Protein AF-A0A6J4YJI1-F1 (afdb_monomer)

Mean predicted aligned error: 18.16 Å

Nearest PDB structures (foldseek):
  3ndf-assembly1_A  TM=9.214E-01  e=4.419E-27  Homo sapiens
  4afx-assembly1_A  TM=9.296E-01  e=4.913E-26  Homo sapiens
  3ndd-assembly1_A  TM=9.136E-01  e=3.947E-26  Homo sapiens
  2pef-assembly1_A  TM=8.614E-01  e=3.182E-27  Caldanaerobacter subterraneus subsp. tengcongensis MB4
  5nct-assembly1_A  TM=9.243E-01  e=1.057E-25  Tannerella forsythia

Secondary structure (DSSP, 8-state):
------------------------------------------PPPEEEEEEBTTB-BS-EEEESS-EEE--TT-EEEEETT-EEEEEETTEEEEEEE--SEE-GGGGSTT--STTSHHHHHHHHHHHTT-SSS-GGG--B--HHHHHHTTT----TTS-HHHHHT-HHHHHHHHHHHHTT-SGGGPPPPPPPHHHHHHHHHHHHHHHHHHHHHTTS--------S-SEEE-PPPSS-----------------HHHHHHHHHHHHHHHHHHHHHHTTS-S-EEE-HHHHHHHHHHHGGG--HHHHHHHHHHTT----SS-HHHHHHHHHHHT-GGGT--S-TTS----EEEEEEEEETT-EEEHHHHHHHHHHHS--EEEE-HHHHHHHHHHHHHHHHHHHHTT---S-SPPPPTTEEEEEEEEEEEEEEBSSPPPGGG-EEEEEE-TTS-EEEEEEEEEEEEEEEEE-SSEEEEEEEBTTSSEEEEEEEE-TTTHHHHHHH--HHHHHHHHHT-EEEEEEEEEE-EEEEEEEESHHHHHHHT--GGGSTTT---TTT-TTS--EEEEEEEEEEEEE-SSEEEEEEEEEEEEE-----------------------------------SS---EEE--S-EEEEEEETTT--EEEEEEES-TT-

Structure (mmCIF, N/CA/C/O backbone):
data_AF-A0A6J4YJI1-F1
#
_entry.id   AF-A0A6J4YJI1-F1
#
loop_
_atom_site.group_PDB
_atom_site.id
_atom_site.type_symbol
_atom_site.label_atom_id
_atom_site.label_alt_id
_atom_site.label_comp_id
_atom_site.label_asym_id
_atom_site.label_entity_id
_atom_site.label_seq_id
_atom_site.pdbx_PDB_ins_code
_atom_site.Cartn_x
_atom_site.Cartn_y
_atom_site.Cartn_z
_atom_site.occupancy
_atom_site.B_iso_or_equiv
_atom_site.auth_seq_id
_atom_site.auth_comp_id
_atom_site.auth_asym_id
_atom_site.auth_atom_id
_atom_site.pdbx_PDB_model_num
ATOM 1 N N . MET A 1 1 ? 103.520 -23.710 5.478 1.00 34.56 1 MET A N 1
ATOM 2 C CA . MET A 1 1 ? 103.959 -22.294 5.469 1.00 34.56 1 MET A CA 1
ATOM 3 C C . MET A 1 1 ? 102.861 -21.501 4.784 1.00 34.56 1 MET A C 1
ATOM 5 O O . MET A 1 1 ? 102.427 -22.020 3.771 1.00 34.56 1 MET A O 1
ATOM 9 N N . ARG A 1 2 ? 102.478 -20.322 5.308 1.00 33.69 2 ARG A N 1
ATOM 10 C CA . ARG A 1 2 ? 101.632 -19.268 4.684 1.00 33.69 2 ARG A CA 1
ATOM 11 C C . ARG A 1 2 ? 100.288 -19.700 4.049 1.00 33.69 2 ARG A C 1
ATOM 13 O O . ARG A 1 2 ? 100.275 -20.462 3.099 1.00 33.69 2 ARG A O 1
ATOM 20 N N . GLU A 1 3 ? 99.143 -19.363 4.645 1.00 35.75 3 GLU A N 1
ATOM 21 C CA . GLU A 1 3 ? 98.454 -18.047 4.570 1.00 35.75 3 GLU A CA 1
ATOM 22 C C . GLU A 1 3 ? 97.666 -17.814 3.258 1.00 35.75 3 GLU A C 1
ATOM 24 O O . GLU A 1 3 ? 98.255 -17.841 2.181 1.00 35.75 3 GLU A O 1
ATOM 29 N N . ASN A 1 4 ? 96.373 -17.483 3.433 1.00 33.69 4 ASN A N 1
ATOM 30 C CA . ASN A 1 4 ? 95.472 -16.687 2.574 1.00 33.69 4 ASN A CA 1
ATOM 31 C C . ASN A 1 4 ? 94.944 -17.289 1.244 1.00 33.69 4 ASN A C 1
ATOM 33 O O . ASN A 1 4 ? 95.639 -18.052 0.582 1.00 33.69 4 ASN A O 1
ATOM 37 N N . ASP A 1 5 ? 93.754 -16.928 0.729 1.00 34.34 5 ASP A N 1
ATOM 38 C CA . ASP A 1 5 ? 92.486 -16.397 1.307 1.00 34.34 5 ASP A CA 1
ATOM 39 C C . ASP A 1 5 ? 91.386 -16.397 0.210 1.00 34.34 5 ASP A C 1
ATOM 41 O O . ASP A 1 5 ? 91.706 -16.553 -0.966 1.00 34.34 5 ASP A O 1
ATOM 45 N N . GLY A 1 6 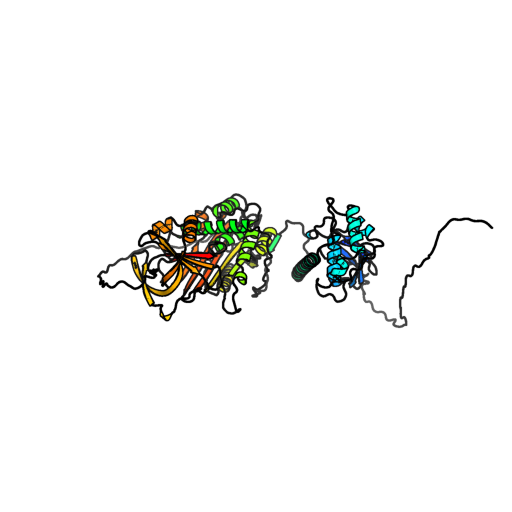? 90.113 -16.140 0.565 1.00 31.22 6 GLY A N 1
ATOM 46 C CA . GLY A 1 6 ? 89.066 -15.712 -0.392 1.00 31.22 6 GLY A CA 1
ATOM 47 C C . GLY A 1 6 ? 88.380 -16.852 -1.176 1.00 31.22 6 GLY A C 1
ATOM 48 O O . GLY A 1 6 ? 88.838 -17.208 -2.252 1.00 31.22 6 GLY A O 1
ATOM 49 N N . ASN A 1 7 ? 87.357 -17.569 -0.693 1.00 29.95 7 ASN A N 1
ATOM 50 C CA . ASN A 1 7 ? 86.037 -17.184 -0.150 1.00 29.95 7 ASN A CA 1
ATOM 51 C C . ASN A 1 7 ? 84.890 -17.178 -1.199 1.00 29.95 7 ASN A C 1
ATOM 53 O O . ASN A 1 7 ? 84.570 -16.141 -1.764 1.00 29.95 7 ASN A O 1
ATOM 57 N N . PHE A 1 8 ? 84.238 -18.346 -1.318 1.00 30.06 8 PHE A N 1
ATOM 58 C CA . PHE A 1 8 ? 82.864 -18.636 -1.788 1.00 30.06 8 PHE A CA 1
ATOM 59 C C . PHE A 1 8 ? 82.418 -18.318 -3.236 1.00 30.06 8 PHE A C 1
ATOM 61 O O . PHE A 1 8 ? 82.513 -17.207 -3.739 1.00 30.06 8 PHE A O 1
ATOM 68 N N . GLY A 1 9 ? 81.817 -19.346 -3.854 1.00 29.42 9 GLY A N 1
ATOM 69 C CA . GLY A 1 9 ? 81.199 -19.357 -5.190 1.00 29.42 9 GLY A CA 1
ATOM 70 C C . GLY A 1 9 ? 80.475 -20.689 -5.465 1.00 29.42 9 GLY A C 1
ATOM 71 O O . GLY A 1 9 ? 80.689 -21.320 -6.495 1.00 29.42 9 GLY A O 1
ATOM 72 N N . LEU A 1 10 ? 79.708 -21.169 -4.480 1.00 30.34 10 LEU A N 1
ATOM 73 C CA . LEU A 1 10 ? 78.949 -22.433 -4.477 1.00 30.34 10 LEU A CA 1
ATOM 74 C C . LEU A 1 10 ? 77.488 -22.178 -4.909 1.00 30.34 10 LEU A C 1
ATOM 76 O O . LEU A 1 10 ? 76.968 -21.136 -4.533 1.00 30.34 10 LEU A O 1
ATOM 80 N N . THR A 1 11 ? 76.708 -23.059 -5.560 1.00 28.52 11 THR A N 1
ATOM 81 C CA . THR A 1 11 ? 76.918 -24.211 -6.486 1.00 28.52 11 THR A CA 1
ATOM 82 C C . THR A 1 11 ? 75.524 -24.677 -6.973 1.00 28.52 11 THR A C 1
ATOM 84 O O . THR A 1 11 ? 74.565 -24.478 -6.237 1.00 28.52 11 THR A O 1
ATOM 87 N N . HIS A 1 12 ? 75.444 -25.425 -8.091 1.00 31.97 12 HIS A N 1
ATOM 88 C CA . HIS A 1 12 ? 74.253 -26.171 -8.588 1.00 31.97 12 HIS A CA 1
ATOM 89 C C . HIS A 1 12 ? 73.088 -25.335 -9.189 1.00 31.97 12 HIS A C 1
ATOM 91 O O . HIS A 1 12 ? 72.986 -24.150 -8.910 1.00 31.97 12 HIS A O 1
ATOM 97 N N . ALA A 1 13 ? 72.164 -25.888 -10.001 1.00 29.02 13 ALA A N 1
ATOM 98 C CA . ALA A 1 13 ? 72.295 -26.947 -11.028 1.00 29.02 13 ALA A CA 1
ATOM 99 C C . ALA A 1 13 ? 71.052 -27.055 -11.964 1.00 29.02 13 ALA A C 1
ATOM 101 O O . ALA A 1 13 ? 69.943 -27.261 -11.500 1.00 29.02 13 ALA A O 1
ATOM 102 N N . ILE A 1 14 ? 71.296 -27.044 -13.283 1.00 26.44 14 ILE A N 1
ATOM 103 C CA . ILE A 1 14 ? 70.883 -28.069 -14.280 1.00 26.44 14 ILE A CA 1
ATOM 104 C C . ILE A 1 14 ? 69.386 -28.493 -14.402 1.00 26.44 14 ILE A C 1
ATOM 106 O O . ILE A 1 14 ? 68.913 -29.355 -13.678 1.00 26.44 14 ILE A O 1
ATOM 110 N N . VAL A 1 15 ? 68.754 -28.020 -15.492 1.00 26.44 15 VAL A N 1
ATOM 111 C CA . VAL A 1 15 ? 67.998 -28.767 -16.545 1.00 26.44 15 VAL A CA 1
ATOM 112 C C . VAL A 1 15 ? 66.981 -29.866 -16.159 1.00 26.44 15 VAL A C 1
ATOM 114 O O . VAL A 1 15 ? 67.385 -30.962 -15.783 1.00 26.44 15 VAL A O 1
ATOM 117 N N . ALA A 1 16 ? 65.714 -29.684 -16.583 1.00 26.94 16 ALA A N 1
ATOM 118 C CA . ALA A 1 16 ? 65.007 -30.602 -17.508 1.00 26.94 16 ALA A CA 1
ATOM 119 C C . ALA A 1 16 ? 63.700 -30.003 -18.086 1.00 26.94 16 ALA A C 1
ATOM 121 O O . ALA A 1 16 ? 62.911 -29.420 -17.355 1.00 26.94 16 ALA A O 1
ATOM 122 N N . LYS A 1 17 ? 63.430 -30.223 -19.385 1.00 30.45 17 LYS A N 1
ATOM 123 C CA . LYS A 1 17 ? 62.066 -30.212 -19.960 1.00 30.45 17 LYS A CA 1
ATOM 124 C C . LYS A 1 17 ? 61.648 -31.656 -20.232 1.00 30.45 17 LYS A C 1
ATOM 126 O O . LYS A 1 17 ? 62.454 -32.411 -20.776 1.00 30.45 17 LYS A O 1
ATOM 131 N N . VAL A 1 18 ? 60.395 -32.011 -19.954 1.00 25.78 18 VAL A N 1
ATOM 132 C CA . VAL A 1 18 ? 59.770 -33.260 -20.419 1.00 25.78 18 VAL A CA 1
ATOM 133 C C . VAL A 1 18 ? 58.372 -32.942 -20.942 1.00 25.78 18 VAL A C 1
ATOM 135 O O . VAL A 1 18 ? 57.587 -32.308 -20.251 1.00 25.78 18 VAL A O 1
ATOM 138 N N . VAL A 1 19 ? 58.073 -33.397 -22.158 1.00 30.80 19 VAL A N 1
ATOM 139 C CA . VAL A 1 19 ? 56.725 -33.424 -22.745 1.00 30.80 19 VAL A CA 1
ATOM 140 C C . VAL A 1 19 ? 56.425 -34.884 -23.070 1.00 30.80 19 VAL A C 1
ATOM 142 O O . VAL A 1 19 ? 57.265 -35.555 -23.673 1.00 30.80 19 VAL A O 1
ATOM 145 N N . ALA A 1 20 ? 55.257 -35.383 -22.666 1.00 27.16 20 ALA A N 1
ATOM 146 C CA . ALA A 1 20 ? 54.874 -36.783 -22.829 1.00 27.16 20 ALA A CA 1
ATOM 147 C C . ALA A 1 20 ? 53.620 -36.910 -23.707 1.00 27.16 20 ALA A C 1
ATOM 149 O O . ALA A 1 20 ? 52.501 -36.722 -23.245 1.00 27.16 20 ALA A O 1
ATOM 150 N N . ILE A 1 21 ? 53.815 -37.262 -24.980 1.00 27.92 21 ILE A N 1
ATOM 151 C CA . ILE A 1 21 ? 52.730 -37.632 -25.898 1.00 27.92 21 ILE A CA 1
ATOM 152 C C . ILE A 1 21 ? 52.529 -39.148 -25.825 1.00 27.92 21 ILE A C 1
ATOM 154 O O . ILE A 1 21 ? 53.481 -39.902 -26.034 1.00 27.92 21 ILE A O 1
ATOM 158 N N . VAL A 1 22 ? 51.289 -39.601 -25.622 1.00 31.17 22 VAL A N 1
ATOM 159 C CA . VAL A 1 22 ? 50.895 -41.004 -25.824 1.00 31.17 22 VAL A CA 1
ATOM 160 C C . VAL A 1 22 ? 49.643 -41.059 -26.695 1.00 31.17 22 VAL A C 1
ATOM 162 O O . VAL A 1 22 ? 48.539 -40.792 -26.237 1.00 31.17 22 VAL A O 1
ATOM 165 N N . ALA A 1 23 ? 49.820 -41.447 -27.958 1.00 30.72 23 ALA A N 1
ATOM 166 C CA . ALA A 1 23 ? 48.727 -41.808 -28.855 1.00 30.72 23 ALA A CA 1
ATOM 167 C C . ALA A 1 23 ? 48.659 -43.336 -28.996 1.00 30.72 23 ALA A C 1
ATOM 169 O O . ALA A 1 23 ? 49.685 -43.985 -29.208 1.00 30.72 23 ALA A O 1
ATOM 170 N N . ALA A 1 24 ? 47.457 -43.912 -28.918 1.00 29.48 24 ALA A N 1
ATOM 171 C CA . ALA A 1 24 ? 47.230 -45.353 -29.032 1.00 29.48 24 ALA A CA 1
ATOM 172 C C . ALA A 1 24 ? 46.236 -45.666 -30.164 1.00 29.48 24 ALA A C 1
ATOM 174 O O . ALA A 1 24 ? 45.030 -45.756 -29.951 1.00 29.48 24 ALA A O 1
ATOM 175 N N . ALA A 1 25 ? 46.746 -45.838 -31.387 1.00 30.92 25 ALA A N 1
ATOM 176 C CA . ALA A 1 25 ? 45.940 -46.226 -32.544 1.00 30.92 25 ALA A CA 1
ATOM 177 C C . ALA A 1 25 ? 45.911 -47.755 -32.723 1.00 30.92 25 ALA A C 1
ATOM 179 O O . ALA A 1 25 ? 46.947 -48.381 -32.948 1.00 30.92 25 ALA A O 1
ATOM 180 N N . GLY A 1 26 ? 44.717 -48.354 -32.673 1.00 31.09 26 GLY A N 1
ATOM 181 C CA . GLY A 1 26 ? 44.486 -49.761 -33.011 1.00 31.09 26 GLY A CA 1
ATOM 182 C C . GLY A 1 26 ? 43.963 -49.917 -34.440 1.00 31.09 26 GLY A C 1
ATOM 183 O O . GLY A 1 26 ? 42.838 -49.524 -34.730 1.00 31.09 26 GLY A O 1
ATOM 184 N N . ILE A 1 27 ? 44.757 -50.511 -35.334 1.00 39.19 27 ILE A N 1
ATOM 185 C CA . ILE A 1 27 ? 44.376 -50.802 -36.728 1.00 39.19 27 ILE A CA 1
ATOM 186 C C . ILE A 1 27 ? 44.305 -52.318 -36.925 1.00 39.19 27 ILE A C 1
ATOM 188 O O . ILE A 1 27 ? 45.260 -52.995 -36.559 1.00 39.19 27 ILE A O 1
ATOM 192 N N . ILE A 1 28 ? 43.244 -52.823 -37.580 1.00 34.59 28 ILE A N 1
ATOM 193 C CA . ILE A 1 28 ? 43.291 -53.895 -38.604 1.00 34.59 28 ILE A CA 1
ATOM 194 C C . ILE A 1 28 ? 41.899 -54.095 -39.257 1.00 34.59 28 ILE A C 1
ATOM 196 O O . ILE A 1 28 ? 40.928 -54.419 -38.588 1.00 34.59 28 ILE A O 1
ATOM 200 N N . TRP A 1 29 ? 41.852 -53.832 -40.572 1.00 32.78 29 TRP A N 1
ATOM 201 C CA . TRP A 1 29 ? 41.122 -54.502 -41.676 1.00 32.78 29 TRP A CA 1
ATOM 202 C C . TRP A 1 29 ? 39.848 -55.332 -41.355 1.00 32.78 29 TRP A C 1
ATOM 204 O O . TRP A 1 29 ? 39.872 -56.193 -40.489 1.00 32.78 29 TRP A O 1
ATOM 214 N N . THR A 1 30 ? 38.726 -55.260 -42.089 1.00 38.19 30 THR A N 1
ATOM 215 C CA . THR A 1 30 ? 38.499 -55.067 -43.548 1.00 38.19 30 THR A CA 1
ATOM 216 C C . THR A 1 30 ? 37.049 -54.635 -43.835 1.00 38.19 30 THR A C 1
ATOM 218 O O . THR A 1 30 ? 36.155 -55.021 -43.088 1.00 38.19 30 THR A O 1
ATOM 221 N N . GLY A 1 31 ? 36.773 -53.994 -44.984 1.00 26.53 31 GLY A N 1
ATOM 222 C CA . GLY A 1 31 ? 35.387 -53.800 -45.450 1.00 26.53 31 GLY A CA 1
ATOM 223 C C . GLY A 1 31 ? 35.225 -52.913 -46.690 1.00 26.53 31 GLY A C 1
ATOM 224 O O . GLY A 1 31 ? 34.741 -51.794 -46.580 1.00 26.53 31 GLY A O 1
ATOM 225 N N . CYS A 1 32 ? 35.617 -53.384 -47.879 1.00 42.19 32 CYS A N 1
ATOM 226 C CA . CYS A 1 32 ? 35.357 -52.641 -49.119 1.00 42.19 32 CYS A CA 1
ATOM 227 C C . CYS A 1 32 ? 33.940 -52.944 -49.639 1.00 42.19 32 CYS A C 1
ATOM 229 O O . CYS A 1 32 ? 33.686 -54.039 -50.136 1.00 42.19 32 CYS A O 1
ATOM 231 N N . GLY A 1 33 ? 33.028 -51.975 -49.529 1.00 32.16 33 GLY A N 1
ATOM 232 C CA . GLY A 1 33 ? 31.662 -52.057 -50.050 1.00 32.16 33 GLY A CA 1
ATOM 233 C C . GLY A 1 33 ? 31.131 -50.661 -50.364 1.00 32.16 33 GLY A C 1
ATOM 234 O O . GLY A 1 33 ? 30.967 -49.845 -49.464 1.00 32.16 33 GLY A O 1
ATOM 235 N N . GLY A 1 34 ? 30.919 -50.361 -51.647 1.00 35.72 34 GLY A N 1
ATOM 236 C CA . GLY A 1 34 ? 30.514 -49.027 -52.093 1.00 35.72 34 GLY A CA 1
ATOM 237 C C . GLY A 1 34 ? 29.006 -48.793 -51.987 1.00 35.72 34 GLY A C 1
ATOM 238 O O . GLY A 1 34 ? 28.221 -49.558 -52.540 1.00 35.72 34 GLY A O 1
ATOM 239 N N . GLY A 1 35 ? 28.620 -47.688 -51.352 1.00 30.42 35 GLY A N 1
ATOM 240 C CA . GLY A 1 35 ? 27.268 -47.132 -51.363 1.00 30.42 35 GLY A CA 1
ATOM 241 C C . GLY A 1 35 ? 27.355 -45.619 -51.174 1.00 30.42 35 GLY A C 1
ATOM 242 O O . GLY A 1 35 ? 28.066 -45.155 -50.287 1.00 30.42 35 GLY A O 1
ATOM 243 N N . GLY A 1 36 ? 26.706 -44.842 -52.042 1.00 40.94 36 GLY A N 1
ATOM 244 C CA . GLY A 1 36 ? 26.789 -43.381 -52.000 1.00 40.94 36 GLY A CA 1
ATOM 245 C C . GLY A 1 36 ? 25.964 -42.800 -50.853 1.00 40.94 36 GLY A C 1
ATOM 246 O O . GLY A 1 36 ? 24.744 -42.744 -50.960 1.00 40.94 36 GLY A O 1
ATOM 247 N N . GLY A 1 37 ? 26.632 -42.350 -49.790 1.00 32.72 37 GLY A N 1
ATOM 248 C CA . GLY A 1 37 ? 26.041 -41.589 -48.689 1.00 32.72 37 GLY A CA 1
ATOM 249 C C . GLY A 1 37 ? 26.881 -40.347 -48.399 1.00 32.72 37 GLY A C 1
ATOM 250 O O . GLY A 1 37 ? 28.104 -40.432 -48.286 1.00 32.72 37 GLY A O 1
ATOM 251 N N . SER A 1 38 ? 26.240 -39.182 -48.320 1.00 37.66 38 SER A N 1
ATOM 252 C CA . SER A 1 38 ? 26.901 -37.898 -48.079 1.00 37.66 38 SER A CA 1
ATOM 253 C C . SER A 1 38 ? 27.182 -37.690 -46.589 1.00 37.66 38 SER A C 1
ATOM 255 O O . SER A 1 38 ? 26.475 -36.938 -45.919 1.00 37.66 38 SER A O 1
ATOM 257 N N . ASN A 1 39 ? 28.217 -38.350 -46.063 1.00 35.44 39 ASN A N 1
ATOM 258 C CA . ASN A 1 39 ? 28.710 -38.051 -44.719 1.00 35.44 39 ASN A CA 1
ATOM 259 C C . ASN A 1 39 ? 29.327 -36.647 -44.708 1.00 35.44 39 ASN A C 1
ATOM 261 O O . ASN A 1 39 ? 30.368 -36.414 -45.325 1.00 35.44 39 ASN A O 1
ATOM 265 N N . GLY A 1 40 ? 28.685 -35.720 -43.996 1.00 38.06 40 GLY A N 1
ATOM 266 C CA . GLY A 1 40 ? 29.238 -34.398 -43.737 1.00 38.06 40 GLY A CA 1
ATOM 267 C C . GLY A 1 40 ? 30.509 -34.515 -42.902 1.00 38.06 40 GLY A C 1
ATOM 268 O O . GLY A 1 40 ? 30.461 -34.946 -41.754 1.00 38.06 40 GLY A O 1
ATOM 269 N N . SER A 1 41 ? 31.646 -34.124 -43.475 1.00 35.06 41 SER A N 1
ATOM 270 C CA . SER A 1 41 ? 32.891 -33.937 -42.730 1.00 35.06 41 SER A CA 1
ATOM 271 C C . SER A 1 41 ? 32.804 -32.634 -41.937 1.00 35.06 41 SER A C 1
ATOM 273 O O . SER A 1 41 ? 33.367 -31.619 -42.346 1.00 35.06 41 SER A O 1
ATOM 275 N N . THR A 1 42 ? 32.081 -32.650 -40.818 1.00 40.38 42 THR A N 1
ATOM 276 C CA . THR A 1 42 ? 32.127 -31.567 -39.835 1.00 40.38 42 THR A CA 1
ATOM 277 C C . THR A 1 42 ? 33.532 -31.509 -39.246 1.00 40.38 42 THR A C 1
ATOM 279 O O . THR A 1 42 ? 33.892 -32.329 -38.399 1.00 40.38 42 THR A O 1
ATOM 282 N N . SER A 1 43 ? 34.339 -30.548 -39.702 1.00 52.72 43 SER A N 1
ATOM 283 C CA . SER A 1 43 ? 35.496 -30.087 -38.931 1.00 52.72 43 SER A CA 1
ATOM 284 C C . SER A 1 43 ? 35.029 -29.757 -37.509 1.00 52.72 43 SER A C 1
ATOM 286 O O . SER A 1 43 ? 33.924 -29.227 -37.373 1.00 52.72 43 SER A O 1
ATOM 288 N N . PRO A 1 44 ? 35.817 -30.051 -36.462 1.00 61.41 44 PRO A N 1
ATOM 289 C CA . PRO A 1 44 ? 35.416 -29.711 -35.106 1.00 61.41 44 PRO A CA 1
ATOM 290 C C . PRO A 1 44 ? 35.244 -28.192 -34.994 1.00 61.41 44 PRO A C 1
ATOM 292 O O . PRO A 1 44 ? 36.173 -27.428 -35.266 1.00 61.41 44 PRO A O 1
ATOM 295 N N . THR A 1 45 ? 34.031 -27.761 -34.657 1.00 76.31 45 THR A N 1
ATOM 296 C CA . THR A 1 45 ? 33.694 -26.346 -34.515 1.00 76.31 45 THR A CA 1
ATOM 297 C C . THR A 1 45 ? 34.300 -25.825 -33.220 1.00 76.31 45 THR A C 1
ATOM 299 O O . THR A 1 45 ? 33.995 -26.345 -32.148 1.00 76.31 45 THR A O 1
ATOM 302 N N . VAL A 1 46 ? 35.141 -24.793 -33.318 1.00 85.62 46 VAL A N 1
ATOM 303 C CA . VAL A 1 46 ? 35.563 -24.023 -32.144 1.00 85.62 46 VAL A CA 1
ATOM 304 C C . VAL A 1 46 ? 34.367 -23.200 -31.682 1.00 85.62 46 VAL A C 1
ATOM 306 O O . VAL A 1 46 ? 33.828 -22.406 -32.454 1.00 85.62 46 VAL A O 1
ATOM 309 N N . ILE A 1 47 ? 33.963 -23.418 -30.439 1.00 86.00 47 ILE A N 1
ATOM 310 C CA . ILE A 1 47 ? 32.874 -22.721 -29.760 1.00 86.00 47 ILE A CA 1
ATOM 311 C C . ILE A 1 47 ? 33.442 -21.851 -28.637 1.00 86.00 47 ILE A C 1
ATOM 313 O O . ILE A 1 47 ? 34.595 -22.014 -28.226 1.00 86.00 47 ILE A O 1
ATOM 317 N N . SER A 1 48 ? 32.644 -20.888 -28.187 1.00 86.25 48 SER A N 1
ATOM 318 C CA . SER A 1 48 ? 32.979 -20.032 -27.052 1.00 86.25 48 SER A CA 1
ATOM 319 C C . SER A 1 48 ? 32.225 -20.481 -25.807 1.00 86.25 48 SER A C 1
ATOM 321 O O . SER A 1 48 ? 31.103 -20.969 -25.907 1.00 86.25 48 SER A O 1
ATOM 323 N N . GLY A 1 49 ? 32.834 -20.265 -24.648 1.00 87.31 49 GLY A N 1
ATOM 324 C CA . GLY A 1 49 ? 32.177 -20.321 -23.344 1.00 87.31 49 GLY A CA 1
ATOM 325 C C . GLY A 1 49 ? 32.656 -19.156 -22.487 1.00 87.31 49 GLY A C 1
ATOM 326 O O . GLY A 1 49 ? 33.589 -18.451 -22.877 1.00 87.31 49 GLY A O 1
ATOM 327 N N . THR A 1 50 ? 32.045 -18.956 -21.328 1.00 87.38 50 THR A N 1
ATOM 328 C CA . THR A 1 50 ? 32.335 -17.823 -20.446 1.00 87.38 50 THR A CA 1
ATOM 329 C C . THR A 1 50 ? 32.779 -18.293 -19.066 1.00 87.38 50 THR A C 1
ATOM 331 O O . THR A 1 50 ? 32.167 -19.193 -18.493 1.00 87.38 50 THR A O 1
ATOM 334 N N . PHE A 1 51 ? 33.832 -17.682 -18.520 1.00 87.88 51 PHE A N 1
ATOM 335 C CA . PHE A 1 51 ? 34.190 -17.824 -17.109 1.00 87.88 51 PHE A CA 1
ATOM 336 C C . PHE A 1 51 ? 33.507 -16.726 -16.277 1.00 87.88 51 PHE A C 1
ATOM 338 O O . PHE A 1 51 ? 33.652 -15.546 -16.605 1.00 87.88 51 PHE A O 1
ATOM 345 N N . VAL A 1 52 ? 32.761 -17.110 -15.233 1.00 77.56 52 VAL A N 1
ATOM 346 C CA . VAL A 1 52 ? 31.910 -16.198 -14.449 1.00 77.56 52 VAL A CA 1
ATOM 347 C C . VAL A 1 52 ? 32.096 -16.373 -12.935 1.00 77.56 52 VAL A C 1
ATOM 349 O O . VAL A 1 52 ? 31.719 -17.388 -12.351 1.00 77.56 52 VAL A O 1
ATOM 352 N N . ASP A 1 53 ? 32.630 -15.318 -12.332 1.00 65.50 53 ASP A N 1
ATOM 353 C CA . ASP A 1 53 ? 32.489 -14.856 -10.946 1.00 65.50 53 ASP A CA 1
ATOM 354 C C . ASP A 1 53 ? 32.585 -13.329 -11.070 1.00 65.50 53 ASP A C 1
ATOM 356 O O . ASP A 1 53 ? 33.673 -12.756 -11.031 1.00 65.50 53 ASP A O 1
ATOM 360 N N . SER A 1 54 ? 31.480 -12.722 -11.522 1.00 77.62 54 SER A N 1
ATOM 361 C CA . SER A 1 54 ? 31.490 -11.640 -12.528 1.00 77.62 54 SER A CA 1
ATOM 362 C C . SER A 1 54 ? 32.279 -11.972 -13.824 1.00 77.62 54 SER A C 1
ATOM 364 O O . SER A 1 54 ? 33.005 -12.968 -13.897 1.00 77.62 54 SER A O 1
ATOM 366 N N . PRO A 1 55 ? 32.135 -11.200 -14.920 1.00 84.19 55 PRO A N 1
ATOM 367 C CA . PRO A 1 55 ? 32.899 -11.434 -16.150 1.00 84.19 55 PRO A CA 1
ATOM 368 C C . PRO A 1 55 ? 34.405 -11.187 -15.946 1.00 84.19 55 PRO A C 1
ATOM 370 O O . PRO A 1 55 ? 34.844 -10.042 -15.874 1.00 84.19 55 PRO A O 1
ATOM 373 N N . VAL A 1 56 ? 35.215 -12.250 -15.862 1.00 90.44 56 VAL A N 1
ATOM 374 C CA . VAL A 1 56 ? 36.658 -12.118 -15.581 1.00 90.44 56 VAL A CA 1
ATOM 375 C C . VAL A 1 56 ? 37.454 -11.890 -16.866 1.00 90.44 56 VAL A C 1
ATOM 377 O O . VAL A 1 56 ? 37.651 -12.811 -17.660 1.00 90.44 56 VAL A O 1
ATOM 380 N N . LYS A 1 57 ? 37.981 -10.681 -17.054 1.00 93.31 57 LYS A N 1
ATOM 381 C CA . LYS A 1 57 ? 38.816 -10.263 -18.189 1.00 93.31 57 LYS A CA 1
ATOM 382 C C . LYS A 1 57 ? 40.296 -10.557 -17.948 1.00 93.31 57 LYS A C 1
ATOM 384 O O . LYS A 1 57 ? 40.848 -10.251 -16.895 1.00 93.31 57 LYS A O 1
ATOM 389 N N . GLY A 1 58 ? 40.980 -11.073 -18.970 1.00 92.31 58 GLY A N 1
ATOM 390 C CA . GLY A 1 58 ? 42.429 -11.288 -18.963 1.00 92.31 58 GLY A CA 1
ATOM 391 C C . GLY A 1 58 ? 42.906 -12.592 -18.313 1.00 92.31 58 GLY A C 1
ATOM 392 O O . GLY A 1 58 ? 44.107 -12.856 -18.347 1.00 92.31 58 GLY A O 1
ATOM 393 N N . LEU A 1 59 ? 42.006 -13.419 -17.775 1.00 94.81 59 LEU A N 1
ATOM 394 C CA . LEU A 1 59 ? 42.312 -14.745 -17.236 1.00 94.81 59 LEU A CA 1
ATOM 395 C C . LEU A 1 59 ? 42.855 -15.648 -18.355 1.00 94.81 59 LEU A C 1
ATOM 397 O O . LEU A 1 59 ? 42.269 -15.714 -19.437 1.00 94.81 59 LEU A O 1
ATOM 401 N N . ALA A 1 60 ? 43.981 -16.325 -18.132 1.00 96.25 60 ALA A N 1
ATOM 402 C CA . ALA A 1 60 ? 44.562 -17.199 -19.147 1.00 96.25 60 ALA A CA 1
ATOM 403 C C . ALA A 1 60 ? 43.853 -18.558 -19.166 1.00 96.25 60 ALA A C 1
ATOM 405 O O . ALA A 1 60 ? 43.500 -19.084 -18.111 1.00 96.25 60 ALA A O 1
ATOM 406 N N . TYR A 1 61 ? 43.670 -19.136 -20.354 1.00 96.25 61 TYR A N 1
ATOM 407 C CA . TYR A 1 61 ? 43.081 -20.465 -20.528 1.00 96.25 61 TYR A CA 1
ATOM 408 C C . TYR A 1 61 ? 43.885 -21.334 -21.499 1.00 96.25 61 TYR A C 1
ATOM 410 O O . TYR A 1 61 ? 44.410 -20.843 -22.503 1.00 96.25 61 TYR A O 1
ATOM 418 N N . GLU A 1 62 ? 43.928 -22.639 -21.230 1.00 96.06 62 GLU A N 1
ATOM 419 C CA . GLU A 1 62 ? 44.484 -23.660 -22.123 1.00 96.06 62 GLU A CA 1
ATOM 420 C C . GLU A 1 62 ? 43.535 -24.866 -22.239 1.00 96.06 62 GLU A C 1
ATOM 422 O O . GLU A 1 62 ? 42.863 -25.257 -21.285 1.00 96.06 62 GLU A O 1
ATOM 427 N N . THR A 1 63 ? 43.470 -25.439 -23.440 1.00 93.19 63 THR A N 1
ATOM 428 C CA . THR A 1 63 ? 42.732 -26.658 -23.806 1.00 93.19 63 THR A CA 1
ATOM 429 C C . THR A 1 63 ? 43.619 -27.513 -24.720 1.00 93.19 63 THR A C 1
ATOM 431 O O . THR A 1 63 ? 44.713 -27.100 -25.106 1.00 93.19 63 THR A O 1
ATOM 434 N N . ALA A 1 64 ? 43.149 -28.686 -25.151 1.00 89.19 64 ALA A N 1
ATOM 435 C CA . ALA A 1 64 ? 43.905 -29.534 -26.078 1.00 89.19 64 ALA A CA 1
ATOM 436 C C . ALA A 1 64 ? 44.098 -28.939 -27.497 1.00 89.19 64 ALA A C 1
ATOM 438 O O . ALA A 1 64 ? 44.915 -29.467 -28.260 1.00 89.19 64 ALA A O 1
ATOM 439 N N . SER A 1 65 ? 43.389 -27.859 -27.864 1.00 88.69 65 SER A N 1
ATOM 440 C CA . SER A 1 65 ? 43.475 -27.235 -29.198 1.00 88.69 65 SER A CA 1
ATOM 441 C C . SER A 1 65 ? 43.532 -25.701 -29.222 1.00 88.69 65 SER A C 1
ATOM 443 O O . SER A 1 65 ? 44.061 -25.140 -30.185 1.00 88.69 65 SER A O 1
ATOM 445 N N . GLN A 1 66 ? 43.001 -25.024 -28.201 1.00 92.50 66 GLN A N 1
ATOM 446 C CA . GLN A 1 66 ? 42.953 -23.563 -28.056 1.00 92.50 66 GLN A CA 1
ATOM 447 C C . GLN A 1 66 ? 43.702 -23.104 -26.798 1.00 92.50 66 GLN A C 1
ATOM 449 O O . GLN A 1 66 ? 43.643 -23.761 -25.759 1.00 92.50 66 GLN A O 1
ATOM 454 N N . SER A 1 67 ? 44.302 -21.918 -26.848 1.00 94.50 67 SER A N 1
ATOM 455 C CA . SER A 1 67 ? 44.726 -21.182 -25.654 1.00 94.50 67 SER A CA 1
ATOM 456 C C . SER A 1 67 ? 44.655 -19.675 -25.894 1.00 94.50 67 SER A C 1
ATOM 458 O O . SER A 1 67 ? 44.634 -19.215 -27.042 1.00 94.50 67 SER A O 1
ATOM 460 N N . GLY A 1 68 ? 44.573 -18.894 -24.819 1.00 94.94 68 GLY A N 1
ATOM 461 C CA . GLY A 1 68 ? 44.444 -17.444 -24.912 1.00 94.94 68 GLY A CA 1
ATOM 462 C C . GLY A 1 68 ? 44.198 -16.764 -23.570 1.00 94.94 68 GLY A C 1
ATOM 463 O O . GLY A 1 68 ? 44.492 -17.318 -22.515 1.00 94.94 68 GLY A O 1
ATOM 464 N N . LEU A 1 69 ? 43.654 -15.549 -23.640 1.00 95.50 69 LEU A N 1
ATOM 465 C CA . LEU A 1 69 ? 43.146 -14.783 -22.501 1.00 95.50 69 LEU A CA 1
ATOM 466 C C . LEU A 1 69 ? 41.641 -14.565 -22.690 1.00 95.50 69 LEU A C 1
ATOM 468 O O . LEU A 1 69 ? 41.199 -14.414 -23.834 1.00 95.50 69 LEU A O 1
ATOM 472 N N . THR A 1 70 ? 40.876 -14.519 -21.603 1.00 94.88 70 THR A N 1
ATOM 473 C CA . THR A 1 70 ? 39.466 -14.117 -21.635 1.00 94.88 70 THR A CA 1
ATOM 474 C C . THR A 1 70 ? 39.308 -12.647 -22.027 1.00 94.88 70 THR A C 1
ATOM 476 O O . THR A 1 70 ? 40.155 -11.803 -21.711 1.00 94.88 70 THR A O 1
ATOM 479 N N . ASP A 1 71 ? 38.221 -12.333 -22.731 1.00 90.94 71 ASP A N 1
ATOM 480 C CA . ASP A 1 71 ? 37.872 -10.960 -23.107 1.00 90.94 71 ASP A CA 1
ATOM 481 C C . ASP A 1 71 ? 37.043 -10.232 -22.029 1.00 90.94 71 ASP A C 1
ATOM 483 O O . ASP A 1 71 ? 36.855 -10.728 -20.921 1.00 90.94 71 ASP A O 1
ATOM 487 N N . GLU A 1 72 ? 36.551 -9.035 -22.358 1.00 86.69 72 GLU A N 1
ATOM 488 C CA . GLU A 1 72 ? 35.728 -8.173 -21.489 1.00 86.69 72 GLU A CA 1
ATOM 489 C C . GLU A 1 72 ? 34.409 -8.802 -21.025 1.00 86.69 72 GLU A C 1
ATOM 491 O O . GLU A 1 72 ? 33.752 -8.250 -20.152 1.00 86.69 72 GLU A O 1
ATOM 496 N N . LYS A 1 73 ? 34.015 -9.948 -21.590 1.00 83.69 73 LYS A N 1
ATOM 497 C CA . LYS A 1 73 ? 32.832 -10.702 -21.174 1.00 83.69 73 LYS A CA 1
ATOM 498 C C . LYS A 1 73 ? 33.178 -12.018 -20.484 1.00 83.69 73 LYS A C 1
ATOM 500 O O . LYS A 1 73 ? 32.273 -12.806 -20.257 1.00 83.69 73 LYS A O 1
ATOM 505 N N . GLY A 1 74 ? 34.451 -12.277 -20.173 1.00 88.94 74 GLY A N 1
ATOM 506 C CA . GLY A 1 74 ? 34.915 -13.559 -19.633 1.00 88.94 74 GLY A CA 1
ATOM 507 C C . GLY A 1 74 ? 35.066 -14.665 -20.686 1.00 88.94 74 GLY A C 1
ATOM 508 O O . GLY A 1 74 ? 35.214 -15.834 -20.328 1.00 88.94 74 GLY A O 1
ATOM 509 N N . THR A 1 75 ? 35.018 -14.337 -21.984 1.00 92.50 75 THR A N 1
ATOM 510 C CA . THR A 1 75 ? 34.871 -15.343 -23.049 1.00 92.50 75 THR A CA 1
ATOM 511 C C . THR A 1 75 ? 36.178 -16.085 -23.346 1.00 92.50 75 THR A C 1
ATOM 513 O O . THR A 1 75 ? 37.176 -15.475 -23.733 1.00 92.50 75 THR A O 1
ATOM 516 N N . PHE A 1 76 ? 36.157 -17.415 -23.261 1.00 93.38 76 PHE A N 1
ATOM 517 C CA . PHE A 1 76 ? 37.210 -18.326 -23.722 1.00 93.38 76 PHE A CA 1
ATOM 518 C C . PHE A 1 76 ? 36.745 -19.152 -24.937 1.00 93.38 76 PHE A C 1
ATOM 520 O O . PHE A 1 76 ? 35.593 -19.061 -25.364 1.00 93.38 76 PHE A O 1
ATOM 527 N N . LYS A 1 77 ? 37.645 -19.948 -25.532 1.00 92.25 77 LYS A N 1
ATOM 528 C CA . LYS A 1 77 ? 37.367 -20.785 -26.717 1.00 92.25 77 LYS A CA 1
ATOM 529 C C . LYS A 1 77 ? 37.814 -22.223 -26.508 1.00 92.25 77 LYS A C 1
ATOM 531 O O . LYS A 1 77 ? 38.873 -22.453 -25.933 1.00 92.25 77 LYS A O 1
ATOM 536 N N . TYR A 1 78 ? 37.034 -23.170 -27.020 1.00 92.00 78 TYR A N 1
ATOM 537 C CA . TYR A 1 78 ? 37.279 -24.606 -26.882 1.00 92.00 78 TYR A CA 1
ATOM 538 C C . TYR A 1 78 ? 36.610 -25.408 -28.011 1.00 92.00 78 TYR A C 1
ATOM 540 O O . TYR A 1 78 ? 35.817 -24.874 -28.790 1.00 92.00 78 TYR A O 1
ATOM 548 N N . ILE A 1 79 ? 36.910 -26.702 -28.107 1.00 88.75 79 ILE A N 1
ATOM 549 C CA . ILE A 1 79 ? 36.146 -27.675 -28.898 1.00 88.75 79 ILE A CA 1
ATOM 550 C C . ILE A 1 79 ? 35.338 -28.553 -27.934 1.00 88.75 79 ILE A C 1
ATOM 552 O O . ILE A 1 79 ? 35.847 -29.011 -26.913 1.00 88.75 79 ILE A O 1
ATOM 556 N N . ALA A 1 80 ? 34.065 -28.806 -28.254 1.00 85.56 80 ALA A N 1
ATOM 557 C CA . ALA A 1 80 ? 33.167 -29.584 -27.399 1.00 85.56 80 ALA A CA 1
ATOM 558 C C . ALA A 1 80 ? 33.760 -30.957 -27.011 1.00 85.56 80 ALA A C 1
ATOM 560 O O . ALA A 1 80 ? 34.081 -31.774 -27.877 1.00 85.56 80 ALA A O 1
ATOM 561 N N . GLY A 1 81 ? 33.872 -31.211 -25.702 1.00 83.88 81 GLY A N 1
ATOM 562 C CA . GLY A 1 81 ? 34.471 -32.426 -25.138 1.00 83.88 81 GLY A CA 1
ATOM 563 C C . GLY A 1 81 ? 35.949 -32.309 -24.736 1.00 83.88 81 GLY A C 1
ATOM 564 O O . GLY A 1 81 ? 36.508 -33.291 -24.251 1.00 83.88 81 GLY A O 1
ATOM 565 N N . GLU A 1 82 ? 36.583 -31.147 -24.908 1.00 92.38 82 GLU A N 1
ATOM 566 C CA . GLU A 1 82 ? 37.888 -30.843 -24.304 1.00 92.38 82 GLU A CA 1
ATOM 567 C C . GLU A 1 82 ? 37.766 -30.482 -22.809 1.00 92.38 82 GLU A C 1
ATOM 569 O O . GLU A 1 82 ? 36.728 -30.012 -22.342 1.00 92.38 82 GLU A O 1
ATOM 574 N N . THR A 1 83 ? 38.854 -30.668 -22.059 1.00 93.69 83 THR A N 1
ATOM 575 C CA . THR A 1 83 ? 39.067 -30.021 -20.752 1.00 93.69 83 THR A CA 1
ATOM 576 C C . THR A 1 83 ? 39.632 -28.619 -20.984 1.00 93.69 83 THR A C 1
ATOM 578 O O . THR A 1 83 ? 40.443 -28.432 -21.896 1.00 93.69 83 THR A O 1
ATOM 581 N N . VAL A 1 84 ? 39.240 -27.654 -20.151 1.00 95.94 84 VAL A N 1
ATOM 582 C CA . VAL A 1 84 ? 39.848 -26.319 -20.069 1.00 95.94 84 VAL A CA 1
ATOM 583 C C . VAL A 1 84 ? 40.439 -26.095 -18.678 1.00 95.94 84 VAL A C 1
ATOM 585 O O . VAL A 1 84 ? 39.807 -26.426 -17.674 1.00 95.94 84 VAL A O 1
ATOM 588 N N . ALA A 1 85 ? 41.646 -25.539 -18.624 1.00 95.75 85 ALA A N 1
ATOM 589 C CA . ALA A 1 85 ? 42.322 -25.126 -17.397 1.00 95.75 85 ALA A CA 1
ATOM 590 C C . ALA A 1 85 ? 42.557 -23.609 -17.403 1.00 95.75 85 ALA A C 1
ATOM 592 O O . ALA A 1 85 ? 42.833 -23.037 -18.461 1.00 95.75 85 ALA A O 1
ATOM 593 N N . PHE A 1 86 ? 42.445 -22.969 -16.234 1.00 96.69 86 PHE A N 1
ATOM 594 C CA . PHE A 1 86 ? 42.525 -21.510 -16.079 1.00 96.69 86 PHE A CA 1
ATOM 595 C C . PHE A 1 86 ? 43.660 -21.071 -15.144 1.00 96.69 86 PHE A C 1
ATOM 597 O O . PHE A 1 86 ? 43.894 -21.691 -14.102 1.00 96.69 86 PHE A O 1
ATOM 604 N N . TYR A 1 87 ? 44.334 -19.974 -15.504 1.00 95.31 87 TYR A N 1
ATOM 605 C CA . TYR A 1 87 ? 45.570 -19.512 -14.865 1.00 95.31 87 TYR A CA 1
ATOM 606 C C . TYR A 1 87 ? 45.656 -17.981 -14.739 1.00 95.31 87 TYR A C 1
ATOM 608 O O . TYR A 1 87 ? 45.227 -17.240 -15.628 1.00 95.31 87 TYR A O 1
ATOM 616 N N . ILE A 1 88 ? 46.305 -17.510 -13.672 1.00 94.50 88 ILE A N 1
ATOM 617 C CA . ILE A 1 88 ? 46.765 -16.124 -13.500 1.00 94.50 88 ILE A CA 1
ATOM 618 C C . ILE A 1 88 ? 48.296 -16.169 -13.422 1.00 94.50 88 ILE A C 1
ATOM 620 O O . ILE A 1 88 ? 48.846 -16.631 -12.427 1.00 94.50 88 ILE A O 1
ATOM 624 N N . GLY A 1 89 ? 48.994 -15.749 -14.481 1.00 91.12 89 GLY A N 1
ATOM 625 C CA . GLY A 1 89 ? 50.433 -16.024 -14.606 1.00 91.12 89 GLY A CA 1
ATOM 626 C C . GLY A 1 89 ? 50.687 -17.537 -14.623 1.00 91.12 89 GLY A C 1
ATOM 627 O O . GLY A 1 89 ? 50.073 -18.241 -15.423 1.00 91.12 89 GLY A O 1
ATOM 628 N N . ASP A 1 90 ? 51.527 -18.036 -13.710 1.00 89.56 90 ASP A N 1
ATOM 629 C CA . ASP A 1 90 ? 51.730 -19.481 -13.495 1.00 89.56 90 ASP A CA 1
ATOM 630 C C . ASP A 1 90 ? 50.751 -20.091 -12.458 1.00 89.56 90 ASP A C 1
ATOM 632 O O . ASP A 1 90 ? 50.725 -21.309 -12.261 1.00 89.56 90 ASP A O 1
ATOM 636 N N . ILE A 1 91 ? 49.927 -19.276 -11.783 1.00 93.69 91 ILE A N 1
ATOM 637 C CA . ILE A 1 91 ? 49.017 -19.719 -10.714 1.00 93.69 91 ILE A CA 1
ATOM 638 C C . ILE A 1 91 ? 47.781 -20.388 -11.328 1.00 93.69 91 ILE A C 1
ATOM 640 O O . ILE A 1 91 ? 46.933 -19.724 -11.922 1.00 93.69 91 ILE A O 1
ATOM 644 N N . ALA A 1 92 ? 47.655 -21.705 -11.163 1.00 93.44 92 ALA A N 1
ATOM 645 C CA . ALA A 1 92 ? 46.520 -22.481 -11.664 1.00 93.44 92 ALA A CA 1
ATOM 646 C C . ALA A 1 92 ? 45.298 -22.389 -10.732 1.00 93.44 92 ALA A C 1
ATOM 648 O O . ALA A 1 92 ? 45.345 -22.885 -9.603 1.00 93.44 92 ALA A O 1
ATOM 649 N N . LEU A 1 93 ? 44.184 -21.839 -11.231 1.00 94.06 93 LEU A N 1
ATOM 650 C CA . LEU A 1 93 ? 42.904 -21.812 -10.508 1.00 94.06 93 LEU A CA 1
ATOM 651 C C . LEU A 1 93 ? 42.277 -23.213 -10.442 1.00 94.06 93 LEU A C 1
ATOM 653 O O . LEU A 1 93 ? 41.807 -23.646 -9.393 1.00 94.06 93 LEU A O 1
ATOM 657 N N . GLY A 1 94 ? 42.325 -23.948 -11.555 1.00 93.44 94 GLY A N 1
ATOM 658 C CA . GLY A 1 94 ? 41.826 -25.317 -11.673 1.00 93.44 94 GLY A CA 1
ATOM 659 C C . GLY A 1 94 ? 41.504 -25.696 -13.117 1.00 93.44 94 GLY A C 1
ATOM 660 O O . GLY A 1 94 ? 41.831 -24.959 -14.050 1.00 93.44 94 GLY A O 1
ATOM 661 N N . GLU A 1 95 ? 40.870 -26.853 -13.296 1.00 94.31 95 GLU A N 1
ATOM 662 C CA . GLU A 1 95 ? 40.464 -27.384 -14.601 1.00 94.31 95 GLU A CA 1
ATOM 663 C C . GLU A 1 95 ? 39.044 -27.955 -14.548 1.00 94.31 95 GLU A C 1
ATOM 665 O O . GLU A 1 95 ? 38.604 -28.446 -13.509 1.00 94.31 95 GLU A O 1
ATOM 670 N N . SER A 1 96 ? 38.324 -27.899 -15.669 1.00 93.88 96 SER A N 1
ATOM 671 C CA . SER A 1 96 ? 36.974 -28.454 -15.789 1.00 93.88 96 SER A CA 1
ATOM 672 C C . SER A 1 96 ? 36.671 -28.938 -17.206 1.00 93.88 96 SER A C 1
ATOM 674 O O . SER A 1 96 ? 37.372 -28.603 -18.165 1.00 93.88 96 SER A O 1
ATOM 676 N N . ALA A 1 97 ? 35.603 -29.721 -17.362 1.00 92.06 97 ALA A N 1
ATOM 677 C CA . ALA A 1 97 ? 35.081 -30.060 -18.683 1.00 92.06 97 ALA A CA 1
ATOM 678 C C . ALA A 1 97 ? 34.548 -28.785 -19.354 1.00 92.06 97 ALA A C 1
ATOM 680 O O . ALA A 1 97 ? 33.732 -28.071 -18.771 1.00 92.06 97 ALA A O 1
ATOM 681 N N . ALA A 1 98 ? 35.009 -28.482 -20.568 1.00 89.06 98 ALA A N 1
ATOM 682 C CA . ALA A 1 98 ? 34.692 -27.215 -21.208 1.00 89.06 98 ALA A CA 1
ATOM 683 C C . ALA A 1 98 ? 33.207 -27.147 -21.619 1.00 89.06 98 ALA A C 1
ATOM 685 O O . ALA A 1 98 ? 32.700 -28.000 -22.356 1.00 89.06 98 ALA A O 1
ATOM 686 N N . LYS A 1 99 ? 32.515 -26.121 -21.113 1.00 87.94 99 LYS A N 1
ATOM 687 C CA . LYS A 1 99 ? 31.074 -25.870 -21.257 1.00 87.94 99 LYS A CA 1
ATOM 688 C C . LYS A 1 99 ? 30.798 -24.373 -21.438 1.00 87.94 99 LYS A C 1
ATOM 690 O O . LYS A 1 99 ? 31.685 -23.551 -21.222 1.00 87.94 99 LYS A O 1
ATOM 695 N N . GLU A 1 100 ? 29.566 -24.036 -21.809 1.00 85.81 100 GLU A N 1
ATOM 696 C CA . GLU A 1 100 ? 29.161 -22.673 -22.188 1.00 85.81 100 GLU A CA 1
ATOM 697 C C . GLU A 1 100 ? 29.326 -21.650 -21.052 1.00 85.81 100 GLU A C 1
ATOM 699 O O . GLU A 1 100 ? 29.704 -20.514 -21.324 1.00 85.81 100 GLU A O 1
ATOM 704 N N . THR A 1 101 ? 29.163 -22.065 -19.789 1.00 87.06 101 THR A N 1
ATOM 705 C CA . THR A 1 101 ? 29.457 -21.222 -18.616 1.00 87.06 101 THR A CA 1
ATOM 706 C C . THR A 1 101 ? 30.181 -22.020 -17.536 1.00 87.06 101 THR A C 1
ATOM 708 O O . THR A 1 101 ? 29.684 -23.061 -17.099 1.00 87.06 101 THR A O 1
ATOM 711 N N . ILE A 1 102 ? 31.342 -21.535 -17.094 1.00 90.69 102 ILE A N 1
ATOM 712 C CA . ILE A 1 102 ? 32.195 -22.123 -16.051 1.00 90.69 102 ILE A CA 1
ATOM 713 C C . ILE A 1 102 ? 32.317 -21.134 -14.892 1.00 90.69 102 ILE A C 1
ATOM 715 O O . ILE A 1 102 ? 32.561 -19.952 -15.105 1.00 90.69 102 ILE A O 1
ATOM 719 N N . THR A 1 103 ? 32.175 -21.635 -13.673 1.00 92.69 103 THR A N 1
ATOM 720 C CA . THR A 1 103 ? 32.273 -20.878 -12.417 1.00 92.69 103 THR A CA 1
ATOM 721 C C . THR A 1 103 ? 33.442 -21.395 -11.567 1.00 92.69 103 THR A C 1
ATOM 723 O O . THR A 1 103 ? 33.942 -22.494 -11.828 1.00 92.69 103 THR A O 1
ATOM 726 N N . PRO A 1 104 ? 33.871 -20.684 -10.508 1.00 94.50 104 PRO A N 1
ATOM 727 C CA . PRO A 1 104 ? 34.849 -21.199 -9.548 1.00 94.50 104 PRO A CA 1
ATOM 728 C C . PRO A 1 104 ? 34.494 -22.563 -8.929 1.00 94.50 104 PRO A C 1
ATOM 730 O O . PRO A 1 104 ? 35.402 -23.345 -8.660 1.00 94.50 104 PRO A O 1
ATOM 733 N N . ILE A 1 105 ? 33.202 -22.892 -8.765 1.00 91.69 105 ILE A N 1
ATOM 734 C CA . ILE A 1 105 ? 32.752 -24.222 -8.300 1.00 91.69 105 ILE A CA 1
ATOM 735 C C . ILE A 1 105 ? 33.166 -25.311 -9.297 1.00 91.69 105 ILE A C 1
ATOM 737 O O . ILE A 1 105 ? 33.677 -26.357 -8.904 1.00 91.69 105 ILE A O 1
ATOM 741 N N . ASP A 1 106 ? 32.997 -25.057 -10.596 1.00 92.62 106 ASP A N 1
ATOM 742 C CA . ASP A 1 106 ? 33.278 -26.035 -11.652 1.00 92.62 106 ASP A CA 1
ATOM 743 C C . ASP A 1 106 ? 34.766 -26.402 -11.768 1.00 92.62 106 ASP A C 1
ATOM 745 O O . ASP A 1 106 ? 35.087 -27.458 -12.315 1.00 92.62 106 ASP A O 1
ATOM 749 N N . LEU A 1 107 ? 35.668 -25.547 -11.269 1.00 93.50 107 LEU A N 1
ATOM 750 C CA . LEU A 1 107 ? 37.115 -25.793 -11.232 1.00 93.50 107 LEU A CA 1
ATOM 751 C C . LEU A 1 107 ? 37.548 -26.720 -10.081 1.00 93.50 107 LEU A C 1
ATOM 753 O O . LEU A 1 107 ? 38.693 -27.183 -10.060 1.00 93.50 107 LEU A O 1
ATOM 757 N N . VAL A 1 108 ? 36.664 -26.974 -9.109 1.00 94.06 108 VAL A N 1
ATOM 758 C CA . VAL A 1 108 ? 36.975 -27.692 -7.867 1.00 94.06 108 VAL A CA 1
ATOM 759 C C . VAL A 1 108 ? 36.219 -29.018 -7.831 1.00 94.06 108 VAL A C 1
ATOM 761 O O . VAL A 1 108 ? 35.025 -29.091 -7.545 1.00 94.06 108 VAL A O 1
ATOM 764 N N . ALA A 1 109 ? 36.938 -30.104 -8.115 1.00 88.56 109 ALA A N 1
ATOM 765 C CA . ALA A 1 109 ? 36.370 -31.444 -8.239 1.00 88.56 109 ALA A CA 1
ATOM 766 C C . ALA A 1 109 ? 35.698 -31.938 -6.938 1.00 88.56 109 ALA A C 1
ATOM 768 O O . ALA A 1 109 ? 36.356 -32.477 -6.048 1.00 88.56 109 ALA A O 1
ATOM 769 N N . GLY A 1 110 ? 34.369 -31.810 -6.873 1.00 83.81 110 GLY A N 1
ATOM 770 C CA . GLY A 1 110 ? 33.539 -32.233 -5.741 1.00 83.81 110 GLY A CA 1
ATOM 771 C C . GLY A 1 110 ? 32.944 -31.094 -4.907 1.00 83.81 110 GLY A C 1
ATOM 772 O O . GLY A 1 110 ? 32.193 -31.391 -3.979 1.00 83.81 110 GLY A O 1
ATOM 773 N N . ALA A 1 111 ? 33.227 -29.829 -5.237 1.00 89.00 111 ALA A N 1
ATOM 774 C CA . ALA A 1 111 ? 32.500 -28.695 -4.675 1.00 89.00 111 ALA A CA 1
ATOM 775 C C . ALA A 1 111 ? 31.029 -28.697 -5.135 1.00 89.00 111 ALA A C 1
ATOM 777 O O . ALA A 1 111 ? 30.696 -29.205 -6.208 1.00 89.00 111 ALA A O 1
ATOM 778 N N . VAL A 1 112 ? 30.147 -28.139 -4.302 1.00 77.81 112 VAL A N 1
ATOM 779 C CA . VAL A 1 112 ? 28.690 -28.077 -4.541 1.00 77.81 112 VAL A CA 1
ATOM 780 C C . VAL A 1 112 ? 28.112 -26.664 -4.416 1.00 77.81 112 VAL A C 1
ATOM 782 O O . VAL A 1 112 ? 27.056 -26.390 -4.981 1.00 77.81 112 VAL A O 1
ATOM 785 N N . ASP A 1 113 ? 28.809 -25.778 -3.706 1.00 84.25 113 ASP A N 1
ATOM 786 C CA . ASP A 1 113 ? 28.448 -24.389 -3.431 1.00 84.25 113 ASP A CA 1
ATOM 787 C C . ASP A 1 113 ? 29.726 -23.566 -3.153 1.00 84.25 113 ASP A C 1
ATOM 789 O O . ASP A 1 113 ? 30.845 -24.090 -3.176 1.00 84.25 113 ASP A O 1
ATOM 793 N N . GLU A 1 114 ? 29.568 -22.268 -2.902 1.00 87.44 114 GLU A N 1
ATOM 794 C CA . GLU A 1 114 ? 30.655 -21.328 -2.612 1.00 87.44 114 GLU A CA 1
ATOM 795 C C . GLU A 1 114 ? 31.394 -21.576 -1.281 1.00 87.44 114 GLU A C 1
ATOM 797 O O . GLU A 1 114 ? 32.441 -20.969 -1.034 1.00 87.44 114 GLU A O 1
ATOM 802 N N . THR A 1 115 ? 30.874 -22.439 -0.399 1.00 86.50 115 THR A N 1
ATOM 803 C CA . THR A 1 115 ? 31.422 -22.634 0.953 1.00 86.50 115 THR A CA 1
ATOM 804 C C . THR A 1 115 ? 32.655 -23.539 0.987 1.00 86.50 115 THR A C 1
ATOM 806 O O . THR A 1 115 ? 33.392 -23.508 1.980 1.00 86.50 115 THR A O 1
ATOM 809 N N . ASP A 1 116 ? 32.936 -24.285 -0.091 1.00 95.00 116 ASP A N 1
ATOM 810 C CA . ASP A 1 116 ? 34.177 -25.055 -0.231 1.00 95.00 116 ASP A CA 1
ATOM 811 C C . ASP A 1 116 ? 35.409 -24.134 -0.070 1.00 95.00 116 ASP A C 1
ATOM 813 O O . ASP A 1 116 ? 35.458 -23.070 -0.696 1.00 95.00 116 ASP A O 1
ATOM 817 N N . PRO A 1 117 ? 36.423 -24.507 0.739 1.00 92.69 117 PRO A N 1
ATOM 818 C CA . PRO A 1 117 ? 37.594 -23.664 0.977 1.00 92.69 117 PRO A CA 1
ATOM 819 C C . PRO A 1 117 ? 38.348 -23.255 -0.291 1.00 92.69 117 PRO A C 1
ATOM 821 O O . PRO A 1 117 ? 38.797 -22.115 -0.386 1.00 92.69 117 PRO A O 1
ATOM 824 N N . THR A 1 118 ? 38.458 -24.154 -1.271 1.00 95.25 118 THR A N 1
ATOM 825 C CA . THR A 1 118 ? 39.152 -23.900 -2.540 1.00 95.25 118 THR A CA 1
ATOM 826 C C . THR A 1 118 ? 38.355 -22.922 -3.391 1.00 95.25 118 THR A C 1
ATOM 828 O O . THR A 1 118 ? 38.925 -21.976 -3.926 1.00 95.25 118 THR A O 1
ATOM 831 N N . VAL A 1 119 ? 37.032 -23.105 -3.471 1.00 94.81 119 VAL A N 1
ATOM 832 C CA . VAL A 1 119 ? 36.134 -22.182 -4.182 1.00 94.81 119 VAL A CA 1
ATOM 833 C C . VAL A 1 119 ? 36.182 -20.802 -3.531 1.00 94.81 119 VAL A C 1
ATOM 835 O O . VAL A 1 119 ? 36.465 -19.821 -4.214 1.00 94.81 119 VAL A O 1
ATOM 838 N N . THR A 1 120 ? 36.018 -20.726 -2.205 1.00 94.31 120 THR A N 1
ATOM 839 C CA . THR A 1 120 ? 36.147 -19.482 -1.428 1.00 94.31 120 THR A CA 1
ATOM 840 C C . THR A 1 120 ? 37.484 -18.781 -1.711 1.00 94.31 120 THR A C 1
ATOM 842 O O . THR A 1 120 ? 37.500 -17.569 -1.918 1.00 94.31 120 THR A O 1
ATOM 845 N N . ASN A 1 121 ? 38.599 -19.520 -1.764 1.00 96.56 121 ASN A N 1
ATOM 846 C CA . ASN A 1 121 ? 39.919 -18.961 -2.067 1.00 96.56 121 ASN A CA 1
ATOM 847 C C . ASN A 1 121 ? 40.059 -18.496 -3.527 1.00 96.56 121 ASN A C 1
ATOM 849 O O . ASN A 1 121 ? 40.647 -17.441 -3.739 1.00 96.56 121 ASN A O 1
ATOM 853 N N . ILE A 1 122 ? 39.515 -19.217 -4.517 1.00 96.12 122 ILE A N 1
ATOM 854 C CA . ILE A 1 122 ? 39.523 -18.794 -5.933 1.00 96.12 122 ILE A CA 1
ATOM 855 C C . ILE A 1 122 ? 38.781 -17.461 -6.096 1.00 96.12 122 ILE A C 1
ATOM 857 O O . ILE A 1 122 ? 39.352 -16.525 -6.651 1.00 96.12 122 ILE A O 1
ATOM 861 N N . CYS A 1 123 ? 37.554 -17.358 -5.570 1.00 94.50 123 CYS A N 1
ATOM 862 C CA . CYS A 1 123 ? 36.735 -16.142 -5.671 1.00 94.50 123 CYS A CA 1
ATOM 863 C C . CYS A 1 123 ? 37.440 -14.971 -4.978 1.00 94.50 123 CYS A C 1
ATOM 865 O O . CYS A 1 123 ? 37.698 -13.931 -5.576 1.00 94.50 123 CYS A O 1
ATOM 867 N N . ARG A 1 124 ? 37.868 -15.183 -3.725 1.00 94.50 124 ARG A N 1
ATOM 868 C CA . ARG A 1 124 ? 38.646 -14.209 -2.949 1.00 94.50 124 ARG A CA 1
ATOM 869 C C . ARG A 1 124 ? 39.887 -13.729 -3.698 1.00 94.50 124 ARG A C 1
ATOM 871 O O . ARG A 1 124 ? 40.154 -12.532 -3.711 1.00 94.50 124 ARG A O 1
ATOM 878 N N . PHE A 1 125 ? 40.641 -14.635 -4.315 1.00 95.00 125 PHE A N 1
ATOM 879 C CA . PHE A 1 125 ? 41.857 -14.285 -5.043 1.00 95.00 125 PHE A CA 1
ATOM 880 C C . PHE A 1 125 ? 41.555 -13.496 -6.321 1.00 95.00 125 PHE A C 1
ATOM 882 O O . PHE A 1 125 ? 42.231 -12.510 -6.574 1.00 95.00 125 PHE A O 1
ATOM 889 N N . LEU A 1 126 ? 40.512 -13.850 -7.078 1.00 94.19 126 LEU A N 1
ATOM 890 C CA . LEU A 1 126 ? 40.057 -13.070 -8.236 1.00 94.19 126 LEU A CA 1
ATOM 891 C C . LEU A 1 126 ? 39.636 -11.644 -7.843 1.00 94.19 126 LEU A C 1
ATOM 893 O O . LEU A 1 126 ? 40.108 -10.680 -8.440 1.00 94.19 126 LEU A O 1
ATOM 897 N N . LEU A 1 127 ? 38.812 -11.517 -6.801 1.00 92.25 127 LEU A N 1
ATOM 898 C CA . LEU A 1 127 ? 38.282 -10.242 -6.304 1.00 92.25 127 LEU A CA 1
ATOM 899 C C . LEU A 1 127 ? 39.361 -9.333 -5.682 1.00 92.25 127 LEU A C 1
ATOM 901 O O . LEU A 1 127 ? 39.202 -8.119 -5.672 1.00 92.25 127 LEU A O 1
ATOM 905 N N . SER A 1 128 ? 40.475 -9.901 -5.201 1.00 92.69 128 SER A N 1
ATOM 906 C CA . SER A 1 128 ? 41.638 -9.148 -4.674 1.00 92.69 128 SER A CA 1
ATOM 907 C C . SER A 1 128 ? 42.603 -8.652 -5.761 1.00 92.69 128 SER A C 1
ATOM 909 O O . SER A 1 128 ? 43.674 -8.134 -5.446 1.00 92.69 128 SER A O 1
ATOM 911 N N . LEU A 1 129 ? 42.305 -8.932 -7.032 1.00 92.75 129 LEU A N 1
ATOM 912 C CA . LEU A 1 129 ? 43.181 -8.678 -8.180 1.00 92.75 129 LEU A CA 1
ATOM 913 C C . LEU A 1 129 ? 42.488 -7.853 -9.272 1.00 92.75 129 LEU A C 1
ATOM 915 O O . LEU A 1 129 ? 43.033 -7.693 -10.369 1.00 92.75 129 LEU A O 1
ATOM 919 N N . ASP A 1 130 ? 41.299 -7.338 -8.966 1.00 91.75 130 ASP A N 1
ATOM 920 C CA . ASP A 1 130 ? 40.506 -6.506 -9.853 1.00 91.75 130 ASP A CA 1
ATOM 921 C C . ASP A 1 130 ? 41.090 -5.091 -9.953 1.00 91.75 130 ASP A C 1
ATOM 923 O O . ASP A 1 130 ? 41.341 -4.433 -8.947 1.00 91.75 130 ASP A O 1
ATOM 927 N N . HIS A 1 131 ? 41.320 -4.604 -11.172 1.00 87.50 131 HIS A N 1
ATOM 928 C CA . HIS A 1 131 ? 42.082 -3.376 -11.396 1.00 87.50 131 HIS A CA 1
ATOM 929 C C . HIS A 1 131 ? 41.454 -2.122 -10.764 1.00 87.50 131 HIS A C 1
ATOM 931 O O . HIS A 1 131 ? 42.208 -1.260 -10.320 1.00 87.50 131 HIS A O 1
ATOM 937 N N . ASP A 1 132 ? 40.125 -1.975 -10.736 1.00 83.94 132 ASP A N 1
ATOM 938 C CA . ASP A 1 132 ? 39.460 -0.838 -10.068 1.00 83.94 132 ASP A CA 1
ATOM 939 C C . ASP A 1 132 ? 38.824 -1.188 -8.709 1.00 83.94 132 ASP A C 1
ATOM 941 O O . ASP A 1 132 ? 38.439 -0.285 -7.968 1.00 83.94 132 ASP A O 1
ATOM 945 N N . GLY A 1 133 ? 38.801 -2.474 -8.342 1.00 81.69 133 GLY A N 1
ATOM 946 C CA . GLY A 1 133 ? 38.264 -2.960 -7.070 1.00 81.69 133 GLY A CA 1
ATOM 947 C C . GLY A 1 133 ? 36.734 -2.950 -6.994 1.00 81.69 133 GLY A C 1
ATOM 948 O O . GLY A 1 133 ? 36.189 -3.016 -5.890 1.00 81.69 133 GLY A O 1
ATOM 949 N N . ASN A 1 134 ? 36.041 -2.848 -8.132 1.00 80.62 134 ASN A N 1
ATOM 950 C CA . ASN A 1 134 ? 34.586 -2.818 -8.223 1.00 80.62 134 ASN A CA 1
ATOM 951 C C . ASN A 1 134 ? 34.059 -4.015 -9.047 1.00 80.62 134 ASN A C 1
ATOM 953 O O . ASN A 1 134 ? 33.664 -3.852 -10.210 1.00 80.62 134 ASN A O 1
ATOM 957 N N . PRO A 1 135 ? 33.993 -5.219 -8.448 1.00 76.88 135 PRO A N 1
ATOM 958 C CA . PRO A 1 135 ? 33.746 -6.462 -9.176 1.00 76.88 135 PRO A CA 1
ATOM 959 C C . PRO A 1 135 ? 32.339 -6.559 -9.784 1.00 76.88 135 PRO A C 1
ATOM 961 O O . PRO A 1 135 ? 32.143 -7.334 -10.723 1.00 76.88 135 PRO A O 1
ATOM 964 N N . ASP A 1 136 ? 31.397 -5.716 -9.345 1.00 72.19 136 ASP A N 1
ATOM 965 C CA . ASP A 1 136 ? 30.064 -5.549 -9.943 1.00 72.19 136 ASP A CA 1
ATOM 966 C C . ASP A 1 136 ? 30.129 -5.118 -11.426 1.00 72.19 136 ASP A C 1
ATOM 968 O O . ASP A 1 136 ? 29.164 -5.306 -12.169 1.00 72.19 136 ASP A O 1
ATOM 972 N N . ASN A 1 137 ? 31.258 -4.549 -11.884 1.00 75.81 137 ASN A N 1
ATOM 973 C CA . ASN A 1 137 ? 31.465 -4.148 -13.283 1.00 75.81 137 ASN A CA 1
ATOM 974 C C . ASN A 1 137 ? 32.246 -5.167 -14.145 1.00 75.81 137 ASN A C 1
ATOM 976 O O . ASN A 1 137 ? 32.223 -5.066 -15.375 1.00 75.81 137 ASN A O 1
ATOM 980 N N . GLY A 1 138 ? 32.847 -6.190 -13.524 1.00 82.31 138 GLY A N 1
ATOM 981 C CA . GLY A 1 138 ? 33.623 -7.247 -14.185 1.00 82.31 138 GLY A CA 1
ATOM 982 C C . GLY A 1 138 ? 35.115 -7.224 -13.838 1.00 82.31 138 GLY A C 1
ATOM 983 O O . GLY A 1 138 ? 35.815 -6.258 -14.129 1.00 82.31 138 GLY A O 1
ATOM 984 N N . ILE A 1 139 ? 35.621 -8.328 -13.276 1.00 89.00 139 ILE A N 1
ATOM 985 C CA . ILE A 1 139 ? 36.991 -8.437 -12.747 1.00 89.00 139 ILE A CA 1
ATOM 986 C C . ILE A 1 139 ? 38.037 -8.273 -13.863 1.00 89.00 139 ILE A C 1
ATOM 988 O O . ILE A 1 139 ? 38.137 -9.098 -14.774 1.00 89.00 139 ILE A O 1
ATOM 992 N N . ASN A 1 140 ? 38.874 -7.242 -13.774 1.00 91.69 140 ASN A N 1
ATOM 993 C CA . ASN A 1 140 ? 39.834 -6.851 -14.804 1.00 91.69 140 ASN A CA 1
ATOM 994 C C . ASN A 1 140 ? 41.288 -7.165 -14.406 1.00 91.69 140 ASN A C 1
ATOM 996 O O . ASN A 1 140 ? 41.983 -6.336 -13.818 1.00 91.69 140 ASN A O 1
ATOM 1000 N N . LEU A 1 141 ? 41.795 -8.344 -14.791 1.00 92.56 141 LEU A N 1
ATOM 1001 C CA . LEU A 1 141 ? 43.163 -8.771 -14.472 1.00 92.56 141 LEU A CA 1
ATOM 1002 C C . LEU A 1 141 ? 44.203 -8.041 -15.343 1.00 92.56 141 LEU A C 1
ATOM 1004 O O . LEU A 1 141 ? 44.489 -8.422 -16.492 1.00 92.56 141 LEU A O 1
ATOM 1008 N N . SER A 1 142 ? 44.811 -6.997 -14.774 1.00 91.12 142 SER A N 1
ATOM 1009 C CA . SER A 1 142 ? 45.774 -6.141 -15.475 1.00 91.12 142 SER A CA 1
ATOM 1010 C C . SER A 1 142 ? 46.980 -6.929 -16.038 1.00 91.12 142 SER A C 1
ATOM 1012 O O . SER A 1 142 ? 47.355 -7.983 -15.510 1.00 91.12 142 SER A O 1
ATOM 1014 N N . PRO A 1 143 ? 47.644 -6.448 -17.112 1.00 91.12 143 PRO A N 1
ATOM 1015 C CA . PRO A 1 143 ? 48.864 -7.080 -17.622 1.00 91.12 143 PRO A CA 1
ATOM 1016 C C . PRO A 1 143 ? 49.992 -7.153 -16.582 1.00 91.12 143 PRO A C 1
ATOM 1018 O O . PRO A 1 143 ? 50.775 -8.097 -16.609 1.00 91.12 143 PRO A O 1
ATOM 1021 N N . GLN A 1 144 ? 50.051 -6.181 -15.668 1.00 88.88 144 GLN A N 1
ATOM 1022 C CA . GLN A 1 144 ? 51.038 -6.100 -14.591 1.00 88.88 144 GLN A CA 1
ATOM 1023 C C . GLN A 1 144 ? 50.746 -7.136 -13.498 1.00 88.88 144 GLN A C 1
ATOM 1025 O O . GLN A 1 144 ? 51.633 -7.896 -13.121 1.00 88.88 144 GLN A O 1
ATOM 1030 N N . THR A 1 145 ? 49.480 -7.254 -13.091 1.00 90.88 145 THR A N 1
ATOM 1031 C CA . THR A 1 145 ? 48.987 -8.273 -12.149 1.00 90.88 145 THR A CA 1
ATOM 1032 C C . THR A 1 145 ? 49.314 -9.687 -12.626 1.00 90.88 145 THR A C 1
ATOM 1034 O O . THR A 1 145 ? 49.756 -10.531 -11.851 1.00 90.88 145 THR A O 1
ATOM 1037 N N . ARG A 1 146 ? 49.150 -9.940 -13.929 1.00 93.38 146 ARG A N 1
ATOM 1038 C CA . ARG A 1 146 ? 49.437 -11.247 -14.538 1.00 93.38 146 ARG A CA 1
ATOM 1039 C C . ARG A 1 146 ? 50.930 -11.510 -14.737 1.00 93.38 146 ARG A C 1
ATOM 1041 O O . ARG A 1 146 ? 51.325 -12.667 -14.664 1.00 93.38 146 ARG A O 1
ATOM 1048 N N . GLN A 1 147 ? 51.743 -10.470 -14.933 1.00 91.75 147 GLN A N 1
ATOM 1049 C CA . GLN A 1 147 ? 53.203 -10.584 -14.986 1.00 91.75 147 GLN A CA 1
ATOM 1050 C C . GLN A 1 147 ? 53.811 -10.877 -13.605 1.00 91.75 147 GLN A C 1
ATOM 1052 O O . GLN A 1 147 ? 54.667 -11.746 -13.495 1.00 91.75 147 GLN A O 1
ATOM 1057 N N . GLU A 1 148 ? 53.352 -10.214 -12.541 1.00 91.62 148 GLU A N 1
ATOM 1058 C CA . GLU A 1 148 ? 53.822 -10.487 -11.171 1.00 91.62 148 GLU A CA 1
ATOM 1059 C C . GLU A 1 148 ? 53.371 -11.854 -10.629 1.00 91.62 148 GLU A C 1
ATOM 1061 O O . GLU A 1 148 ? 53.934 -12.337 -9.644 1.00 91.62 148 GLU A O 1
ATOM 1066 N N . ALA A 1 149 ? 52.369 -12.470 -11.268 1.00 91.31 149 ALA A N 1
ATOM 1067 C CA . ALA A 1 149 ? 51.912 -13.834 -11.013 1.00 91.31 149 ALA A CA 1
ATOM 1068 C C . ALA A 1 149 ? 52.709 -14.910 -11.787 1.00 91.31 149 ALA A C 1
ATOM 1070 O O . ALA A 1 149 ? 52.548 -16.104 -11.521 1.00 91.31 149 ALA A O 1
ATOM 1071 N N . GLU A 1 150 ? 53.578 -14.529 -12.731 1.00 89.69 150 GLU A N 1
ATOM 1072 C CA . GLU A 1 150 ? 54.583 -15.446 -13.284 1.00 89.69 150 GLU A CA 1
ATOM 1073 C C . GLU A 1 150 ? 55.559 -15.849 -12.160 1.00 89.69 150 GLU A C 1
ATOM 1075 O O . GLU A 1 150 ? 55.962 -15.035 -11.329 1.00 89.69 150 GLU A O 1
ATOM 1080 N N . PHE A 1 151 ? 55.945 -17.124 -12.111 1.00 79.75 151 PHE A N 1
ATOM 1081 C CA . PHE A 1 151 ? 56.844 -17.717 -11.111 1.00 79.75 151 PHE A CA 1
ATOM 1082 C C . PHE A 1 151 ? 56.375 -17.672 -9.637 1.00 79.75 151 PHE A C 1
ATOM 1084 O O . PHE A 1 151 ? 57.149 -18.047 -8.750 1.00 79.75 151 PHE A O 1
ATOM 1091 N N . ARG A 1 152 ? 55.126 -17.276 -9.344 1.00 86.50 152 ARG A N 1
ATOM 1092 C CA . ARG A 1 152 ? 54.518 -17.367 -7.998 1.00 86.50 152 ARG A CA 1
ATOM 1093 C C . ARG A 1 152 ? 53.943 -18.765 -7.741 1.00 86.50 152 ARG A C 1
ATOM 1095 O O . ARG A 1 152 ? 53.433 -19.414 -8.647 1.00 86.50 152 ARG A O 1
ATOM 1102 N N . ASN A 1 153 ? 53.984 -19.213 -6.485 1.00 85.25 153 ASN A N 1
ATOM 1103 C CA . ASN A 1 153 ? 53.462 -20.514 -6.048 1.00 85.25 153 ASN A CA 1
ATOM 1104 C C . ASN A 1 153 ? 52.418 -20.322 -4.933 1.00 85.25 153 ASN A C 1
ATOM 1106 O O . ASN A 1 153 ? 52.672 -20.627 -3.771 1.00 85.25 153 ASN A O 1
ATOM 1110 N N . ILE A 1 154 ? 51.250 -19.792 -5.292 1.00 92.38 154 ILE A N 1
ATOM 1111 C CA . ILE A 1 154 ? 50.112 -19.626 -4.378 1.00 92.38 154 ILE A CA 1
ATOM 1112 C C . ILE A 1 154 ? 49.219 -20.873 -4.468 1.00 92.38 154 ILE A C 1
ATOM 1114 O O . ILE A 1 154 ? 48.740 -21.207 -5.552 1.00 92.38 154 ILE A O 1
ATOM 1118 N N . ASP A 1 155 ? 48.998 -21.575 -3.349 1.00 91.75 155 ASP A N 1
ATOM 1119 C CA . ASP A 1 155 ? 48.122 -22.758 -3.307 1.00 91.75 155 ASP A CA 1
ATOM 1120 C C . ASP A 1 155 ? 46.725 -22.419 -2.776 1.00 91.75 155 ASP A C 1
ATOM 1122 O O . ASP A 1 155 ? 46.487 -22.310 -1.574 1.00 91.75 155 ASP A O 1
ATOM 1126 N N . LEU A 1 156 ? 45.772 -22.319 -3.699 1.00 94.50 156 LEU A N 1
ATOM 1127 C CA . LEU A 1 156 ? 44.365 -22.028 -3.414 1.00 94.50 156 LEU A CA 1
ATOM 1128 C C . LEU A 1 156 ? 43.657 -23.150 -2.621 1.00 94.50 156 LEU A C 1
ATOM 1130 O O . LEU A 1 156 ? 42.550 -22.932 -2.133 1.00 94.50 156 LEU A O 1
ATOM 1134 N N . ARG A 1 157 ? 44.264 -24.340 -2.468 1.00 92.62 157 ARG A N 1
ATOM 1135 C CA . ARG A 1 157 ? 43.651 -25.529 -1.830 1.00 92.62 157 ARG A CA 1
ATOM 1136 C C . ARG A 1 157 ? 43.852 -25.624 -0.315 1.00 92.62 157 ARG A C 1
ATOM 1138 O O . ARG A 1 157 ? 43.343 -26.562 0.302 1.00 92.62 157 ARG A O 1
ATOM 1145 N N . MET A 1 158 ? 44.606 -24.709 0.296 1.00 92.31 158 MET A N 1
ATOM 1146 C CA . MET A 1 158 ? 44.743 -24.661 1.757 1.00 92.31 158 MET A CA 1
ATOM 1147 C C . MET A 1 158 ? 43.458 -24.138 2.431 1.00 92.31 158 MET A C 1
ATOM 1149 O O . MET A 1 158 ? 42.535 -23.680 1.756 1.00 92.31 158 MET A O 1
ATOM 1153 N N . SER A 1 159 ? 43.348 -24.217 3.764 1.00 95.31 159 SER A N 1
ATOM 1154 C CA . SER A 1 159 ? 42.124 -23.749 4.430 1.00 95.31 159 SER A CA 1
ATOM 1155 C C . SER A 1 159 ? 41.951 -22.233 4.290 1.00 95.31 159 SER A C 1
ATOM 1157 O O . SER A 1 159 ? 42.925 -21.499 4.126 1.00 95.31 159 SER A O 1
ATOM 1159 N N . VAL A 1 160 ? 40.709 -21.747 4.397 1.00 93.56 160 VAL A N 1
ATOM 1160 C CA . VAL A 1 160 ? 40.392 -20.308 4.308 1.00 93.56 160 VAL A CA 1
ATOM 1161 C C . VAL A 1 160 ? 41.218 -19.487 5.312 1.00 93.56 160 VAL A C 1
ATOM 1163 O O . VAL A 1 160 ? 41.679 -18.401 4.975 1.00 93.56 160 VAL A O 1
ATOM 1166 N N . ALA A 1 161 ? 41.462 -20.018 6.515 1.00 91.88 161 ALA A N 1
ATOM 1167 C CA . ALA A 1 161 ? 42.255 -19.341 7.541 1.00 91.88 161 ALA A CA 1
ATOM 1168 C C . ALA A 1 161 ? 43.770 -19.400 7.273 1.00 91.88 161 ALA A C 1
ATOM 1170 O O . ALA A 1 161 ? 44.469 -18.432 7.569 1.00 91.88 161 ALA A O 1
ATOM 1171 N N . ASP A 1 162 ? 44.277 -20.498 6.701 1.00 94.56 162 ASP A N 1
ATOM 1172 C CA . ASP A 1 162 ? 45.692 -20.600 6.321 1.00 94.56 162 ASP A CA 1
ATOM 1173 C C . ASP A 1 162 ? 46.001 -19.640 5.161 1.00 94.56 162 ASP A C 1
ATOM 1175 O O . ASP A 1 162 ? 46.942 -18.861 5.256 1.00 94.56 162 ASP A O 1
ATOM 1179 N N . PHE A 1 163 ? 45.148 -19.614 4.128 1.00 95.19 163 PHE A N 1
ATOM 1180 C CA . PHE A 1 163 ? 45.304 -18.769 2.935 1.00 95.19 163 PHE A CA 1
ATOM 1181 C C . PHE A 1 163 ? 45.294 -17.269 3.255 1.00 95.19 163 PHE A C 1
ATOM 1183 O O . PHE A 1 163 ? 46.018 -16.485 2.653 1.00 95.19 163 PHE A O 1
ATOM 1190 N N . GLU A 1 164 ? 44.495 -16.866 4.242 1.00 92.69 164 GLU A N 1
ATOM 1191 C CA . GLU A 1 164 ? 44.428 -15.484 4.726 1.00 92.69 164 GLU A CA 1
ATOM 1192 C C . GLU A 1 164 ? 45.717 -15.036 5.431 1.00 92.69 164 GLU A C 1
ATOM 1194 O O . GLU A 1 164 ? 46.056 -13.854 5.427 1.00 92.69 164 GLU A O 1
ATOM 1199 N N . ASN A 1 165 ? 46.459 -15.986 6.005 1.00 91.81 165 ASN A N 1
ATOM 1200 C CA . ASN A 1 165 ? 47.706 -15.757 6.731 1.00 91.81 165 ASN A CA 1
ATOM 1201 C C . ASN A 1 165 ? 48.945 -16.218 5.936 1.00 91.81 165 ASN A C 1
ATOM 1203 O O . ASN A 1 165 ? 50.047 -16.249 6.493 1.00 91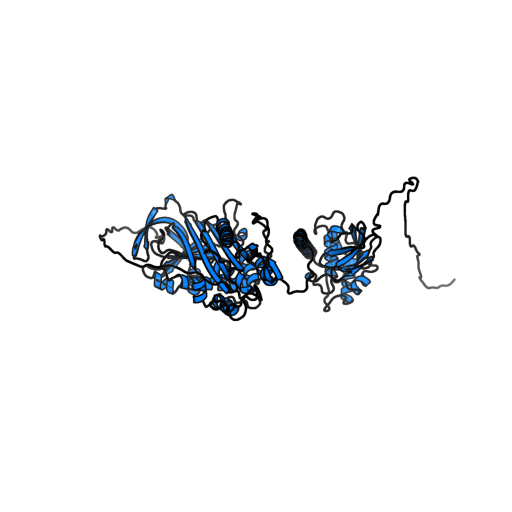.81 165 ASN A O 1
ATOM 1207 N N . ASP A 1 166 ? 48.785 -16.590 4.662 1.00 95.00 166 ASP A N 1
ATOM 1208 C CA . ASP A 1 166 ? 49.867 -17.156 3.861 1.00 95.00 166 ASP A CA 1
ATOM 1209 C C . ASP A 1 166 ? 50.899 -16.080 3.451 1.00 95.00 166 ASP A C 1
ATOM 1211 O O . ASP A 1 166 ? 50.528 -15.056 2.865 1.00 95.00 166 ASP A O 1
ATOM 1215 N N . PRO A 1 167 ? 52.204 -16.279 3.732 1.00 92.62 167 PRO A N 1
ATOM 1216 C CA . PRO A 1 167 ? 53.224 -15.280 3.426 1.00 92.62 167 PRO A CA 1
ATOM 1217 C C . PRO A 1 167 ? 53.421 -14.996 1.934 1.00 92.62 167 PRO A C 1
ATOM 1219 O O . PRO A 1 167 ? 53.799 -13.874 1.600 1.00 92.62 167 PRO A O 1
ATOM 1222 N N . ASP A 1 168 ? 53.190 -15.967 1.045 1.00 92.38 168 ASP A N 1
ATOM 1223 C CA . ASP A 1 168 ? 53.374 -15.787 -0.398 1.00 92.38 168 ASP A CA 1
ATOM 1224 C C . ASP A 1 168 ? 52.161 -15.075 -1.027 1.00 92.38 168 ASP A C 1
ATOM 1226 O O . ASP A 1 168 ? 52.346 -14.252 -1.925 1.00 92.38 168 ASP A O 1
ATOM 1230 N N . VAL A 1 169 ? 50.944 -15.297 -0.506 1.00 93.62 169 VAL A N 1
ATOM 1231 C CA . VAL A 1 169 ? 49.737 -14.506 -0.832 1.00 93.62 169 VAL A CA 1
ATOM 1232 C C . VAL A 1 169 ? 49.897 -13.050 -0.390 1.00 93.62 169 VAL A C 1
ATOM 1234 O O . VAL A 1 169 ? 49.744 -12.138 -1.205 1.00 93.62 169 VAL A O 1
ATOM 1237 N N . GLN A 1 170 ? 50.251 -12.814 0.877 1.00 92.69 170 GLN A N 1
ATOM 1238 C CA . GLN A 1 170 ? 50.425 -11.455 1.406 1.00 92.69 170 GLN A CA 1
ATOM 1239 C C . GLN A 1 170 ? 51.578 -10.726 0.689 1.00 92.69 170 GLN A C 1
ATOM 1241 O O . GLN A 1 170 ? 51.396 -9.615 0.198 1.00 92.69 170 GLN A O 1
ATOM 1246 N N . SER A 1 171 ? 52.727 -11.389 0.484 1.00 92.38 171 SER A N 1
ATOM 1247 C CA . SER A 1 171 ? 53.857 -10.825 -0.273 1.00 92.38 171 SER A CA 1
ATOM 1248 C C . SER A 1 171 ? 53.583 -10.637 -1.774 1.00 92.38 171 SER A C 1
ATOM 1250 O O . SER A 1 171 ? 54.396 -10.010 -2.462 1.00 92.38 171 SER A O 1
ATOM 1252 N N . PHE A 1 172 ? 52.511 -11.207 -2.325 1.00 93.62 172 PHE A N 1
ATOM 1253 C CA . PHE A 1 172 ? 52.086 -10.946 -3.698 1.00 93.62 172 PHE A CA 1
ATOM 1254 C C . PHE A 1 172 ? 51.247 -9.665 -3.767 1.00 93.62 172 PHE A C 1
ATOM 1256 O O . PHE A 1 172 ? 51.583 -8.778 -4.551 1.00 93.62 172 PHE A O 1
ATOM 1263 N N . LEU A 1 173 ? 50.250 -9.511 -2.889 1.00 92.38 173 LEU A N 1
ATOM 1264 C CA . LEU A 1 173 ? 49.443 -8.286 -2.802 1.00 92.38 173 LEU A CA 1
ATOM 1265 C C . LEU A 1 173 ? 50.286 -7.064 -2.400 1.00 92.38 173 LEU A C 1
ATOM 1267 O O . LEU A 1 173 ? 50.207 -6.037 -3.068 1.00 92.38 173 LEU A O 1
ATOM 1271 N N . ASP A 1 174 ? 51.181 -7.197 -1.412 1.00 91.38 174 ASP A N 1
ATOM 1272 C CA . ASP A 1 174 ? 52.149 -6.150 -1.030 1.00 91.38 174 ASP A CA 1
ATOM 1273 C C . ASP A 1 174 ? 52.971 -5.645 -2.230 1.00 91.38 174 ASP A C 1
ATOM 1275 O O . ASP A 1 174 ? 53.281 -4.457 -2.328 1.00 91.38 174 ASP A O 1
ATOM 1279 N N . VAL A 1 175 ? 53.334 -6.539 -3.160 1.00 92.00 175 VAL A N 1
ATOM 1280 C CA . VAL A 1 175 ? 54.103 -6.185 -4.362 1.00 92.00 175 VAL A CA 1
ATOM 1281 C C . VAL A 1 175 ? 53.224 -5.515 -5.417 1.00 92.00 175 VAL A C 1
ATOM 1283 O O . VAL A 1 175 ? 53.671 -4.550 -6.029 1.00 92.00 175 VAL A O 1
ATOM 1286 N N . LEU A 1 176 ? 51.980 -5.957 -5.613 1.00 91.00 176 LEU A N 1
ATOM 1287 C CA . LEU A 1 176 ? 51.042 -5.296 -6.530 1.00 91.00 176 LEU A CA 1
ATOM 1288 C C . LEU A 1 176 ? 50.702 -3.872 -6.072 1.00 91.00 176 LEU A C 1
ATOM 1290 O O . LEU A 1 176 ? 50.739 -2.945 -6.885 1.00 91.00 176 LEU A O 1
ATOM 1294 N N . ASN A 1 177 ? 50.466 -3.698 -4.771 1.00 89.38 177 ASN A N 1
ATOM 1295 C CA . ASN A 1 177 ? 50.254 -2.407 -4.122 1.00 89.38 177 ASN A CA 1
ATOM 1296 C C . ASN A 1 177 ? 51.490 -1.503 -4.274 1.00 89.38 177 ASN A C 1
ATOM 1298 O O . ASN A 1 177 ? 51.398 -0.410 -4.828 1.00 89.38 177 ASN A O 1
ATOM 1302 N N . ALA A 1 178 ? 52.687 -1.996 -3.928 1.00 88.50 178 ALA A N 1
ATOM 1303 C CA . ALA A 1 178 ? 53.943 -1.246 -4.065 1.00 88.50 178 ALA A CA 1
ATOM 1304 C C . ALA A 1 178 ? 54.388 -0.959 -5.520 1.00 88.50 178 ALA A C 1
ATOM 1306 O O . ALA A 1 178 ? 55.361 -0.226 -5.729 1.00 88.50 178 ALA A O 1
ATOM 1307 N N . LEU A 1 179 ? 53.713 -1.541 -6.517 1.00 86.69 179 LEU A N 1
ATOM 1308 C CA . LEU A 1 179 ? 53.893 -1.268 -7.947 1.00 86.69 179 LEU A CA 1
ATOM 1309 C C . LEU A 1 179 ? 52.734 -0.446 -8.550 1.00 86.69 179 LEU A C 1
ATOM 1311 O O . LEU A 1 179 ? 52.742 -0.213 -9.761 1.00 86.69 179 LEU A O 1
ATOM 1315 N N . ASN A 1 180 ? 51.754 -0.029 -7.739 1.00 84.38 180 ASN A N 1
ATOM 1316 C CA . ASN A 1 180 ? 50.529 0.665 -8.147 1.00 84.38 180 ASN A CA 1
ATOM 1317 C C . ASN A 1 180 ? 49.814 -0.079 -9.300 1.00 84.38 180 ASN A C 1
ATOM 1319 O O . ASN A 1 180 ? 49.532 0.489 -10.353 1.00 84.38 180 ASN A O 1
ATOM 1323 N N . ALA A 1 181 ? 49.576 -1.387 -9.128 1.00 84.06 181 ALA A N 1
ATOM 1324 C CA . ALA A 1 181 ? 48.915 -2.242 -10.128 1.00 84.06 181 ALA A CA 1
ATOM 1325 C C . ALA A 1 181 ? 47.385 -2.038 -10.233 1.00 84.06 181 ALA A C 1
ATOM 1327 O O . ALA A 1 181 ? 46.747 -2.644 -11.099 1.00 84.06 181 ALA A O 1
ATOM 1328 N N . PHE A 1 182 ? 46.826 -1.203 -9.354 1.00 86.50 182 PHE A N 1
ATOM 1329 C CA . PHE A 1 182 ? 45.404 -0.905 -9.186 1.00 86.50 182 PHE A CA 1
ATOM 1330 C C . PHE A 1 182 ? 45.110 0.579 -9.466 1.00 86.50 182 PHE A C 1
ATOM 1332 O O . PHE A 1 182 ? 46.016 1.416 -9.484 1.00 86.50 182 PHE A O 1
ATOM 1339 N N . ALA A 1 183 ? 43.840 0.912 -9.686 1.00 78.50 183 ALA A N 1
ATOM 1340 C CA . ALA A 1 183 ? 43.386 2.273 -9.944 1.00 78.50 183 ALA A CA 1
ATOM 1341 C C . ALA A 1 183 ? 43.489 3.196 -8.711 1.00 78.50 183 ALA A C 1
ATOM 1343 O O . ALA A 1 183 ? 43.439 2.763 -7.559 1.00 78.50 183 ALA A O 1
ATOM 1344 N N . ASP A 1 184 ? 43.586 4.499 -8.988 1.00 65.81 184 ASP A N 1
ATOM 1345 C CA . ASP A 1 184 ? 43.482 5.603 -8.023 1.00 65.81 184 ASP A CA 1
ATOM 1346 C C . ASP A 1 184 ? 44.426 5.538 -6.799 1.00 65.81 184 ASP A C 1
ATOM 1348 O O . ASP A 1 184 ? 44.136 6.124 -5.758 1.00 65.81 184 ASP A O 1
ATOM 1352 N N . ASP A 1 185 ? 45.586 4.881 -6.949 1.00 59.97 185 ASP A N 1
ATOM 1353 C CA . ASP A 1 185 ? 46.632 4.714 -5.922 1.00 59.97 185 ASP A CA 1
ATOM 1354 C C . ASP A 1 185 ? 46.128 4.081 -4.598 1.00 59.97 185 ASP A C 1
ATOM 1356 O O . ASP A 1 185 ? 46.680 4.340 -3.526 1.00 59.97 185 ASP A O 1
ATOM 1360 N N . ASN A 1 186 ? 45.088 3.238 -4.658 1.00 66.50 186 ASN A N 1
ATOM 1361 C CA . ASN A 1 186 ? 44.558 2.522 -3.492 1.00 66.50 186 ASN A CA 1
ATOM 1362 C C . ASN A 1 186 ? 45.242 1.158 -3.289 1.00 66.50 186 ASN A C 1
ATOM 1364 O O . ASN A 1 186 ? 45.217 0.309 -4.181 1.00 66.50 186 ASN A O 1
ATOM 1368 N N . ASP A 1 187 ? 45.771 0.916 -2.085 1.00 80.06 187 ASP A N 1
ATOM 1369 C CA . ASP A 1 187 ? 46.239 -0.410 -1.662 1.00 80.06 187 ASP A CA 1
ATOM 1370 C C . ASP A 1 187 ? 45.042 -1.375 -1.539 1.00 80.06 187 ASP A C 1
ATOM 1372 O O . ASP A 1 187 ? 44.154 -1.159 -0.707 1.00 80.06 187 ASP A O 1
ATOM 1376 N N . GLN A 1 188 ? 45.022 -2.466 -2.311 1.00 82.12 188 GLN A N 1
ATOM 1377 C CA . GLN A 1 188 ? 44.018 -3.525 -2.165 1.00 82.12 188 GLN A CA 1
ATOM 1378 C C . GLN A 1 188 ? 44.499 -4.608 -1.178 1.00 82.12 188 GLN A C 1
ATOM 1380 O O . GLN A 1 188 ? 45.549 -5.224 -1.399 1.00 82.12 188 GLN A O 1
ATOM 1385 N N . PRO A 1 189 ? 43.765 -4.868 -0.078 1.00 88.19 189 PRO A N 1
ATOM 1386 C CA . PRO A 1 189 ? 44.000 -6.019 0.788 1.00 88.19 189 PRO A CA 1
ATOM 1387 C C . PRO A 1 189 ? 43.349 -7.286 0.210 1.00 88.19 189 PRO A C 1
ATOM 1389 O O . PRO A 1 189 ? 42.531 -7.225 -0.706 1.00 88.19 189 PRO A O 1
ATOM 1392 N N . LEU A 1 190 ? 43.647 -8.447 0.802 1.00 91.25 190 LEU A N 1
ATOM 1393 C CA . LEU A 1 190 ? 42.955 -9.691 0.458 1.00 91.25 190 LEU A CA 1
ATOM 1394 C C . LEU A 1 190 ? 41.450 -9.576 0.777 1.00 91.25 190 LEU A C 1
ATOM 1396 O O . LEU A 1 190 ? 41.068 -9.306 1.918 1.00 91.25 190 LEU A O 1
ATOM 1400 N N . TYR A 1 191 ? 40.606 -9.812 -0.227 1.00 90.06 191 TYR A N 1
ATOM 1401 C CA . TYR A 1 191 ? 39.154 -9.641 -0.168 1.00 90.06 191 TYR A CA 1
ATOM 1402 C C . TYR A 1 191 ? 38.514 -10.514 0.938 1.00 90.06 191 TYR A C 1
ATOM 1404 O O . TYR A 1 191 ? 38.885 -11.683 1.077 1.00 90.06 191 TYR A O 1
ATOM 1412 N N . PRO A 1 192 ? 37.551 -10.029 1.743 1.00 90.19 192 PRO A N 1
ATOM 1413 C CA . PRO A 1 192 ? 36.983 -10.822 2.838 1.00 90.19 192 PRO A CA 1
ATOM 1414 C C . PRO A 1 192 ? 36.258 -12.094 2.367 1.00 90.19 192 PRO A C 1
ATOM 1416 O O . PRO A 1 192 ? 35.434 -12.058 1.453 1.00 90.19 192 PRO A O 1
ATOM 1419 N N . ALA A 1 193 ? 36.512 -13.227 3.032 1.00 87.00 193 ALA A N 1
ATOM 1420 C CA . ALA A 1 193 ? 36.019 -14.541 2.600 1.00 87.00 193 ALA A CA 1
ATOM 1421 C C . ALA A 1 193 ? 34.481 -14.640 2.504 1.00 87.00 193 ALA A C 1
ATOM 1423 O O . ALA A 1 193 ? 33.962 -15.217 1.552 1.00 87.00 193 ALA A O 1
ATOM 1424 N N . GLU A 1 194 ? 33.741 -14.046 3.447 1.00 80.88 194 GLU A N 1
ATOM 1425 C CA . GLU A 1 194 ? 32.269 -14.027 3.401 1.00 80.88 194 GLU A CA 1
ATOM 1426 C C . GLU A 1 194 ? 31.716 -13.080 2.325 1.00 80.88 194 GLU A C 1
ATOM 1428 O O . GLU A 1 194 ? 30.663 -13.354 1.754 1.00 80.88 194 GLU A O 1
ATOM 1433 N N . GLN A 1 195 ? 32.437 -12.006 1.983 1.00 79.38 195 GLN A N 1
ATOM 1434 C CA . GLN A 1 195 ? 32.048 -11.124 0.877 1.00 79.38 195 GLN A CA 1
ATOM 1435 C C . GLN A 1 195 ? 32.276 -11.820 -0.471 1.00 79.38 195 GLN A C 1
ATOM 1437 O O . GLN A 1 195 ? 31.386 -11.802 -1.315 1.00 79.38 195 GLN A O 1
ATOM 1442 N N . ALA A 1 196 ? 33.396 -12.536 -0.634 1.00 85.12 196 ALA A N 1
ATOM 1443 C CA . ALA A 1 196 ? 33.656 -13.363 -1.816 1.00 85.12 196 ALA A CA 1
ATOM 1444 C C . ALA A 1 196 ? 32.599 -14.469 -2.010 1.00 85.12 196 ALA A C 1
ATOM 1446 O O . ALA A 1 196 ? 32.134 -14.703 -3.123 1.00 85.12 196 ALA A O 1
ATOM 1447 N N . ARG A 1 197 ? 32.155 -15.107 -0.916 1.00 87.25 197 ARG A N 1
ATOM 1448 C CA . ARG A 1 197 ? 31.023 -16.051 -0.929 1.00 87.25 197 ARG A CA 1
ATOM 1449 C C . ARG A 1 197 ? 29.722 -15.377 -1.356 1.00 87.25 197 ARG A C 1
ATOM 1451 O O . ARG A 1 197 ? 29.002 -15.920 -2.187 1.00 87.25 197 ARG A O 1
ATOM 1458 N N . SER A 1 198 ? 29.425 -14.197 -0.813 1.00 70.12 198 SER A N 1
ATOM 1459 C CA . SER A 1 198 ? 28.222 -13.442 -1.177 1.00 70.12 198 SER A CA 1
ATOM 1460 C C . SER A 1 198 ? 28.216 -13.060 -2.663 1.00 70.12 198 SER A C 1
ATOM 1462 O O . SER A 1 198 ? 27.200 -13.252 -3.325 1.00 70.12 198 SER A O 1
ATOM 1464 N N . HIS A 1 199 ? 29.351 -12.600 -3.198 1.00 80.31 199 HIS A N 1
ATOM 1465 C CA . HIS A 1 199 ? 29.519 -12.237 -4.609 1.00 80.31 199 HIS A CA 1
ATOM 1466 C C . HIS A 1 199 ? 29.256 -13.419 -5.555 1.00 80.31 199 HIS A C 1
ATOM 1468 O O . HIS A 1 199 ? 28.407 -13.335 -6.450 1.00 80.31 199 HIS A O 1
ATOM 1474 N N . LEU A 1 200 ? 29.905 -14.565 -5.307 1.00 84.19 200 LEU A N 1
ATOM 1475 C CA . LEU A 1 200 ? 29.668 -15.769 -6.102 1.00 84.19 200 LEU A CA 1
ATOM 1476 C C . LEU A 1 200 ? 28.216 -16.263 -5.952 1.00 84.19 200 LEU A C 1
ATOM 1478 O O . LEU A 1 200 ? 27.608 -16.684 -6.934 1.00 84.19 200 LEU A O 1
ATOM 1482 N N . ARG A 1 201 ? 27.615 -16.184 -4.756 1.00 78.75 201 ARG A N 1
ATOM 1483 C CA . ARG A 1 201 ? 26.213 -16.585 -4.543 1.00 78.75 201 ARG A CA 1
ATOM 1484 C C . ARG A 1 201 ? 25.235 -15.726 -5.354 1.00 78.75 201 ARG A C 1
ATOM 1486 O O . ARG A 1 201 ? 24.318 -16.286 -5.954 1.00 78.75 201 ARG A O 1
ATOM 1493 N N . VAL A 1 202 ? 25.447 -14.408 -5.415 1.00 65.38 202 VAL A N 1
ATOM 1494 C CA . VAL A 1 202 ? 24.668 -13.479 -6.259 1.00 65.38 202 VAL A CA 1
ATOM 1495 C C . VAL A 1 202 ? 24.858 -13.813 -7.741 1.00 65.38 202 VAL A C 1
ATOM 1497 O O . VAL A 1 202 ? 23.873 -14.018 -8.450 1.00 65.38 202 VAL A O 1
ATOM 1500 N N . THR A 1 203 ? 26.105 -13.999 -8.189 1.00 74.69 203 THR A N 1
ATOM 1501 C CA . THR A 1 203 ? 26.427 -14.449 -9.557 1.00 74.69 203 THR A CA 1
ATOM 1502 C C . THR A 1 203 ? 25.671 -15.738 -9.923 1.00 74.69 203 THR A C 1
ATOM 1504 O O . THR A 1 203 ? 25.045 -15.834 -10.979 1.00 74.69 203 THR A O 1
ATOM 1507 N N . LEU A 1 204 ? 25.672 -16.736 -9.034 1.00 73.62 204 LEU A N 1
ATOM 1508 C CA . LEU A 1 204 ? 24.998 -18.023 -9.237 1.00 73.62 204 LEU A CA 1
ATOM 1509 C C . LEU A 1 204 ? 23.464 -17.932 -9.189 1.00 73.62 204 LEU A C 1
ATOM 1511 O O . LEU A 1 204 ? 22.797 -18.827 -9.714 1.00 73.62 204 LEU A O 1
ATOM 1515 N N . ALA A 1 205 ? 22.896 -16.902 -8.558 1.00 57.97 205 ALA A N 1
ATOM 1516 C CA . ALA A 1 205 ? 21.464 -16.617 -8.597 1.00 57.97 205 ALA A CA 1
ATOM 1517 C C . ALA A 1 205 ? 21.077 -15.992 -9.948 1.00 57.97 205 ALA A C 1
ATOM 1519 O O . ALA A 1 205 ? 20.246 -16.560 -10.658 1.00 57.97 205 ALA A O 1
ATOM 1520 N N . GLN A 1 206 ? 21.776 -14.928 -10.359 1.00 60.25 206 GLN A N 1
ATOM 1521 C CA . GLN A 1 206 ? 21.609 -14.275 -11.664 1.00 60.25 206 GLN A CA 1
ATOM 1522 C C . GLN A 1 206 ? 21.782 -15.262 -12.831 1.00 60.25 206 GLN A C 1
ATOM 1524 O O . GLN A 1 206 ? 21.028 -15.233 -13.801 1.00 60.25 206 GLN A O 1
ATOM 1529 N N . MET A 1 207 ? 22.731 -16.201 -12.732 1.00 62.25 207 MET A N 1
ATOM 1530 C CA . MET A 1 207 ? 22.906 -17.262 -13.731 1.00 62.25 207 MET A CA 1
ATOM 1531 C C . MET A 1 207 ? 21.705 -18.215 -13.829 1.00 62.25 207 MET A C 1
ATOM 1533 O O . MET A 1 207 ? 21.373 -18.645 -14.931 1.00 62.25 207 MET A O 1
ATOM 1537 N N . LYS A 1 208 ? 21.043 -18.553 -12.713 1.00 51.06 208 LYS A N 1
ATOM 1538 C CA . LYS A 1 208 ? 19.843 -19.414 -12.718 1.00 51.06 208 LYS A CA 1
ATOM 1539 C C . LYS A 1 208 ? 18.638 -18.685 -13.307 1.00 51.06 208 LYS A C 1
ATOM 1541 O O . LYS A 1 208 ? 17.885 -19.283 -14.069 1.00 51.06 208 LYS A O 1
ATOM 1546 N N . GLU A 1 209 ? 18.496 -17.400 -12.997 1.00 42.88 209 GLU A N 1
ATOM 1547 C CA . GLU A 1 209 ? 17.482 -16.517 -13.577 1.00 42.88 209 GLU A CA 1
ATOM 1548 C C . GLU A 1 209 ? 17.674 -16.375 -15.098 1.00 42.88 209 GLU A C 1
ATOM 1550 O O . GLU A 1 209 ? 16.761 -16.658 -15.874 1.00 42.88 209 GLU A O 1
ATOM 1555 N N . ALA A 1 210 ? 18.898 -16.078 -15.548 1.00 41.00 210 ALA A N 1
ATOM 1556 C CA . ALA A 1 210 ? 19.244 -16.026 -16.967 1.00 41.00 210 ALA A CA 1
ATOM 1557 C C . ALA A 1 210 ? 19.033 -17.371 -17.687 1.00 41.00 210 ALA A C 1
ATOM 1559 O O . ALA A 1 210 ? 18.602 -17.392 -18.839 1.00 41.00 210 ALA A O 1
ATOM 1560 N N . GLN A 1 211 ? 19.294 -18.502 -17.023 1.00 38.12 211 GLN A N 1
ATOM 1561 C CA . GLN A 1 211 ? 19.066 -19.827 -17.603 1.00 38.12 211 GLN A CA 1
ATOM 1562 C C . GLN A 1 211 ? 17.570 -20.174 -17.719 1.00 38.12 211 GLN A C 1
ATOM 1564 O O . GLN A 1 211 ? 17.189 -20.864 -18.662 1.00 38.12 211 GLN A O 1
ATOM 1569 N N . TYR A 1 212 ? 16.717 -19.651 -16.832 1.00 33.44 212 TYR A N 1
ATOM 1570 C CA . TYR A 1 212 ? 15.257 -19.784 -16.924 1.00 33.44 212 TYR A CA 1
ATOM 1571 C C . TYR A 1 212 ? 14.669 -18.984 -18.102 1.00 33.44 212 TYR A C 1
ATOM 1573 O O . TYR A 1 212 ? 13.734 -19.439 -18.757 1.00 33.44 212 TYR A O 1
ATOM 1581 N N . ILE A 1 213 ? 15.271 -17.839 -18.446 1.00 31.80 213 ILE A N 1
ATOM 1582 C CA . ILE A 1 213 ? 14.893 -17.027 -19.620 1.00 31.80 213 ILE A CA 1
ATOM 1583 C C . ILE A 1 213 ? 15.181 -17.760 -20.951 1.00 31.80 213 ILE A C 1
ATOM 1585 O O . ILE A 1 213 ? 14.519 -17.500 -21.954 1.00 31.80 213 ILE A O 1
ATOM 1589 N N . ILE A 1 214 ? 16.135 -18.701 -20.978 1.00 31.67 214 ILE A N 1
ATOM 1590 C CA . ILE A 1 214 ? 16.599 -19.379 -22.205 1.00 31.67 214 ILE A CA 1
ATOM 1591 C C . ILE A 1 214 ? 15.675 -20.528 -22.665 1.00 31.67 214 ILE A C 1
ATOM 1593 O O . ILE A 1 214 ? 15.725 -20.901 -23.837 1.00 31.67 214 ILE A O 1
ATOM 1597 N N . GLU A 1 215 ? 14.784 -21.061 -21.817 1.00 29.12 215 GLU A N 1
ATOM 1598 C CA . GLU A 1 215 ? 13.784 -22.059 -22.259 1.00 29.12 215 GLU A CA 1
ATOM 1599 C C . GLU A 1 215 ? 12.584 -21.443 -23.018 1.00 29.12 215 GLU A C 1
ATOM 1601 O O . GLU A 1 215 ? 11.716 -22.174 -23.500 1.00 29.12 215 GLU A O 1
ATOM 1606 N N . ILE A 1 216 ? 12.557 -20.116 -23.208 1.00 28.14 216 ILE A N 1
ATOM 1607 C CA . ILE A 1 216 ? 11.621 -19.423 -24.106 1.00 28.14 216 ILE A CA 1
ATOM 1608 C C . ILE A 1 216 ? 12.304 -19.203 -25.470 1.00 28.14 216 ILE A C 1
ATOM 1610 O O . ILE A 1 216 ? 13.255 -18.432 -25.586 1.00 28.14 216 ILE A O 1
ATOM 1614 N N . ASP A 1 217 ? 11.810 -19.878 -26.516 1.00 29.78 217 ASP A N 1
ATOM 1615 C CA . ASP A 1 217 ? 12.412 -19.930 -27.865 1.00 29.78 217 ASP A CA 1
ATOM 1616 C C . ASP A 1 217 ? 12.340 -18.587 -28.630 1.00 29.78 217 ASP A C 1
ATOM 1618 O O . ASP A 1 217 ? 11.502 -18.371 -29.511 1.00 29.78 217 ASP A O 1
ATOM 1622 N N . LEU A 1 218 ? 13.248 -17.661 -28.303 1.00 32.00 218 LEU A N 1
ATOM 1623 C CA . LEU A 1 218 ? 13.441 -16.394 -29.016 1.00 32.00 218 LEU A CA 1
ATOM 1624 C C . LEU A 1 218 ? 14.242 -16.589 -30.316 1.00 32.00 218 LEU A C 1
ATOM 1626 O O . LEU A 1 218 ? 15.388 -16.151 -30.468 1.00 32.00 218 LEU A O 1
ATOM 1630 N N . GLY A 1 219 ? 13.591 -17.225 -31.290 1.00 25.36 219 GLY A N 1
ATOM 1631 C CA . GLY A 1 219 ? 14.090 -17.478 -32.642 1.00 25.36 219 GLY A CA 1
ATOM 1632 C C . GLY A 1 219 ? 14.358 -16.225 -33.494 1.00 25.36 219 GLY A C 1
ATOM 1633 O O . GLY A 1 219 ? 13.627 -15.946 -34.439 1.00 25.36 219 GLY A O 1
ATOM 1634 N N . GLN A 1 220 ? 15.478 -15.550 -33.221 1.00 31.12 220 GLN A N 1
ATOM 1635 C CA . GLN A 1 220 ? 16.162 -14.536 -34.045 1.00 31.12 220 GLN A CA 1
ATOM 1636 C C . GLN A 1 220 ? 15.419 -13.221 -34.369 1.00 31.12 220 GLN A C 1
ATOM 1638 O O . GLN A 1 220 ? 14.770 -13.090 -35.406 1.00 31.12 220 GLN A O 1
ATOM 1643 N N . ILE A 1 221 ? 15.724 -12.167 -33.601 1.00 26.58 221 ILE A N 1
ATOM 1644 C CA . ILE A 1 221 ? 15.691 -10.771 -34.076 1.00 26.58 221 ILE A CA 1
ATOM 1645 C C . ILE A 1 221 ? 17.009 -10.084 -33.673 1.00 26.58 221 ILE A C 1
ATOM 1647 O O . ILE A 1 221 ? 17.407 -10.126 -32.511 1.00 26.58 221 ILE A O 1
ATOM 1651 N N . GLU A 1 222 ? 17.706 -9.455 -34.626 1.00 24.70 222 GLU A N 1
ATOM 1652 C CA . GLU A 1 222 ? 18.900 -8.643 -34.339 1.00 24.70 222 GLU A CA 1
ATOM 1653 C C . GLU A 1 222 ? 18.489 -7.286 -33.739 1.00 24.70 222 GLU A C 1
ATOM 1655 O O . GLU A 1 222 ? 17.758 -6.518 -34.365 1.00 24.70 222 GLU A O 1
ATOM 1660 N N . MET A 1 223 ? 18.971 -6.959 -32.535 1.00 25.48 223 MET A N 1
ATOM 1661 C CA . MET A 1 223 ? 18.614 -5.705 -31.863 1.00 25.48 223 MET A CA 1
ATOM 1662 C C . MET A 1 223 ? 19.301 -4.476 -32.482 1.00 25.48 223 MET A C 1
ATOM 1664 O O . MET A 1 223 ? 20.494 -4.249 -32.275 1.00 25.48 223 MET A O 1
ATOM 1668 N N . GLN A 1 224 ? 18.515 -3.618 -33.140 1.00 26.45 224 GLN A N 1
ATOM 1669 C CA . GLN A 1 224 ? 18.797 -2.183 -33.287 1.00 26.45 224 GLN A CA 1
ATOM 1670 C C . GLN A 1 224 ? 17.516 -1.365 -33.055 1.00 26.45 224 GLN A C 1
ATOM 1672 O O . GLN A 1 224 ? 16.798 -1.020 -33.991 1.00 26.45 224 GLN A O 1
ATOM 1677 N N . GLY A 1 225 ? 17.239 -1.054 -31.788 1.00 30.09 225 GLY A N 1
ATOM 1678 C CA . GLY A 1 225 ? 16.094 -0.259 -31.337 1.00 30.09 225 GLY A CA 1
ATOM 1679 C C . GLY A 1 225 ? 16.264 0.192 -29.877 1.00 30.09 225 GLY A C 1
ATOM 1680 O O . GLY A 1 225 ? 17.219 -0.239 -29.226 1.00 30.09 225 GLY A O 1
ATOM 1681 N N . PRO A 1 226 ? 15.393 1.080 -29.361 1.00 34.44 226 PRO A N 1
ATOM 1682 C CA . PRO A 1 226 ? 15.414 1.492 -27.958 1.00 34.44 226 PRO A CA 1
ATOM 1683 C C . PRO A 1 226 ? 15.077 0.320 -27.021 1.00 34.44 226 PRO A C 1
ATOM 1685 O O . PRO A 1 226 ? 14.289 -0.559 -27.359 1.00 34.44 226 PRO A O 1
ATOM 1688 N N . THR A 1 227 ? 15.677 0.309 -25.831 1.00 45.91 227 THR A N 1
ATOM 1689 C CA . THR A 1 227 ? 15.598 -0.807 -24.876 1.00 45.91 227 THR A CA 1
ATOM 1690 C C . THR A 1 227 ? 14.261 -0.858 -24.130 1.00 45.91 227 THR A C 1
ATOM 1692 O O . THR A 1 227 ? 14.010 -0.054 -23.228 1.00 45.91 227 THR A O 1
ATOM 1695 N N . GLY A 1 228 ? 13.433 -1.849 -24.450 1.00 35.62 228 GLY A N 1
ATOM 1696 C CA . GLY A 1 228 ? 12.195 -2.169 -23.739 1.00 35.62 228 GLY A CA 1
ATOM 1697 C C . GLY A 1 228 ? 11.672 -3.555 -24.103 1.00 35.62 228 GLY A C 1
ATOM 1698 O O . GLY A 1 228 ? 12.326 -4.291 -24.841 1.00 35.62 228 GLY A O 1
ATOM 1699 N N . ILE A 1 229 ? 10.520 -3.911 -23.544 1.00 47.84 229 ILE A N 1
ATOM 1700 C CA . ILE A 1 229 ? 9.933 -5.254 -23.582 1.00 47.84 229 ILE A CA 1
ATOM 1701 C C . ILE A 1 229 ? 8.571 -5.179 -24.283 1.00 47.84 229 ILE A C 1
ATOM 1703 O O . ILE A 1 229 ? 7.760 -4.307 -23.968 1.00 47.84 229 ILE A O 1
ATOM 1707 N N . GLU A 1 230 ? 8.304 -6.098 -25.213 1.00 41.22 230 GLU A N 1
ATOM 1708 C CA . GLU A 1 230 ? 6.960 -6.331 -25.761 1.00 41.22 230 GLU A CA 1
ATOM 1709 C C . GLU A 1 230 ? 6.236 -7.405 -24.933 1.00 41.22 230 GLU A C 1
ATOM 1711 O O . GLU A 1 230 ? 6.790 -8.466 -24.639 1.00 41.22 230 GLU A O 1
ATOM 1716 N N . LEU A 1 231 ? 4.985 -7.142 -24.545 1.00 45.50 231 LEU A N 1
ATOM 1717 C CA . LEU A 1 231 ? 4.202 -8.029 -23.676 1.00 45.50 231 LEU A CA 1
ATOM 1718 C C . LEU A 1 231 ? 3.543 -9.182 -24.456 1.00 45.50 231 LEU A C 1
ATOM 1720 O O . LEU A 1 231 ? 2.350 -9.142 -24.782 1.00 45.50 231 LEU A O 1
ATOM 1724 N N . PHE A 1 232 ? 4.316 -10.219 -24.775 1.00 39.78 232 PHE A N 1
ATOM 1725 C CA . PHE A 1 232 ? 3.825 -11.395 -25.504 1.00 39.78 232 PHE A CA 1
ATOM 1726 C C . PHE A 1 232 ? 2.689 -12.135 -24.762 1.00 39.78 232 PHE A C 1
ATOM 1728 O O . PHE A 1 232 ? 2.706 -12.220 -23.533 1.00 39.78 232 PHE A O 1
ATOM 1735 N N . PRO A 1 233 ? 1.680 -12.669 -25.478 1.00 41.75 233 PRO A N 1
ATOM 1736 C CA . PRO A 1 233 ? 0.635 -13.486 -24.873 1.00 41.75 233 PRO A CA 1
ATOM 1737 C C . PRO A 1 233 ? 1.154 -14.896 -24.565 1.00 41.75 233 PRO A C 1
ATOM 1739 O O . PRO A 1 233 ? 1.618 -15.597 -25.463 1.00 41.75 233 PRO A O 1
ATOM 1742 N N . ASN A 1 234 ? 0.995 -15.345 -23.320 1.00 46.28 234 ASN A N 1
ATOM 1743 C CA . ASN A 1 234 ? 1.134 -16.761 -22.984 1.00 46.28 234 ASN A CA 1
ATOM 1744 C C . ASN A 1 234 ? -0.163 -17.492 -23.367 1.00 46.28 234 ASN A C 1
ATOM 1746 O O . ASN A 1 234 ? -1.221 -17.200 -22.812 1.00 46.28 234 ASN A O 1
ATOM 1750 N N . ASP A 1 235 ? -0.083 -18.449 -24.297 1.00 29.61 235 ASP A N 1
ATOM 1751 C CA . ASP A 1 235 ? -1.241 -19.236 -24.767 1.00 29.61 235 ASP A CA 1
ATOM 1752 C C . ASP A 1 235 ? -1.738 -20.287 -23.742 1.00 29.61 235 ASP A C 1
ATOM 1754 O O . ASP A 1 235 ? -2.760 -20.938 -23.969 1.00 29.61 235 ASP A O 1
ATOM 1758 N N . GLU A 1 236 ? -1.069 -20.430 -22.590 1.00 32.88 236 GLU A N 1
ATOM 1759 C CA . GLU A 1 236 ? -1.553 -21.210 -21.445 1.00 32.88 236 GLU A CA 1
ATOM 1760 C C . GLU A 1 236 ? -1.818 -20.311 -20.227 1.00 32.88 236 GLU A C 1
ATOM 1762 O O . GLU A 1 236 ? -0.941 -19.590 -19.747 1.00 32.88 236 GLU A O 1
ATOM 1767 N N . ILE A 1 237 ? -3.044 -20.388 -19.696 1.00 34.84 237 ILE A N 1
ATOM 1768 C CA . ILE A 1 237 ? -3.451 -19.727 -18.449 1.00 34.84 237 ILE A CA 1
ATOM 1769 C C . ILE A 1 237 ? -2.875 -20.537 -17.279 1.00 34.84 237 ILE A C 1
ATOM 1771 O O . ILE A 1 237 ? -3.528 -21.433 -16.742 1.00 34.84 237 ILE A O 1
ATOM 1775 N N . ILE A 1 238 ? -1.627 -20.247 -16.909 1.00 32.03 238 ILE A N 1
ATOM 1776 C CA . ILE A 1 238 ? -0.950 -20.892 -15.779 1.00 32.03 238 ILE A CA 1
ATOM 1777 C C . ILE A 1 238 ? -1.449 -20.268 -14.472 1.00 32.03 238 ILE A C 1
ATOM 1779 O O . ILE A 1 238 ? -1.005 -19.203 -14.048 1.00 32.03 238 ILE A O 1
ATOM 1783 N N . SER A 1 239 ? -2.380 -20.963 -13.821 1.00 32.53 239 SER A N 1
ATOM 1784 C CA . SER A 1 239 ? -2.826 -20.672 -12.460 1.00 32.53 239 SER A CA 1
ATOM 1785 C C . SER A 1 239 ? -1.821 -21.215 -11.430 1.00 32.53 239 SER A C 1
ATOM 1787 O O . SER A 1 239 ? -2.087 -22.230 -10.783 1.00 32.53 239 SER A O 1
ATOM 1789 N N . ASP A 1 240 ? -0.661 -20.569 -11.296 1.00 30.84 240 ASP A N 1
ATOM 1790 C CA . ASP A 1 240 ? 0.296 -20.844 -10.211 1.00 30.84 240 ASP A CA 1
ATOM 1791 C C . ASP A 1 240 ? 0.967 -19.544 -9.732 1.00 30.84 240 ASP A C 1
ATOM 1793 O O . ASP A 1 240 ? 2.079 -19.182 -10.119 1.00 30.84 240 ASP A O 1
ATOM 1797 N N . ASP A 1 241 ? 0.234 -18.780 -8.918 1.00 37.59 241 ASP A N 1
ATOM 1798 C CA . ASP A 1 241 ? 0.550 -17.390 -8.553 1.00 37.59 241 ASP A CA 1
ATOM 1799 C C . ASP A 1 241 ? 1.599 -17.292 -7.417 1.00 37.59 241 ASP A C 1
ATOM 1801 O O . ASP A 1 241 ? 1.448 -16.532 -6.458 1.00 37.59 241 ASP A O 1
ATOM 1805 N N . ARG A 1 242 ? 2.656 -18.120 -7.497 1.00 32.34 242 ARG A N 1
ATOM 1806 C CA . ARG A 1 242 ? 3.679 -18.322 -6.447 1.00 32.34 242 ARG A CA 1
ATOM 1807 C C . ARG A 1 242 ? 5.131 -18.128 -6.893 1.00 32.34 242 ARG A C 1
ATOM 1809 O O . ARG A 1 242 ? 6.045 -18.576 -6.198 1.00 32.34 242 ARG A O 1
ATOM 1816 N N . ILE A 1 243 ? 5.378 -17.427 -8.001 1.00 32.91 243 ILE A N 1
ATOM 1817 C CA . ILE A 1 243 ? 6.719 -16.882 -8.274 1.00 32.91 243 ILE A CA 1
ATOM 1818 C C . ILE A 1 243 ? 6.935 -15.689 -7.335 1.00 32.91 243 ILE A C 1
ATOM 1820 O O . ILE A 1 243 ? 6.721 -14.534 -7.695 1.00 32.91 243 ILE A O 1
ATOM 1824 N N . LEU A 1 244 ? 7.322 -15.994 -6.095 1.00 31.58 244 LEU A N 1
ATOM 1825 C CA . LEU A 1 244 ? 7.781 -15.008 -5.126 1.00 31.58 244 LEU A CA 1
ATOM 1826 C C . LEU A 1 244 ? 9.134 -14.465 -5.593 1.00 31.58 244 LEU A C 1
ATOM 1828 O O . LEU A 1 244 ? 10.179 -15.051 -5.306 1.00 31.58 244 LEU A O 1
ATOM 1832 N N . ILE A 1 245 ? 9.111 -13.328 -6.289 1.00 37.12 245 ILE A N 1
ATOM 1833 C CA . ILE A 1 245 ? 10.286 -12.462 -6.388 1.00 37.12 245 ILE A CA 1
ATOM 1834 C C . ILE A 1 245 ? 10.586 -12.009 -4.957 1.00 37.12 245 ILE A C 1
ATOM 1836 O O . ILE A 1 245 ? 9.868 -11.173 -4.405 1.00 37.12 245 ILE A O 1
ATOM 1840 N N . GLN A 1 246 ? 11.607 -12.593 -4.325 1.00 38.06 246 GLN A N 1
ATOM 1841 C CA . GLN A 1 246 ? 12.087 -12.096 -3.040 1.00 38.06 246 GLN A CA 1
ATOM 1842 C C . GLN A 1 246 ? 12.704 -10.720 -3.278 1.00 38.06 246 GLN A C 1
ATOM 1844 O O . GLN A 1 246 ? 13.792 -10.599 -3.832 1.00 38.06 246 GLN A O 1
ATOM 1849 N N . ARG A 1 247 ? 11.956 -9.684 -2.898 1.00 49.75 247 ARG A N 1
ATOM 1850 C CA . ARG A 1 247 ? 12.366 -8.285 -3.003 1.00 49.75 247 ARG A CA 1
ATOM 1851 C C . ARG A 1 247 ? 13.594 -8.088 -2.122 1.00 49.75 247 ARG A C 1
ATOM 1853 O O . ARG A 1 247 ? 13.504 -8.186 -0.899 1.00 49.75 247 ARG A O 1
ATOM 1860 N N . GLU A 1 248 ? 14.745 -7.867 -2.744 1.00 50.56 248 GLU A N 1
ATOM 1861 C CA . GLU A 1 248 ? 15.983 -7.629 -2.009 1.00 50.56 248 GLU A CA 1
ATOM 1862 C C . GLU A 1 248 ? 15.918 -6.301 -1.240 1.00 50.56 248 GLU A C 1
ATOM 1864 O O . GLU A 1 248 ? 15.139 -5.398 -1.565 1.00 50.56 248 GLU A O 1
ATOM 1869 N N . TRP A 1 249 ? 16.755 -6.178 -0.207 1.00 46.44 249 TRP A N 1
ATOM 1870 C CA . TRP A 1 249 ? 16.866 -4.955 0.584 1.00 46.44 249 TRP A CA 1
ATOM 1871 C C . TRP A 1 249 ? 17.466 -3.823 -0.255 1.00 46.44 249 TRP A C 1
ATOM 1873 O O . TRP A 1 249 ? 18.681 -3.658 -0.374 1.00 46.44 249 TRP A O 1
ATOM 1883 N N . SER A 1 250 ? 16.584 -2.999 -0.811 1.00 54.25 250 SER A N 1
ATOM 1884 C CA . SER A 1 250 ? 16.931 -1.700 -1.372 1.00 54.25 250 SER A CA 1
ATOM 1885 C C . SER A 1 250 ? 17.577 -0.830 -0.295 1.00 54.25 250 SER A C 1
ATOM 1887 O O . SER A 1 250 ? 16.976 -0.576 0.749 1.00 54.25 250 SER A O 1
ATOM 1889 N N . HIS A 1 251 ? 18.785 -0.336 -0.565 1.00 58.94 251 HIS A N 1
ATOM 1890 C CA . HIS A 1 251 ? 19.487 0.575 0.333 1.00 58.94 251 HIS A CA 1
ATOM 1891 C C . HIS A 1 251 ? 18.720 1.902 0.425 1.00 58.94 251 HIS A C 1
ATOM 1893 O O . HIS A 1 251 ? 18.827 2.739 -0.476 1.00 58.94 251 HIS A O 1
ATOM 1899 N N . ALA A 1 252 ? 17.951 2.080 1.500 1.00 75.88 252 ALA A N 1
ATOM 1900 C CA . ALA A 1 252 ? 17.295 3.321 1.896 1.00 75.88 252 ALA A CA 1
ATOM 1901 C C . ALA A 1 252 ? 17.743 3.710 3.307 1.00 75.88 252 ALA A C 1
ATOM 1903 O O . ALA A 1 252 ? 17.789 2.869 4.206 1.00 75.88 252 ALA A O 1
ATOM 1904 N N . GLU A 1 253 ? 18.084 4.979 3.494 1.00 82.12 253 GLU A N 1
ATOM 1905 C CA . GLU A 1 253 ? 18.410 5.531 4.804 1.00 82.12 253 GLU A CA 1
ATOM 1906 C C . GLU A 1 253 ? 17.137 5.601 5.665 1.00 82.12 253 GLU A C 1
ATOM 1908 O O . GLU A 1 253 ? 16.075 5.958 5.147 1.00 82.12 253 GLU A O 1
ATOM 1913 N N . PRO A 1 254 ? 17.202 5.354 6.989 1.00 84.50 254 PRO A N 1
ATOM 1914 C CA . PRO A 1 254 ? 16.027 5.438 7.861 1.00 84.50 254 PRO A CA 1
ATOM 1915 C C . PRO A 1 254 ? 15.275 6.773 7.749 1.00 84.50 254 PRO A C 1
ATOM 1917 O O . PRO A 1 254 ? 14.050 6.789 7.738 1.00 84.50 254 PRO A O 1
ATOM 1920 N N . ALA A 1 255 ? 15.997 7.881 7.545 1.00 87.44 255 ALA A N 1
ATOM 1921 C CA . ALA A 1 255 ? 15.406 9.205 7.354 1.00 87.44 255 ALA A CA 1
ATOM 1922 C C . ALA A 1 255 ? 14.606 9.356 6.039 1.00 87.44 255 ALA A C 1
ATOM 1924 O O . ALA A 1 255 ? 13.702 10.190 5.971 1.00 87.44 255 ALA A O 1
ATOM 1925 N N . GLU A 1 256 ? 14.901 8.569 4.997 1.00 90.50 256 GLU A N 1
ATOM 1926 C CA . GLU A 1 256 ? 14.050 8.491 3.801 1.00 90.50 256 GLU A CA 1
ATOM 1927 C C . GLU A 1 256 ? 12.739 7.762 4.131 1.00 90.50 256 GLU A C 1
ATOM 1929 O O . GLU A 1 256 ? 11.666 8.230 3.754 1.00 90.50 256 GLU A O 1
ATOM 1934 N N . ILE A 1 257 ? 12.809 6.666 4.895 1.00 90.69 257 ILE A N 1
ATOM 1935 C CA . ILE A 1 257 ? 11.630 5.901 5.331 1.00 90.69 257 ILE A CA 1
ATOM 1936 C C . ILE A 1 257 ? 10.739 6.767 6.238 1.00 90.69 257 ILE A C 1
ATOM 1938 O O . ILE A 1 257 ? 9.543 6.877 5.976 1.00 90.69 257 ILE A O 1
ATOM 1942 N N . ASP A 1 258 ? 11.315 7.473 7.219 1.00 91.19 258 ASP A N 1
ATOM 1943 C CA . ASP A 1 258 ? 10.605 8.438 8.078 1.00 91.19 258 ASP A CA 1
ATOM 1944 C C . ASP A 1 258 ? 9.905 9.536 7.252 1.00 91.19 258 ASP A C 1
ATOM 1946 O O . ASP A 1 258 ? 8.759 9.911 7.518 1.00 91.19 258 ASP A O 1
ATOM 1950 N N . THR A 1 259 ? 10.578 10.041 6.210 1.00 94.06 259 THR A N 1
ATOM 1951 C CA . THR A 1 259 ? 10.029 11.062 5.302 1.00 94.06 259 THR A CA 1
ATOM 1952 C C . THR A 1 259 ? 8.861 10.512 4.476 1.00 94.06 259 THR A C 1
ATOM 1954 O O . THR A 1 259 ? 7.853 11.200 4.298 1.00 94.06 259 THR A O 1
ATOM 1957 N N . LEU A 1 260 ? 8.949 9.262 4.009 1.00 95.56 260 LEU A N 1
ATOM 1958 C CA . LEU A 1 260 ? 7.852 8.596 3.306 1.00 95.56 260 LEU A CA 1
ATOM 1959 C C . LEU A 1 260 ? 6.660 8.313 4.236 1.00 95.56 260 LEU A C 1
ATOM 1961 O O . LEU A 1 260 ? 5.515 8.535 3.844 1.00 95.56 260 LEU A O 1
ATOM 1965 N N . ILE A 1 261 ? 6.907 7.897 5.481 1.00 95.31 261 ILE A N 1
ATOM 1966 C CA . ILE A 1 261 ? 5.860 7.719 6.497 1.00 95.31 261 ILE A CA 1
ATOM 1967 C C . ILE A 1 261 ? 5.139 9.047 6.761 1.00 95.31 261 ILE A C 1
ATOM 1969 O O . ILE A 1 261 ? 3.910 9.076 6.794 1.00 95.31 261 ILE A O 1
ATOM 1973 N N . ALA A 1 262 ? 5.866 10.163 6.872 1.00 94.50 262 ALA A N 1
ATOM 1974 C CA . ALA A 1 262 ? 5.262 11.488 7.019 1.00 94.50 262 ALA A CA 1
ATOM 1975 C C . ALA A 1 262 ? 4.378 11.879 5.813 1.00 94.50 262 ALA A C 1
ATOM 1977 O O . ALA A 1 262 ? 3.304 12.456 6.001 1.00 94.50 262 ALA A O 1
ATOM 1978 N N . ALA A 1 263 ? 4.778 11.526 4.587 1.00 95.62 263 ALA A N 1
ATOM 1979 C CA . ALA A 1 263 ? 3.991 11.760 3.373 1.00 95.62 263 ALA A CA 1
ATOM 1980 C C . ALA A 1 263 ? 2.697 10.920 3.327 1.00 95.62 263 ALA A C 1
ATOM 1982 O O . ALA A 1 263 ? 1.613 11.452 3.069 1.00 95.62 263 ALA A O 1
ATOM 1983 N N . ILE A 1 264 ? 2.783 9.626 3.660 1.00 96.81 264 ILE A N 1
ATOM 1984 C CA . ILE A 1 264 ? 1.627 8.718 3.781 1.00 96.81 264 ILE A CA 1
ATOM 1985 C C . ILE A 1 264 ? 0.673 9.205 4.883 1.00 96.81 264 ILE A C 1
ATOM 1987 O O . ILE A 1 264 ? -0.545 9.231 4.699 1.00 96.81 264 ILE A O 1
ATOM 1991 N N . ASN A 1 265 ? 1.222 9.658 6.010 1.00 97.06 265 ASN A N 1
ATOM 1992 C CA . ASN A 1 265 ? 0.446 10.172 7.131 1.00 97.06 265 ASN A CA 1
ATOM 1993 C C . ASN A 1 265 ? -0.239 11.516 6.826 1.00 97.06 265 ASN A C 1
ATOM 1995 O O . ASN A 1 265 ? -1.328 11.741 7.342 1.00 97.06 265 ASN A O 1
ATOM 1999 N N . SER A 1 266 ? 0.326 12.381 5.972 1.00 94.94 266 SER A N 1
ATOM 2000 C CA . SER A 1 266 ? -0.405 13.547 5.437 1.00 94.94 266 SER A CA 1
ATOM 2001 C C . SER A 1 266 ? -1.541 13.086 4.521 1.00 94.94 266 SER A C 1
ATOM 2003 O O . SER A 1 266 ? -2.708 13.380 4.784 1.00 94.94 266 SER A O 1
ATOM 2005 N N . THR A 1 267 ? -1.209 12.228 3.541 1.00 94.69 267 THR A N 1
ATOM 2006 C CA . THR A 1 267 ? -2.152 11.641 2.569 1.00 94.69 267 THR A CA 1
ATOM 2007 C C . THR A 1 267 ? -3.389 11.045 3.257 1.00 94.69 267 THR A C 1
ATOM 2009 O O . THR A 1 267 ? -4.495 11.146 2.723 1.00 94.69 267 THR A O 1
ATOM 2012 N N . ALA A 1 268 ? -3.230 10.468 4.456 1.00 96.50 268 ALA A N 1
ATOM 2013 C CA . ALA A 1 268 ? -4.322 9.987 5.301 1.00 96.50 268 ALA A CA 1
ATOM 2014 C C . ALA A 1 268 ? -5.398 11.045 5.571 1.00 96.50 268 ALA A C 1
ATOM 2016 O O . ALA A 1 268 ? -6.568 10.808 5.270 1.00 96.50 268 ALA A O 1
ATOM 2017 N N . PHE A 1 269 ? -5.023 12.207 6.104 1.00 96.25 269 PHE A N 1
ATOM 2018 C CA . PHE A 1 269 ? -5.971 13.267 6.447 1.00 96.25 269 PHE A CA 1
ATOM 2019 C C . PHE A 1 269 ? -6.417 14.032 5.203 1.00 96.25 269 PHE A C 1
ATOM 2021 O O . PHE A 1 269 ? -7.616 14.250 5.020 1.00 96.25 269 PHE A O 1
ATOM 2028 N N . ASP A 1 270 ? -5.484 14.339 4.301 1.00 94.06 270 ASP A N 1
ATOM 2029 C CA . ASP A 1 270 ? -5.761 15.053 3.054 1.00 94.06 270 ASP A CA 1
ATOM 2030 C C . ASP A 1 270 ? -6.814 14.311 2.206 1.00 94.06 270 ASP A C 1
ATOM 2032 O O . ASP A 1 270 ? -7.772 14.921 1.722 1.00 94.06 270 ASP A O 1
ATOM 2036 N N . THR A 1 271 ? -6.716 12.978 2.108 1.00 94.00 271 THR A N 1
ATOM 2037 C CA . THR A 1 271 ? -7.717 12.137 1.428 1.00 94.00 271 THR A CA 1
ATOM 2038 C C . THR A 1 271 ? -8.994 11.958 2.250 1.00 94.00 271 THR A C 1
ATOM 2040 O O . THR A 1 271 ? -10.095 11.991 1.692 1.00 94.00 271 THR A O 1
ATOM 2043 N N . TYR A 1 272 ? -8.882 11.782 3.575 1.00 95.25 272 TYR A N 1
ATOM 2044 C CA . TYR A 1 272 ? -10.040 11.616 4.462 1.00 95.25 272 TYR A CA 1
ATOM 2045 C C . TYR A 1 272 ? -11.017 12.784 4.304 1.00 95.25 272 TYR A C 1
ATOM 2047 O O . TYR A 1 272 ? -12.219 12.556 4.141 1.00 95.25 272 TYR A O 1
ATOM 2055 N N . HIS A 1 273 ? -10.498 14.017 4.248 1.00 93.62 273 HIS A N 1
ATOM 2056 C CA . HIS A 1 273 ? -11.290 15.230 4.037 1.00 93.62 273 HIS A CA 1
ATOM 2057 C C . HIS A 1 273 ? -12.084 15.205 2.726 1.00 93.62 273 HIS A C 1
ATOM 2059 O O . HIS A 1 273 ? -13.283 15.494 2.759 1.00 93.62 273 HIS A O 1
ATOM 2065 N N . GLN A 1 274 ? -11.500 14.745 1.610 1.00 91.69 274 GLN A N 1
ATOM 2066 C CA . GLN A 1 274 ? -12.229 14.603 0.334 1.00 91.69 274 GLN A CA 1
ATOM 2067 C C . GLN A 1 274 ? -13.369 13.573 0.437 1.00 91.69 274 GLN A C 1
ATOM 2069 O O . GLN A 1 274 ? -14.439 13.720 -0.159 1.00 91.69 274 GLN A O 1
ATOM 2074 N N . PHE A 1 275 ? -13.184 12.527 1.247 1.00 90.69 275 PHE A N 1
ATOM 2075 C CA . PHE A 1 275 ? -14.181 11.476 1.451 1.00 90.69 275 PHE A CA 1
ATOM 2076 C C . PHE A 1 275 ? -15.280 11.811 2.472 1.00 90.69 275 PHE A C 1
ATOM 2078 O O . PHE A 1 275 ? -16.250 11.045 2.552 1.00 90.69 275 PHE A O 1
ATOM 2085 N N . THR A 1 276 ? -15.198 12.931 3.203 1.00 82.69 276 THR A N 1
ATOM 2086 C CA . THR A 1 276 ? -16.177 13.306 4.248 1.00 82.69 276 THR A CA 1
ATOM 2087 C C . THR A 1 276 ? -17.603 13.530 3.733 1.00 82.69 276 THR A C 1
ATOM 2089 O O . 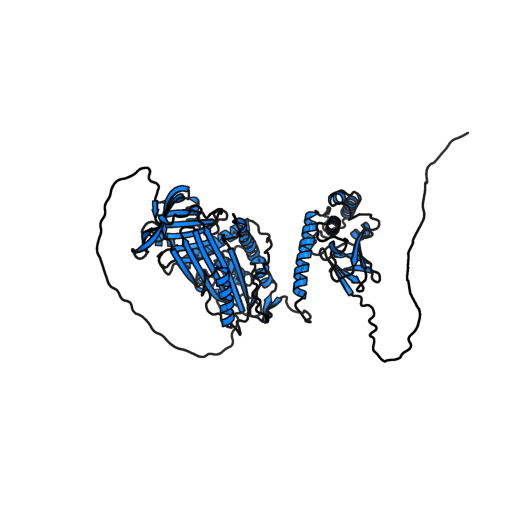THR A 1 276 ? -18.551 13.322 4.498 1.00 82.69 276 THR A O 1
ATOM 2092 N N . GLY A 1 277 ? -17.767 13.926 2.463 1.00 73.06 277 GLY A N 1
ATOM 2093 C CA . GLY A 1 277 ? -18.987 14.545 1.920 1.00 73.06 277 GLY A CA 1
ATOM 2094 C C . GLY A 1 277 ? -20.298 13.756 2.061 1.00 73.06 277 GLY A C 1
ATOM 2095 O O . GLY A 1 277 ? -21.366 14.366 2.130 1.00 73.06 277 GLY A O 1
ATOM 2096 N N . ASN A 1 278 ? -20.251 12.424 2.168 1.00 70.69 278 ASN A N 1
ATOM 2097 C CA . ASN A 1 278 ? -21.393 11.606 2.581 1.00 70.69 278 ASN A CA 1
ATOM 2098 C C . ASN A 1 278 ? -21.164 11.028 3.986 1.00 70.69 278 ASN A C 1
ATOM 2100 O O . ASN A 1 278 ? -20.247 10.237 4.183 1.00 70.69 278 ASN A O 1
ATOM 2104 N N . ARG A 1 279 ? -22.018 11.389 4.960 1.00 79.25 279 ARG A N 1
ATOM 2105 C CA . ARG A 1 279 ? -21.943 10.988 6.390 1.00 79.25 279 ARG A CA 1
ATOM 2106 C C . ARG A 1 279 ? -22.288 9.506 6.660 1.00 79.25 279 ARG A C 1
ATOM 2108 O O . ARG A 1 279 ? -23.003 9.196 7.609 1.00 79.25 279 ARG A O 1
ATOM 2115 N N . LEU A 1 280 ? -21.789 8.619 5.809 1.00 89.38 280 LEU A N 1
ATOM 2116 C CA . LEU A 1 280 ? -21.776 7.170 5.979 1.00 89.38 280 LEU A CA 1
ATOM 2117 C C . LEU A 1 280 ? -20.486 6.736 6.695 1.00 89.38 280 LEU A C 1
ATOM 2119 O O . LEU A 1 280 ? -19.580 7.553 6.922 1.00 89.38 280 LEU A O 1
ATOM 2123 N N . ASN A 1 281 ? -20.409 5.440 6.993 1.00 94.69 281 ASN A N 1
ATOM 2124 C CA . ASN A 1 281 ? -19.181 4.761 7.396 1.00 94.69 281 ASN A CA 1
ATOM 2125 C C . ASN A 1 281 ? -18.041 5.021 6.389 1.00 94.69 281 ASN A C 1
ATOM 2127 O O . ASN A 1 281 ? -18.267 5.300 5.207 1.00 94.69 281 ASN A O 1
ATOM 2131 N N . LEU A 1 282 ? -16.800 4.969 6.872 1.00 95.31 282 LEU A N 1
ATOM 2132 C CA . LEU A 1 282 ? -15.594 5.102 6.054 1.00 95.31 282 LEU A CA 1
ATOM 2133 C C . LEU A 1 282 ? -14.496 4.206 6.620 1.00 95.31 282 LEU A C 1
ATOM 2135 O O . LEU A 1 282 ? -14.337 4.116 7.833 1.00 95.31 282 LEU A O 1
ATOM 2139 N N . CYS A 1 283 ? -13.715 3.595 5.740 1.00 94.69 283 CYS A N 1
ATOM 2140 C CA . CYS A 1 283 ? -12.454 2.932 6.038 1.00 94.69 283 CYS A CA 1
ATOM 2141 C C . CYS A 1 283 ? -11.652 2.898 4.737 1.00 94.69 283 CYS A C 1
ATOM 2143 O O . CYS A 1 283 ? -12.211 2.558 3.694 1.00 94.69 283 CYS A O 1
ATOM 2145 N N . PHE A 1 284 ? -10.379 3.278 4.777 1.00 95.69 284 PHE A N 1
ATOM 2146 C CA . PHE A 1 284 ? -9.453 3.111 3.660 1.00 95.69 284 PHE A CA 1
ATOM 2147 C C . PHE A 1 284 ? -8.004 3.101 4.158 1.00 95.69 284 PHE A C 1
ATOM 2149 O O . PHE A 1 284 ? -7.696 3.660 5.214 1.00 95.69 284 PHE A O 1
ATOM 2156 N N . SER A 1 285 ? -7.111 2.503 3.369 1.00 96.56 285 SER A N 1
ATOM 2157 C CA . SER A 1 285 ? -5.672 2.552 3.614 1.00 96.56 285 SER A CA 1
ATOM 2158 C C . SER A 1 285 ? -5.027 3.697 2.827 1.00 96.56 285 SER A C 1
ATOM 2160 O O . SER A 1 285 ? -5.029 3.646 1.595 1.00 96.56 285 SER A O 1
ATOM 2162 N N . PRO A 1 286 ? -4.446 4.720 3.482 1.00 96.00 286 PRO A N 1
ATOM 2163 C CA . PRO A 1 286 ? -3.696 5.756 2.778 1.00 96.00 286 PRO A CA 1
ATOM 2164 C C . PRO A 1 286 ? -2.378 5.216 2.224 1.00 96.00 286 PRO A C 1
ATOM 2166 O O . PRO A 1 286 ? -2.018 5.567 1.107 1.00 96.00 286 PRO A O 1
ATOM 2169 N N . TYR A 1 287 ? -1.729 4.280 2.927 1.00 95.06 287 TYR A N 1
ATOM 2170 C CA . TYR A 1 287 ? -0.593 3.516 2.407 1.00 95.06 287 TYR A CA 1
ATOM 2171 C C . TYR A 1 287 ? -0.917 2.882 1.042 1.00 95.06 287 TYR A C 1
ATOM 2173 O O . TYR A 1 287 ? -0.139 3.044 0.106 1.00 95.06 287 TYR A O 1
ATOM 2181 N N . ALA A 1 288 ? -2.093 2.259 0.876 1.00 94.94 288 ALA A N 1
ATOM 2182 C CA . ALA A 1 288 ? -2.498 1.683 -0.410 1.00 94.94 288 ALA A CA 1
ATOM 2183 C C . ALA A 1 288 ? -2.669 2.733 -1.527 1.00 94.94 288 ALA A C 1
ATOM 2185 O O . ALA A 1 288 ? -2.301 2.469 -2.670 1.00 94.94 288 ALA A O 1
ATOM 2186 N N . ILE A 1 289 ? -3.189 3.926 -1.207 1.00 95.56 289 ILE A N 1
ATOM 2187 C CA . ILE A 1 289 ? -3.339 5.045 -2.158 1.00 95.56 289 ILE A CA 1
ATOM 2188 C C . ILE A 1 289 ? -1.967 5.596 -2.565 1.00 95.56 289 ILE A C 1
ATOM 2190 O O . ILE A 1 289 ? -1.709 5.794 -3.754 1.00 95.56 289 ILE A O 1
ATOM 2194 N N . SER A 1 290 ? -1.082 5.831 -1.592 1.00 96.00 290 SER A N 1
ATOM 2195 C CA . SER A 1 290 ? 0.271 6.336 -1.830 1.00 96.00 290 SER A CA 1
ATOM 2196 C C . SER A 1 290 ? 1.115 5.331 -2.614 1.00 96.00 290 SER A C 1
ATOM 2198 O O . SER A 1 290 ? 1.770 5.721 -3.576 1.00 96.00 290 SER A O 1
ATOM 2200 N N . ARG A 1 291 ? 1.057 4.038 -2.269 1.00 94.94 291 ARG A N 1
ATOM 2201 C CA . ARG A 1 291 ? 1.805 2.969 -2.948 1.00 94.94 291 ARG A CA 1
ATOM 2202 C C . ARG A 1 291 ? 1.344 2.769 -4.390 1.00 94.94 291 ARG A C 1
ATOM 2204 O O . ARG A 1 291 ? 2.179 2.717 -5.285 1.00 94.94 291 ARG A O 1
ATOM 2211 N N . LEU A 1 292 ? 0.031 2.769 -4.638 1.00 95.62 292 LEU A N 1
ATOM 2212 C CA . LEU A 1 292 ? -0.532 2.707 -5.991 1.00 95.62 292 LEU A CA 1
ATOM 2213 C C . LEU A 1 292 ? -0.082 3.892 -6.862 1.00 95.62 292 LEU A C 1
ATOM 2215 O O . LEU A 1 292 ? 0.337 3.700 -8.003 1.00 95.62 292 LEU A O 1
ATOM 2219 N N . MET A 1 293 ? -0.116 5.114 -6.324 1.00 95.75 293 MET A N 1
ATOM 2220 C CA . MET A 1 293 ? 0.359 6.295 -7.051 1.00 95.75 293 MET A CA 1
ATOM 2221 C C . MET A 1 293 ? 1.885 6.258 -7.262 1.00 95.75 293 MET A C 1
ATOM 2223 O O . MET A 1 293 ? 2.373 6.650 -8.320 1.00 95.75 293 MET A O 1
ATOM 2227 N N . ALA A 1 294 ? 2.647 5.706 -6.314 1.00 95.25 294 ALA A N 1
ATOM 2228 C CA . ALA A 1 294 ? 4.086 5.489 -6.451 1.00 95.25 294 ALA A CA 1
ATOM 2229 C C . ALA A 1 294 ? 4.464 4.384 -7.458 1.00 95.25 294 ALA A C 1
ATOM 2231 O O . ALA A 1 294 ? 5.590 4.390 -7.948 1.00 95.25 294 ALA A O 1
ATOM 2232 N N . MET A 1 295 ? 3.544 3.482 -7.820 1.00 95.88 295 MET A N 1
ATOM 2233 C CA . MET A 1 295 ? 3.712 2.564 -8.958 1.00 95.88 295 MET A CA 1
ATOM 2234 C C . MET A 1 295 ? 3.498 3.283 -10.305 1.00 95.88 295 MET A C 1
ATOM 2236 O O . MET A 1 295 ? 4.148 2.952 -11.295 1.00 95.88 295 MET A O 1
ATOM 2240 N N . ALA A 1 296 ? 2.630 4.298 -10.368 1.00 95.31 296 ALA A N 1
ATOM 2241 C CA . ALA A 1 296 ? 2.452 5.125 -11.568 1.00 95.31 296 ALA A CA 1
ATOM 2242 C C . ALA A 1 296 ? 3.589 6.157 -11.752 1.00 95.31 296 ALA A C 1
ATOM 2244 O O . ALA A 1 296 ? 4.050 6.387 -12.870 1.00 95.31 296 ALA A O 1
ATOM 2245 N N . PHE A 1 297 ? 4.073 6.749 -10.654 1.00 94.75 297 PHE A N 1
ATOM 2246 C CA . PHE A 1 297 ? 5.006 7.884 -10.645 1.00 94.75 297 PHE A CA 1
ATOM 2247 C C . PHE A 1 297 ? 6.316 7.711 -11.452 1.00 94.75 297 PHE A C 1
ATOM 2249 O O . PHE A 1 297 ? 6.681 8.661 -12.138 1.00 94.75 297 PHE A O 1
ATOM 2256 N N . PRO A 1 298 ? 7.012 6.550 -11.481 1.00 90.88 298 PRO A N 1
ATOM 2257 C CA . PRO A 1 298 ? 8.227 6.364 -12.288 1.00 90.88 298 PRO A CA 1
ATOM 2258 C C . PRO A 1 298 ? 8.002 6.472 -13.801 1.00 90.88 298 PRO A C 1
ATOM 2260 O O . PRO A 1 298 ? 8.961 6.547 -14.566 1.00 90.88 298 PRO A O 1
ATOM 2263 N N . GLY A 1 299 ? 6.741 6.434 -14.233 1.00 90.50 299 GLY A N 1
ATOM 2264 C CA . GLY A 1 299 ? 6.333 6.656 -15.609 1.00 90.50 299 GLY A CA 1
ATOM 2265 C C . GLY A 1 299 ? 5.964 8.103 -15.944 1.00 90.50 299 GLY A C 1
ATOM 2266 O O . GLY A 1 299 ? 5.839 8.421 -17.124 1.00 90.50 299 GLY A O 1
ATOM 2267 N N . ALA A 1 300 ? 5.770 8.955 -14.933 1.00 93.62 300 ALA A N 1
ATOM 2268 C CA . ALA A 1 300 ? 5.272 10.316 -15.088 1.00 93.62 300 ALA A CA 1
ATOM 2269 C C . ALA A 1 300 ? 6.379 11.311 -15.474 1.00 93.62 300 ALA A C 1
ATOM 2271 O O . ALA A 1 300 ? 7.500 11.246 -14.965 1.00 93.62 300 ALA A O 1
ATOM 2272 N N . GLY A 1 301 ? 6.037 12.280 -16.319 1.00 91.56 301 GLY A N 1
ATOM 2273 C CA . GLY A 1 301 ? 6.885 13.413 -16.685 1.00 91.56 301 GLY A CA 1
ATOM 2274 C C . GLY A 1 301 ? 6.199 14.766 -16.472 1.00 91.56 301 GLY A C 1
ATOM 2275 O O . GLY A 1 301 ? 5.098 14.851 -15.929 1.00 91.56 301 GLY A O 1
ATOM 2276 N N . GLY A 1 302 ? 6.880 15.842 -16.873 1.00 91.81 302 GLY A N 1
ATOM 2277 C CA . GLY A 1 302 ? 6.323 17.199 -16.931 1.00 91.81 302 GLY A CA 1
ATOM 2278 C C . GLY A 1 302 ? 5.564 17.670 -15.680 1.00 91.81 302 GLY A C 1
ATOM 2279 O O . GLY A 1 302 ? 6.004 17.481 -14.545 1.00 91.81 302 GLY A O 1
ATOM 2280 N N . GLU A 1 303 ? 4.416 18.311 -15.914 1.00 94.44 303 GLU A N 1
ATOM 2281 C CA . GLU A 1 303 ? 3.513 18.793 -14.858 1.00 94.44 303 GLU A CA 1
ATOM 2282 C C . GLU A 1 303 ? 2.818 17.625 -14.133 1.00 94.44 303 GLU A C 1
ATOM 2284 O O . GLU A 1 303 ? 2.592 17.703 -12.931 1.00 94.44 303 GLU A O 1
ATOM 2289 N N . THR A 1 304 ? 2.557 16.505 -14.823 1.00 95.62 304 THR A N 1
ATOM 2290 C CA . THR A 1 304 ? 1.974 15.280 -14.243 1.00 95.62 304 THR A CA 1
ATOM 2291 C C . THR A 1 304 ? 2.812 14.749 -13.078 1.00 95.62 304 THR A C 1
ATOM 2293 O O . THR A 1 304 ? 2.277 14.455 -12.010 1.00 95.62 304 THR A O 1
ATOM 2296 N N . ALA A 1 305 ? 4.136 14.686 -13.240 1.00 94.69 305 ALA A N 1
ATOM 2297 C CA . ALA A 1 305 ? 5.048 14.323 -12.162 1.00 94.69 305 ALA A CA 1
ATOM 2298 C C . ALA A 1 305 ? 5.060 15.374 -11.039 1.00 94.69 305 ALA A C 1
ATOM 2300 O O . ALA A 1 305 ? 5.075 15.006 -9.865 1.00 94.69 305 ALA A O 1
ATOM 2301 N N . LEU A 1 306 ? 5.024 16.670 -11.370 1.00 93.50 306 LEU A N 1
ATOM 2302 C CA . LEU A 1 306 ? 5.050 17.751 -10.379 1.00 93.50 306 LEU A CA 1
ATOM 2303 C C . LEU A 1 306 ? 3.784 17.780 -9.504 1.00 93.50 306 LEU A C 1
ATOM 2305 O O . LEU A 1 306 ? 3.896 17.924 -8.285 1.00 93.50 306 LEU A O 1
ATOM 2309 N N . GLU A 1 307 ? 2.602 17.600 -10.100 1.00 95.38 307 GLU A N 1
ATOM 2310 C CA . GLU A 1 307 ? 1.331 17.449 -9.382 1.00 95.38 307 GLU A CA 1
ATOM 2311 C C . GLU A 1 307 ? 1.386 16.251 -8.426 1.00 95.38 307 GLU A C 1
ATOM 2313 O O . GLU A 1 307 ? 1.188 16.420 -7.225 1.00 95.38 307 GLU A O 1
ATOM 2318 N N . ILE A 1 308 ? 1.717 15.052 -8.930 1.00 94.81 308 ILE A N 1
ATOM 2319 C CA . ILE A 1 308 ? 1.792 13.830 -8.112 1.00 94.81 308 ILE A CA 1
ATOM 2320 C C . ILE A 1 308 ? 2.786 14.010 -6.957 1.00 94.81 308 ILE A C 1
ATOM 2322 O O . ILE A 1 308 ? 2.466 13.694 -5.811 1.00 94.81 308 ILE A O 1
ATOM 2326 N N . GLN A 1 309 ? 3.974 14.551 -7.237 1.00 92.94 309 GLN A N 1
ATOM 2327 C CA . GLN A 1 309 ? 5.007 14.778 -6.229 1.00 92.94 309 GLN A CA 1
ATOM 2328 C C . GLN A 1 309 ? 4.538 15.746 -5.132 1.00 92.94 309 GLN A C 1
ATOM 2330 O O . GLN A 1 309 ? 4.753 15.487 -3.948 1.00 92.94 309 GLN A O 1
ATOM 2335 N N . THR A 1 310 ? 3.874 16.837 -5.522 1.00 91.75 310 THR A N 1
ATOM 2336 C CA . THR A 1 310 ? 3.403 17.881 -4.601 1.00 91.75 310 THR A CA 1
ATOM 2337 C C . THR A 1 310 ? 2.219 17.398 -3.765 1.00 91.75 310 THR A C 1
ATOM 2339 O O . THR A 1 310 ? 2.256 17.485 -2.540 1.00 91.75 310 THR A O 1
ATOM 2342 N N . SER A 1 311 ? 1.182 16.860 -4.408 1.00 92.62 311 SER A N 1
ATOM 2343 C CA . SER A 1 311 ? -0.080 16.474 -3.766 1.00 92.62 311 SER A CA 1
ATOM 2344 C C . SER A 1 311 ? 0.021 15.213 -2.906 1.00 92.62 311 SER A C 1
ATOM 2346 O O . SER A 1 311 ? -0.726 15.086 -1.941 1.00 92.62 311 SER A O 1
ATOM 2348 N N . MET A 1 312 ? 0.951 14.301 -3.213 1.00 92.31 312 MET A N 1
ATOM 2349 C CA . MET A 1 312 ? 1.252 13.136 -2.366 1.00 92.31 312 MET A CA 1
ATOM 2350 C C . MET A 1 312 ? 2.391 13.402 -1.363 1.00 92.31 312 MET A C 1
ATOM 2352 O O . MET A 1 312 ? 2.793 12.494 -0.637 1.00 92.31 312 MET A O 1
ATOM 2356 N N . ASN A 1 313 ? 2.938 14.627 -1.337 1.00 90.75 313 ASN A N 1
ATOM 2357 C CA . ASN A 1 313 ? 4.083 15.043 -0.516 1.00 90.75 313 ASN A CA 1
ATOM 2358 C C . ASN A 1 313 ? 5.330 14.135 -0.666 1.00 90.75 313 ASN A C 1
ATOM 2360 O O . ASN A 1 313 ? 6.074 13.892 0.287 1.00 90.75 313 ASN A O 1
ATOM 2364 N N . PHE A 1 314 ? 5.573 13.603 -1.868 1.00 89.81 314 PHE A N 1
ATOM 2365 C CA . PHE A 1 314 ? 6.716 12.731 -2.145 1.00 89.81 314 PHE A CA 1
ATOM 2366 C C . PHE A 1 314 ? 8.005 13.558 -2.266 1.00 89.81 314 PHE A C 1
ATOM 2368 O O . PHE A 1 314 ? 8.341 14.057 -3.334 1.00 89.81 314 PHE A O 1
ATOM 2375 N N . ALA A 1 315 ? 8.788 13.659 -1.192 1.00 82.75 315 ALA A N 1
ATOM 2376 C CA . ALA A 1 315 ? 10.020 14.463 -1.140 1.00 82.75 315 ALA A CA 1
ATOM 2377 C C . ALA A 1 315 ? 11.192 13.981 -2.042 1.00 82.75 315 ALA A C 1
ATOM 2379 O O . ALA A 1 315 ? 12.309 14.484 -1.925 1.00 82.75 315 ALA A O 1
ATOM 2380 N N . PHE A 1 316 ? 10.957 13.019 -2.939 1.00 80.69 316 PHE A N 1
ATOM 2381 C CA . PHE A 1 316 ? 11.963 12.313 -3.734 1.00 80.69 316 PHE A CA 1
ATOM 2382 C C . PHE A 1 316 ? 11.873 12.736 -5.207 1.00 80.69 316 PHE A C 1
ATOM 2384 O O . PHE A 1 316 ? 10.863 12.492 -5.870 1.00 80.69 316 PHE A O 1
ATOM 2391 N N . SER A 1 317 ? 12.925 13.376 -5.724 1.00 65.19 317 SER A N 1
ATOM 2392 C CA . SER A 1 317 ? 12.982 13.963 -7.081 1.00 65.19 317 SER A CA 1
ATOM 2393 C C . SER A 1 317 ? 14.058 13.354 -7.989 1.00 65.19 317 SER A C 1
ATOM 2395 O O . SER A 1 317 ? 14.210 13.748 -9.141 1.00 65.19 317 SER A O 1
ATOM 2397 N N . ASP A 1 318 ? 14.777 12.362 -7.477 1.00 67.06 318 ASP A N 1
ATOM 2398 C CA . ASP A 1 318 ? 15.924 11.662 -8.060 1.00 67.06 318 ASP A CA 1
ATOM 2399 C C . ASP A 1 318 ? 15.608 10.196 -8.422 1.00 67.06 318 ASP A C 1
ATOM 2401 O O . ASP A 1 318 ? 16.505 9.398 -8.686 1.00 67.06 318 ASP A O 1
ATOM 2405 N N . GLY A 1 319 ? 14.323 9.828 -8.428 1.00 76.62 319 GLY A N 1
ATOM 2406 C CA . GLY A 1 319 ? 13.861 8.467 -8.713 1.00 76.62 319 GLY A CA 1
ATOM 2407 C C . GLY A 1 319 ? 13.954 7.497 -7.531 1.00 7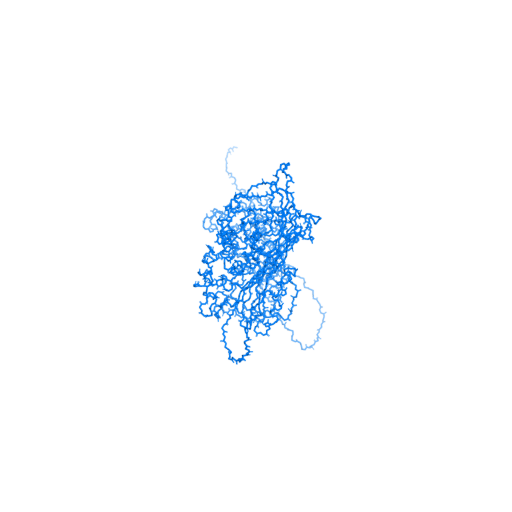6.62 319 GLY A C 1
ATOM 2408 O O . GLY A 1 319 ? 13.670 6.316 -7.712 1.00 76.62 319 GLY A O 1
ATOM 2409 N N . ARG A 1 320 ? 14.300 7.959 -6.318 1.00 84.62 320 ARG A N 1
ATOM 2410 C CA . ARG A 1 320 ? 14.402 7.110 -5.113 1.00 84.62 320 ARG A CA 1
ATOM 2411 C C . ARG A 1 320 ? 13.075 6.540 -4.609 1.00 84.62 320 ARG A C 1
ATOM 2413 O O . ARG A 1 320 ? 13.096 5.501 -3.956 1.00 84.62 320 ARG A O 1
ATOM 2420 N N . LEU A 1 321 ? 11.937 7.175 -4.916 1.00 91.06 321 LEU A N 1
ATOM 2421 C CA . LEU A 1 321 ? 10.622 6.839 -4.342 1.00 91.06 321 LEU A CA 1
ATOM 2422 C C . LEU A 1 321 ? 10.292 5.325 -4.335 1.00 91.06 321 LEU A C 1
ATOM 2424 O O . LEU A 1 321 ? 9.902 4.839 -3.274 1.00 91.06 321 LEU A O 1
ATOM 2428 N N . PRO A 1 322 ? 10.484 4.551 -5.428 1.00 90.75 322 PRO A N 1
ATOM 2429 C CA . PRO A 1 322 ? 10.235 3.109 -5.417 1.00 90.75 322 PRO A CA 1
ATOM 2430 C C . PRO A 1 322 ? 11.128 2.360 -4.422 1.00 90.75 322 PRO A C 1
ATOM 2432 O O . PRO A 1 322 ? 10.635 1.531 -3.668 1.00 90.75 322 PRO A O 1
ATOM 2435 N N . ALA A 1 323 ? 12.424 2.680 -4.363 1.00 88.38 323 ALA A N 1
ATOM 2436 C CA . ALA A 1 323 ? 13.371 2.030 -3.456 1.00 88.38 323 ALA A CA 1
ATOM 2437 C C . ALA A 1 323 ? 13.072 2.338 -1.975 1.00 88.38 323 ALA A C 1
ATOM 2439 O O . ALA A 1 323 ? 13.289 1.494 -1.108 1.00 88.38 323 ALA A O 1
ATOM 2440 N N . VAL A 1 324 ? 12.527 3.521 -1.677 1.00 91.50 324 VAL A N 1
ATOM 2441 C CA . VAL A 1 324 ? 12.093 3.879 -0.316 1.00 91.50 324 VAL A CA 1
ATOM 2442 C C . VAL A 1 324 ? 10.776 3.180 0.043 1.00 91.50 324 VAL A C 1
ATOM 2444 O O . VAL A 1 324 ? 10.652 2.669 1.154 1.00 91.50 324 VAL A O 1
ATOM 2447 N N . PHE A 1 325 ? 9.832 3.050 -0.900 1.00 92.00 325 PHE A N 1
ATOM 2448 C CA . PHE A 1 325 ? 8.658 2.180 -0.728 1.00 92.00 325 PHE A CA 1
ATOM 2449 C C . PHE A 1 325 ? 9.050 0.714 -0.525 1.00 92.00 325 PHE A C 1
ATOM 2451 O O . PHE A 1 325 ? 8.472 0.042 0.320 1.00 92.00 325 PHE A O 1
ATOM 2458 N N . ASN A 1 326 ? 10.061 0.220 -1.240 1.00 88.25 326 ASN A N 1
ATOM 2459 C CA . ASN A 1 326 ? 10.541 -1.148 -1.091 1.00 88.25 326 ASN A CA 1
ATOM 2460 C C . ASN A 1 326 ? 11.130 -1.410 0.303 1.00 88.25 326 ASN A C 1
ATOM 2462 O O . ASN A 1 326 ? 10.798 -2.415 0.927 1.00 88.25 326 ASN A O 1
ATOM 2466 N N . ALA A 1 327 ? 11.928 -0.479 0.830 1.00 87.94 327 ALA A N 1
ATOM 2467 C CA . ALA A 1 327 ? 12.433 -0.561 2.199 1.00 87.94 327 ALA A CA 1
ATOM 2468 C C . ALA A 1 327 ? 11.318 -0.426 3.257 1.00 87.94 327 ALA A C 1
ATOM 2470 O O . ALA A 1 327 ? 11.346 -1.135 4.262 1.00 87.94 327 ALA A O 1
ATOM 2471 N N . LEU A 1 328 ? 10.317 0.434 3.027 1.00 89.62 328 LEU A N 1
ATOM 2472 C CA . LEU A 1 328 ? 9.148 0.560 3.903 1.00 89.62 328 LEU A CA 1
ATOM 2473 C C . LEU A 1 328 ? 8.331 -0.739 3.934 1.00 89.62 328 LEU A C 1
ATOM 2475 O O . LEU A 1 328 ? 8.052 -1.244 5.017 1.00 89.62 328 LEU A O 1
ATOM 2479 N N . ASP A 1 329 ? 8.002 -1.309 2.775 1.00 86.44 329 ASP A N 1
ATOM 2480 C CA . ASP A 1 329 ? 7.267 -2.572 2.664 1.00 86.44 329 ASP A CA 1
ATOM 2481 C C . ASP A 1 329 ? 8.002 -3.717 3.381 1.00 86.44 329 ASP A C 1
ATOM 2483 O O . ASP A 1 329 ? 7.398 -4.445 4.163 1.00 86.44 329 ASP A O 1
ATOM 2487 N N . LEU A 1 330 ? 9.322 -3.843 3.185 1.00 79.12 330 LEU A N 1
ATOM 2488 C CA . LEU A 1 330 ? 10.146 -4.841 3.880 1.00 79.12 330 LEU A CA 1
ATOM 2489 C C . LEU A 1 330 ? 10.231 -4.594 5.397 1.00 79.12 330 LEU A C 1
ATOM 2491 O O . LEU A 1 330 ? 10.385 -5.539 6.167 1.00 79.12 330 LEU A O 1
ATOM 2495 N N . SER A 1 331 ? 10.082 -3.346 5.854 1.00 78.25 331 SER A N 1
ATOM 2496 C CA . SER A 1 331 ? 9.972 -3.026 7.285 1.00 78.25 331 SER A CA 1
ATOM 2497 C C . SER A 1 331 ? 8.609 -3.400 7.891 1.00 78.25 331 SER A C 1
ATOM 2499 O O . SER A 1 331 ? 8.496 -3.500 9.117 1.00 78.25 331 SER A O 1
ATOM 2501 N N . LEU A 1 332 ? 7.595 -3.627 7.047 1.00 76.31 332 LEU A N 1
ATOM 2502 C CA . LEU A 1 332 ? 6.239 -4.058 7.400 1.00 76.31 332 LEU A CA 1
ATOM 2503 C C . LEU A 1 332 ? 6.018 -5.576 7.210 1.00 76.31 332 LEU A C 1
ATOM 2505 O O . LEU A 1 332 ? 4.905 -6.042 7.447 1.00 76.31 332 LEU A O 1
ATOM 2509 N N . ASP A 1 333 ? 7.049 -6.339 6.810 1.00 67.25 333 ASP A N 1
ATOM 2510 C CA . ASP A 1 333 ? 6.984 -7.794 6.577 1.00 67.25 333 ASP A CA 1
ATOM 2511 C C . ASP A 1 333 ? 6.376 -8.529 7.797 1.00 67.25 333 ASP A C 1
ATOM 2513 O O . ASP A 1 333 ? 6.873 -8.352 8.919 1.00 67.25 333 ASP A O 1
ATOM 2517 N N . PRO A 1 334 ? 5.345 -9.386 7.621 1.00 54.22 334 PRO A N 1
ATOM 2518 C CA . PRO A 1 334 ? 4.731 -10.145 8.712 1.00 54.22 334 PRO A CA 1
ATOM 2519 C C . PRO A 1 334 ? 5.704 -10.986 9.551 1.00 54.22 334 PRO A C 1
ATOM 2521 O O . PRO A 1 334 ? 5.391 -11.283 10.702 1.00 54.22 334 PRO A O 1
ATOM 2524 N N . GLN A 1 335 ? 6.901 -11.327 9.061 1.00 53.34 335 GLN A N 1
ATOM 2525 C CA . GLN A 1 335 ? 7.957 -11.962 9.861 1.00 53.34 335 GLN A CA 1
ATOM 2526 C C . GLN A 1 335 ? 8.443 -11.094 11.035 1.00 53.34 335 GLN A C 1
ATOM 2528 O O . GLN A 1 335 ? 8.896 -11.644 12.039 1.00 53.34 335 GLN A O 1
ATOM 2533 N N . ARG A 1 336 ? 8.295 -9.761 10.970 1.00 50.09 336 ARG A N 1
ATOM 2534 C CA . ARG A 1 336 ? 8.511 -8.845 12.108 1.00 50.09 336 ARG A CA 1
ATOM 2535 C C . ARG A 1 336 ? 7.476 -9.048 13.221 1.00 50.09 336 ARG A C 1
ATOM 2537 O O . ARG A 1 336 ? 7.744 -8.711 14.371 1.00 50.09 336 ARG A O 1
ATOM 2544 N N . PHE A 1 337 ? 6.313 -9.605 12.883 1.00 49.97 337 PHE A N 1
ATOM 2545 C CA . PHE A 1 337 ? 5.151 -9.753 13.760 1.00 49.97 337 PHE A CA 1
ATOM 2546 C C . PHE A 1 337 ? 4.825 -11.219 14.113 1.00 49.97 337 PHE A C 1
ATOM 2548 O O . PHE A 1 337 ? 3.935 -11.472 14.921 1.00 49.97 337 PHE A O 1
ATOM 2555 N N . ALA A 1 338 ? 5.520 -12.193 13.513 1.00 43.09 338 ALA A N 1
ATOM 2556 C CA . ALA A 1 338 ? 5.183 -13.616 13.563 1.00 43.09 338 ALA A CA 1
ATOM 2557 C C . ALA A 1 338 ? 5.545 -14.310 14.895 1.00 43.09 338 ALA A C 1
ATOM 2559 O O . ALA A 1 338 ? 6.484 -15.107 14.985 1.00 43.09 338 ALA A O 1
ATOM 2560 N N . GLY A 1 339 ? 4.745 -14.049 15.930 1.00 44.38 339 GLY A N 1
ATOM 2561 C CA . GLY A 1 339 ? 4.633 -14.905 17.109 1.00 44.38 339 GLY A CA 1
ATOM 2562 C C . GLY A 1 339 ? 3.750 -16.136 16.844 1.00 44.38 339 GLY A C 1
ATOM 2563 O O . GLY A 1 339 ? 2.554 -16.004 16.599 1.00 44.38 339 GLY A O 1
ATOM 2564 N N . ALA A 1 340 ? 4.334 -17.335 16.966 1.00 41.56 340 ALA A N 1
ATOM 2565 C CA . ALA A 1 340 ? 3.670 -18.653 16.942 1.00 41.56 340 ALA A CA 1
ATOM 2566 C C . ALA A 1 340 ? 3.054 -19.152 15.601 1.00 41.56 340 ALA A C 1
ATOM 2568 O O . ALA A 1 340 ? 3.149 -18.511 14.561 1.00 41.56 340 ALA A O 1
ATOM 2569 N N . ASP A 1 341 ? 2.551 -20.398 15.647 1.00 43.66 341 ASP A N 1
ATOM 2570 C CA . ASP A 1 341 ? 2.395 -21.398 14.566 1.00 43.66 341 ASP A CA 1
ATOM 2571 C C . ASP A 1 341 ? 1.814 -20.959 13.191 1.00 43.66 341 ASP A C 1
ATOM 2573 O O . ASP A 1 341 ? 0.984 -20.054 13.126 1.00 43.66 341 ASP A O 1
ATOM 2577 N N . PRO A 1 342 ? 2.121 -21.685 12.081 1.00 41.44 342 PRO A N 1
ATOM 2578 C CA . PRO A 1 342 ? 1.774 -21.302 10.696 1.00 41.44 342 PRO A CA 1
ATOM 2579 C C . PRO A 1 342 ? 0.290 -21.497 10.295 1.00 41.44 342 PRO A C 1
ATOM 2581 O O . PRO A 1 342 ? 0.003 -21.909 9.170 1.00 41.44 342 PRO A O 1
ATOM 2584 N N . GLY A 1 343 ? -0.651 -21.313 11.227 1.00 42.47 343 GLY A N 1
ATOM 2585 C CA . GLY A 1 343 ? -2.048 -21.750 11.096 1.00 42.47 343 GLY A CA 1
ATOM 2586 C C . GLY A 1 343 ? -3.084 -20.664 10.779 1.00 42.47 343 GLY A C 1
ATOM 2587 O O . GLY A 1 343 ? -3.921 -20.888 9.910 1.00 42.47 343 GLY A O 1
ATOM 2588 N N . ASP A 1 344 ? -3.048 -19.524 11.481 1.00 46.59 344 ASP A N 1
ATOM 2589 C CA . ASP A 1 344 ? -4.181 -18.570 11.547 1.00 46.59 344 ASP A CA 1
ATOM 2590 C C . ASP A 1 344 ? -3.777 -17.067 11.517 1.00 46.59 344 ASP A C 1
ATOM 2592 O O . ASP A 1 344 ? -4.635 -16.180 11.479 1.00 46.59 344 ASP A O 1
ATOM 2596 N N . THR A 1 345 ? -2.480 -16.743 11.543 1.00 51.53 345 THR A N 1
ATOM 2597 C CA . THR A 1 345 ? -1.934 -15.412 11.891 1.00 51.53 345 THR A CA 1
ATOM 2598 C C . THR A 1 345 ? -1.554 -14.531 10.684 1.00 51.53 345 THR A C 1
ATOM 2600 O O . THR A 1 345 ? -0.392 -14.181 10.487 1.00 51.53 345 THR A O 1
ATOM 2603 N N . ILE A 1 346 ? -2.543 -14.091 9.894 1.00 54.19 346 ILE A N 1
ATOM 2604 C CA . ILE A 1 346 ? -2.360 -13.025 8.877 1.00 54.19 346 ILE A CA 1
ATOM 2605 C C . ILE A 1 346 ? -2.315 -11.651 9.575 1.00 54.19 346 ILE A C 1
ATOM 2607 O O . ILE A 1 346 ? -3.296 -10.914 9.593 1.00 54.19 346 ILE A O 1
ATOM 2611 N N . ILE A 1 347 ? -1.200 -11.321 10.228 1.00 71.75 347 ILE A N 1
ATOM 2612 C CA . ILE A 1 347 ? -1.139 -10.145 11.115 1.00 71.75 347 ILE A CA 1
ATOM 2613 C C . ILE A 1 347 ? -1.117 -8.824 10.327 1.00 71.75 347 ILE A C 1
ATOM 2615 O O . ILE A 1 347 ? -1.833 -7.894 10.689 1.00 71.75 347 ILE A O 1
ATOM 2619 N N . LEU A 1 348 ? -0.343 -8.752 9.245 1.00 81.75 348 LEU A N 1
ATOM 2620 C CA . LEU A 1 348 ? -0.399 -7.699 8.229 1.00 81.75 348 LEU A CA 1
ATOM 2621 C C . LEU A 1 348 ? 0.212 -8.265 6.942 1.00 81.75 348 LEU A C 1
ATOM 2623 O O . LEU A 1 348 ? 1.260 -8.898 7.018 1.00 81.75 348 LEU A O 1
ATOM 2627 N N . ASP A 1 349 ? -0.417 -8.055 5.790 1.00 84.38 349 ASP A N 1
ATOM 2628 C CA . ASP A 1 349 ? 0.131 -8.492 4.497 1.00 84.38 349 ASP A CA 1
ATOM 2629 C C . ASP A 1 349 ? -0.106 -7.430 3.416 1.00 84.38 349 ASP A C 1
ATOM 2631 O O . ASP A 1 349 ? -1.109 -6.712 3.460 1.00 84.38 349 ASP A O 1
ATOM 2635 N N . THR A 1 350 ? 0.815 -7.309 2.459 1.00 86.88 350 THR A N 1
ATOM 2636 C CA . THR A 1 350 ? 0.810 -6.266 1.422 1.00 86.88 350 THR A CA 1
ATOM 2637 C C . THR A 1 350 ? 1.204 -6.839 0.067 1.00 86.88 350 THR A C 1
ATOM 2639 O O . THR A 1 350 ? 2.311 -7.343 -0.108 1.00 86.88 350 THR A O 1
ATOM 2642 N N . ASP A 1 351 ? 0.321 -6.682 -0.914 1.00 87.44 351 ASP A N 1
ATOM 2643 C CA . ASP A 1 351 ? 0.431 -7.304 -2.235 1.00 87.44 351 ASP A CA 1
ATOM 2644 C C . ASP A 1 351 ? 0.347 -6.236 -3.337 1.00 87.44 351 ASP A C 1
ATOM 2646 O O . ASP A 1 351 ? -0.228 -5.159 -3.140 1.00 87.44 351 ASP A O 1
ATOM 2650 N N . ALA A 1 352 ? 0.908 -6.507 -4.513 1.00 90.44 352 ALA A N 1
ATOM 2651 C CA . ALA A 1 352 ? 0.718 -5.656 -5.689 1.00 90.44 352 ALA A CA 1
ATOM 2652 C C . ALA A 1 352 ? 0.773 -6.445 -6.996 1.00 90.44 352 ALA A C 1
ATOM 2654 O O . ALA A 1 352 ? 1.469 -7.450 -7.121 1.00 90.44 352 ALA A O 1
ATOM 2655 N N . ALA A 1 353 ? 0.058 -5.939 -7.994 1.00 89.94 353 ALA A N 1
ATOM 2656 C CA . ALA A 1 353 ? 0.026 -6.494 -9.335 1.00 89.94 353 ALA A CA 1
ATOM 2657 C C . ALA A 1 353 ? -0.008 -5.384 -10.389 1.00 89.94 353 ALA A C 1
ATOM 2659 O O . ALA A 1 353 ? -0.527 -4.288 -10.164 1.00 89.94 353 ALA A O 1
ATOM 2660 N N . ALA A 1 354 ? 0.531 -5.698 -11.562 1.00 90.62 354 ALA A N 1
ATOM 2661 C CA . ALA A 1 354 ? 0.434 -4.876 -12.754 1.00 90.62 354 ALA A CA 1
ATOM 2662 C C . ALA A 1 354 ? 0.043 -5.766 -13.939 1.00 90.62 354 ALA A C 1
ATOM 2664 O O . ALA A 1 354 ? 0.594 -6.855 -14.106 1.00 90.62 354 ALA A O 1
ATOM 2665 N N . TRP A 1 355 ? -0.881 -5.293 -14.772 1.00 88.75 355 TRP A N 1
ATOM 2666 C CA . TRP A 1 355 ? -1.302 -5.961 -16.001 1.00 88.75 355 TRP A CA 1
ATOM 2667 C C . TRP A 1 355 ? -1.204 -4.996 -17.176 1.00 88.75 355 TRP A C 1
ATOM 2669 O O . TRP A 1 355 ? -1.876 -3.966 -17.191 1.00 88.75 355 TRP A O 1
ATOM 2679 N N . GLY A 1 356 ? -0.378 -5.324 -18.165 1.00 82.19 356 GLY A N 1
ATOM 2680 C CA . GLY A 1 356 ? -0.183 -4.511 -19.365 1.00 82.19 356 GLY A CA 1
ATOM 2681 C C . GLY A 1 356 ? -0.835 -5.146 -20.590 1.00 82.19 356 GLY A C 1
ATOM 2682 O O . GLY A 1 356 ? -0.905 -6.372 -20.690 1.00 82.19 356 GLY A O 1
ATOM 2683 N N . GLN A 1 357 ? -1.304 -4.324 -21.532 1.00 82.06 357 GLN A N 1
ATOM 2684 C CA . GLN A 1 357 ? -1.928 -4.799 -22.767 1.00 82.06 357 GLN A CA 1
ATOM 2685 C C . GLN A 1 357 ? -0.976 -5.740 -23.526 1.00 82.06 357 GLN A C 1
ATOM 2687 O O . GLN A 1 357 ? 0.164 -5.398 -23.822 1.00 82.06 357 GLN A O 1
ATOM 2692 N N . SER A 1 358 ? -1.444 -6.930 -23.891 1.00 67.50 358 SER A N 1
ATOM 2693 C CA . SER A 1 358 ? -0.630 -7.863 -24.672 1.00 67.50 358 SER A CA 1
ATOM 2694 C C . SER A 1 358 ? -0.325 -7.301 -26.069 1.00 67.50 358 SER A C 1
ATOM 2696 O O . SER A 1 358 ? -1.217 -6.795 -26.757 1.00 67.50 358 SER A O 1
ATOM 2698 N N . GLY A 1 359 ? 0.943 -7.373 -26.477 1.00 58.97 359 GLY A N 1
ATOM 2699 C CA . GLY A 1 359 ? 1.486 -6.699 -27.660 1.00 58.97 359 GLY A CA 1
ATOM 2700 C C . GLY A 1 359 ? 1.814 -5.214 -27.451 1.00 58.97 359 GLY A C 1
ATOM 2701 O O . GLY A 1 359 ? 2.191 -4.546 -28.408 1.00 58.97 359 GLY A O 1
ATOM 2702 N N . TYR A 1 360 ? 1.672 -4.685 -26.232 1.00 74.00 360 TYR A N 1
ATOM 2703 C CA . TYR A 1 360 ? 2.108 -3.334 -25.879 1.00 74.00 360 TYR A CA 1
ATOM 2704 C C . TYR A 1 360 ? 3.594 -3.330 -25.501 1.00 74.00 360 TYR A C 1
ATOM 2706 O O . TYR A 1 360 ? 4.101 -4.286 -24.907 1.00 74.00 360 TYR A O 1
ATOM 2714 N N . PHE A 1 361 ? 4.282 -2.245 -25.851 1.00 71.12 361 PHE A N 1
ATOM 2715 C CA . PHE A 1 361 ? 5.672 -1.997 -25.482 1.00 71.12 361 PHE A CA 1
ATOM 2716 C C . PHE A 1 361 ? 5.739 -1.279 -24.131 1.00 71.12 361 PHE A C 1
ATOM 2718 O O . PHE A 1 361 ? 4.983 -0.336 -23.898 1.00 71.12 361 PHE A O 1
ATOM 2725 N N . VAL A 1 362 ? 6.677 -1.686 -23.275 1.00 70.75 362 VAL A N 1
ATOM 2726 C CA . VAL A 1 362 ? 6.996 -1.000 -22.016 1.00 70.75 362 VAL A CA 1
ATOM 2727 C C . VAL A 1 362 ? 8.520 -0.840 -21.894 1.00 70.75 362 VAL A C 1
ATOM 2729 O O . VAL A 1 362 ? 9.247 -1.825 -22.060 1.00 70.75 362 VAL A O 1
ATOM 2732 N N . PRO A 1 363 ? 9.056 0.359 -21.589 1.00 74.75 363 PRO A N 1
ATOM 2733 C CA . PRO A 1 363 ? 10.475 0.548 -21.309 1.00 74.75 363 PRO A CA 1
ATOM 2734 C C . PRO A 1 363 ? 10.952 -0.344 -20.159 1.00 74.75 363 PRO A C 1
ATOM 2736 O O . PRO A 1 363 ? 10.322 -0.414 -19.102 1.00 74.75 363 PRO A O 1
ATOM 2739 N N . ALA A 1 364 ? 12.113 -0.981 -20.333 1.00 66.00 364 ALA A N 1
ATOM 2740 C CA . ALA A 1 364 ? 12.641 -1.929 -19.348 1.00 66.00 364 ALA A CA 1
ATOM 2741 C C . ALA A 1 364 ? 12.880 -1.276 -17.972 1.00 66.00 364 ALA A C 1
ATOM 2743 O O . ALA A 1 364 ? 12.725 -1.928 -16.947 1.00 66.00 364 ALA A O 1
ATOM 2744 N N . ALA A 1 365 ? 13.181 0.028 -17.935 1.00 71.06 365 ALA A N 1
ATOM 2745 C CA . ALA A 1 365 ? 13.315 0.788 -16.693 1.00 71.06 365 ALA A CA 1
ATOM 2746 C C . ALA A 1 365 ? 12.013 0.823 -15.867 1.00 71.06 365 ALA A C 1
ATOM 2748 O O . ALA A 1 365 ? 12.066 0.627 -14.655 1.00 71.06 365 ALA A O 1
ATOM 2749 N N . TYR A 1 366 ? 10.851 1.012 -16.506 1.00 79.31 366 TYR A N 1
ATOM 2750 C CA . TYR A 1 366 ? 9.558 1.027 -15.814 1.00 79.31 366 TYR A CA 1
ATOM 2751 C C . TYR A 1 366 ? 9.154 -0.383 -15.357 1.00 79.31 366 TYR A C 1
ATOM 2753 O O . TYR A 1 366 ? 8.811 -0.582 -14.192 1.00 79.31 366 TYR A O 1
ATOM 2761 N N . PHE A 1 367 ? 9.295 -1.383 -16.238 1.00 72.62 367 PHE A N 1
ATOM 2762 C CA . PHE A 1 367 ? 9.033 -2.790 -15.908 1.00 72.62 367 PHE A CA 1
ATOM 2763 C C . PHE A 1 367 ? 9.885 -3.271 -14.719 1.00 72.62 367 PHE A C 1
ATOM 2765 O O . PHE A 1 367 ? 9.349 -3.795 -13.741 1.00 72.62 367 PHE A O 1
ATOM 2772 N N . ASN A 1 368 ? 11.202 -3.040 -14.767 1.00 73.25 368 ASN A N 1
ATOM 2773 C CA . ASN A 1 368 ? 12.123 -3.431 -13.700 1.00 73.25 368 ASN A CA 1
ATOM 2774 C C . ASN A 1 368 ? 11.849 -2.652 -12.406 1.00 73.25 368 ASN A C 1
ATOM 2776 O O . ASN A 1 368 ? 11.988 -3.216 -11.323 1.00 73.25 368 ASN A O 1
ATOM 2780 N N . SER A 1 369 ? 11.431 -1.381 -12.500 1.00 80.69 369 SER A N 1
ATOM 2781 C CA . SER A 1 369 ? 11.052 -0.591 -11.326 1.00 80.69 369 SER A CA 1
ATOM 2782 C C . SER A 1 369 ? 9.883 -1.237 -10.577 1.00 80.69 369 SER A C 1
ATOM 2784 O O . SER A 1 369 ? 10.003 -1.457 -9.371 1.00 80.69 369 SER A O 1
ATOM 2786 N N . LEU A 1 370 ? 8.813 -1.632 -11.281 1.00 81.81 370 LEU A N 1
ATOM 2787 C CA . LEU A 1 370 ? 7.666 -2.320 -10.675 1.00 81.81 370 LEU A CA 1
ATOM 2788 C C . LEU A 1 370 ? 8.014 -3.709 -10.124 1.00 81.81 370 LEU A C 1
ATOM 2790 O O . LEU A 1 370 ? 7.635 -4.037 -8.997 1.00 81.81 370 LEU A O 1
ATOM 2794 N N . ALA A 1 371 ? 8.762 -4.510 -10.887 1.00 76.12 371 ALA A N 1
ATOM 2795 C CA . ALA A 1 371 ? 9.155 -5.854 -10.475 1.00 76.12 371 ALA A CA 1
ATOM 2796 C C . ALA A 1 371 ? 10.027 -5.836 -9.207 1.00 76.12 371 ALA A C 1
ATOM 2798 O O . ALA A 1 371 ? 9.673 -6.471 -8.215 1.00 76.12 371 ALA A O 1
ATOM 2799 N N . ALA A 1 372 ? 11.123 -5.068 -9.209 1.00 75.62 372 ALA A N 1
ATOM 2800 C CA . ALA A 1 372 ? 12.076 -5.045 -8.102 1.00 75.62 372 ALA A CA 1
ATOM 2801 C C . ALA A 1 372 ? 11.556 -4.282 -6.873 1.00 75.62 372 ALA A C 1
ATOM 2803 O O . ALA A 1 372 ? 11.712 -4.756 -5.752 1.00 75.62 372 ALA A O 1
ATOM 2804 N N . ASN A 1 373 ? 10.929 -3.114 -7.066 1.00 82.12 373 ASN A N 1
ATOM 2805 C CA . ASN A 1 373 ? 10.619 -2.205 -5.956 1.00 82.12 373 ASN A CA 1
ATOM 2806 C C . ASN A 1 373 ? 9.201 -2.345 -5.396 1.00 82.12 373 ASN A C 1
ATOM 2808 O O . ASN A 1 373 ? 8.939 -1.818 -4.320 1.00 82.12 373 ASN A O 1
ATOM 2812 N N . PHE A 1 374 ? 8.288 -3.038 -6.082 1.00 84.94 374 PHE A N 1
ATOM 2813 C CA . PHE A 1 374 ? 6.916 -3.263 -5.599 1.00 84.94 374 PHE A CA 1
ATOM 2814 C C . PHE A 1 374 ? 6.512 -4.747 -5.572 1.00 84.94 374 PHE A C 1
ATOM 2816 O O . PHE A 1 374 ? 5.447 -5.070 -5.046 1.00 84.94 374 PHE A O 1
ATOM 2823 N N . GLY A 1 375 ? 7.347 -5.650 -6.105 1.00 81.50 375 GLY A N 1
ATOM 2824 C CA . GLY A 1 375 ? 7.014 -7.070 -6.277 1.00 81.50 375 GLY A CA 1
ATOM 2825 C C . GLY A 1 375 ? 6.007 -7.333 -7.401 1.00 81.50 375 GLY A C 1
ATOM 2826 O O . GLY A 1 375 ? 5.427 -8.413 -7.453 1.00 81.50 375 GLY A O 1
ATOM 2827 N N . ALA A 1 376 ? 5.782 -6.355 -8.286 1.00 83.25 376 ALA A N 1
ATOM 2828 C CA . ALA A 1 376 ? 4.663 -6.321 -9.228 1.00 83.25 376 ALA A CA 1
ATOM 2829 C C . ALA A 1 376 ? 5.133 -6.367 -10.700 1.00 83.25 376 ALA A C 1
ATOM 2831 O O . ALA A 1 376 ? 4.987 -5.378 -11.422 1.00 83.25 376 ALA A O 1
ATOM 2832 N N . PRO A 1 377 ? 5.713 -7.484 -11.184 1.00 71.88 377 PRO A N 1
ATOM 2833 C CA . PRO A 1 377 ? 6.081 -7.623 -12.591 1.00 71.88 377 PRO A CA 1
ATOM 2834 C C . PRO A 1 377 ? 4.834 -7.522 -13.482 1.00 71.88 377 PRO A C 1
ATOM 2836 O O . PRO A 1 377 ? 3.771 -8.046 -13.141 1.00 71.88 377 PRO A O 1
ATOM 2839 N N . ILE A 1 378 ? 4.957 -6.855 -14.632 1.00 73.62 378 ILE A N 1
ATOM 2840 C CA . ILE A 1 378 ? 3.807 -6.567 -15.501 1.00 73.62 378 ILE A CA 1
ATOM 2841 C C . ILE A 1 378 ? 3.367 -7.845 -16.229 1.00 73.62 378 ILE A C 1
ATOM 2843 O O . ILE A 1 378 ? 4.017 -8.295 -17.173 1.00 73.62 378 ILE A O 1
ATOM 2847 N N . LYS A 1 379 ? 2.238 -8.420 -15.805 1.00 80.12 379 LYS A N 1
ATOM 2848 C CA . LYS A 1 379 ? 1.623 -9.605 -16.419 1.00 80.12 379 LYS A CA 1
ATOM 2849 C C . LYS A 1 379 ? 0.943 -9.208 -17.750 1.00 80.12 379 LYS A C 1
ATOM 2851 O O . LYS A 1 379 ? 0.230 -8.203 -17.783 1.00 80.12 379 LYS A O 1
ATOM 2856 N N . PRO A 1 380 ? 1.114 -9.953 -18.858 1.00 67.69 380 PRO A N 1
ATOM 2857 C CA . PRO A 1 380 ? 0.440 -9.648 -20.122 1.00 67.69 380 PRO A CA 1
ATOM 2858 C C . PRO A 1 380 ? -1.061 -9.980 -20.044 1.00 67.69 380 PRO A C 1
ATOM 2860 O O . PRO A 1 380 ? -1.439 -11.090 -19.674 1.00 67.69 380 PRO A O 1
ATOM 2863 N N . LEU A 1 381 ? -1.928 -9.039 -20.428 1.00 73.50 381 LEU A N 1
ATOM 2864 C CA . LEU A 1 381 ? -3.390 -9.192 -20.411 1.00 73.50 381 LEU A CA 1
ATOM 2865 C C . LEU A 1 381 ? -4.018 -8.509 -21.636 1.00 73.50 381 LEU A C 1
ATOM 2867 O O . LEU A 1 381 ? -3.529 -7.484 -22.090 1.00 73.50 381 LEU A O 1
ATOM 2871 N N . ASN A 1 382 ? -5.064 -9.072 -22.246 1.00 71.12 382 ASN A N 1
ATOM 2872 C CA . ASN A 1 382 ? -5.553 -8.599 -23.553 1.00 71.12 382 ASN A CA 1
ATOM 2873 C C . ASN A 1 382 ? -6.860 -7.796 -23.454 1.00 71.12 382 ASN A C 1
ATOM 2875 O O . ASN A 1 382 ? -7.896 -8.235 -23.960 1.00 71.12 382 ASN A O 1
ATOM 2879 N N . PHE A 1 383 ? -6.798 -6.615 -22.837 1.00 75.56 383 PHE A N 1
ATOM 2880 C CA . PHE A 1 383 ? -7.920 -5.675 -22.714 1.00 75.56 383 PHE A CA 1
ATOM 2881 C C . PHE A 1 383 ? -8.615 -5.421 -24.064 1.00 75.56 383 PHE A C 1
ATOM 2883 O O . PHE A 1 383 ? -9.826 -5.606 -24.176 1.00 75.56 383 PHE A O 1
ATOM 2890 N N . GLN A 1 384 ? -7.840 -5.136 -25.120 1.00 71.94 384 GLN A N 1
ATOM 2891 C CA . GLN A 1 384 ? -8.332 -4.830 -26.475 1.00 71.94 384 GLN A CA 1
ATOM 2892 C C . GLN A 1 384 ? -9.257 -5.886 -27.102 1.00 71.94 384 GLN A C 1
ATOM 2894 O O . GLN A 1 384 ? -10.016 -5.578 -28.020 1.00 71.94 384 GLN A O 1
ATOM 2899 N N . ARG A 1 385 ? -9.150 -7.159 -26.697 1.00 64.44 385 ARG A N 1
ATOM 2900 C CA . ARG A 1 385 ? -9.931 -8.266 -27.289 1.00 64.44 385 ARG A CA 1
ATOM 2901 C C . ARG A 1 385 ? -10.692 -9.105 -26.271 1.00 64.44 385 ARG A C 1
ATOM 2903 O O . ARG A 1 385 ? -11.491 -9.951 -26.671 1.00 64.44 385 ARG A O 1
ATOM 2910 N N . GLN A 1 386 ? -10.408 -8.927 -24.986 1.00 65.88 386 GLN A N 1
ATOM 2911 C CA . GLN A 1 386 ? -10.900 -9.758 -23.892 1.00 65.88 386 GLN A CA 1
ATOM 2912 C C . GLN A 1 386 ? -11.120 -8.944 -22.603 1.00 65.88 386 GLN A C 1
ATOM 2914 O O . GLN A 1 386 ? -10.919 -9.475 -21.512 1.00 65.88 386 GLN A O 1
ATOM 2919 N N . SER A 1 387 ? -11.528 -7.673 -22.692 1.00 65.88 387 SER A N 1
ATOM 2920 C CA . SER A 1 387 ? -11.814 -6.805 -21.533 1.00 65.88 387 SER A CA 1
ATOM 2921 C C . SER A 1 387 ? -12.651 -7.493 -20.444 1.00 65.88 387 SER A C 1
ATOM 2923 O O . SER A 1 387 ? -12.233 -7.530 -19.296 1.00 65.88 387 SER A O 1
ATOM 2925 N N . TYR A 1 388 ? -13.733 -8.188 -20.807 1.00 61.03 388 TYR A N 1
ATOM 2926 C CA . TYR A 1 388 ? -14.556 -8.958 -19.859 1.00 61.03 388 TYR A CA 1
ATOM 2927 C C . TYR A 1 388 ? -13.808 -10.106 -19.138 1.00 61.03 388 TYR A C 1
ATOM 2929 O O . TYR A 1 388 ? -14.075 -10.394 -17.972 1.00 61.03 388 TYR A O 1
ATOM 2937 N N . ASN A 1 389 ? -12.852 -10.769 -19.800 1.00 66.69 389 ASN A N 1
ATOM 2938 C CA . ASN A 1 389 ? -11.988 -11.750 -19.128 1.00 66.69 389 ASN A CA 1
ATOM 2939 C C . ASN A 1 389 ? -10.936 -11.043 -18.260 1.00 66.69 389 ASN A C 1
ATOM 2941 O O . ASN A 1 389 ? -10.538 -11.570 -17.227 1.00 66.69 389 ASN A O 1
ATOM 2945 N N . SER A 1 390 ? -10.499 -9.854 -18.681 1.00 69.25 390 SER A N 1
ATOM 2946 C CA . SER A 1 390 ? -9.523 -9.022 -17.972 1.00 69.25 390 SER A CA 1
ATOM 2947 C C . SER A 1 390 ? -10.100 -8.510 -16.650 1.00 69.25 390 SER A C 1
ATOM 2949 O O . SER A 1 390 ? -9.436 -8.634 -15.625 1.00 69.25 390 SER A O 1
ATOM 2951 N N . ASP A 1 391 ? -11.367 -8.076 -16.655 1.00 72.69 391 ASP A N 1
ATOM 2952 C CA . ASP A 1 391 ? -12.158 -7.801 -15.450 1.00 72.69 391 ASP A CA 1
ATOM 2953 C C . ASP A 1 391 ? -12.126 -8.994 -14.491 1.00 72.69 391 ASP A C 1
ATOM 2955 O O . ASP A 1 391 ? -11.753 -8.866 -13.327 1.00 72.69 391 ASP A O 1
ATOM 2959 N N . SER A 1 392 ? -12.480 -10.181 -14.996 1.00 72.88 392 SER A N 1
ATOM 2960 C CA . SER A 1 392 ? -12.535 -11.394 -14.179 1.00 72.88 392 SER A CA 1
ATOM 2961 C C . SER A 1 392 ? -11.173 -11.787 -13.605 1.00 72.88 392 SER A C 1
ATOM 2963 O O . SER A 1 392 ? -11.136 -12.316 -12.504 1.00 72.88 392 SER A O 1
ATOM 2965 N N . ILE A 1 393 ? -10.068 -11.552 -14.318 1.00 76.44 393 ILE A N 1
ATOM 2966 C CA . ILE A 1 393 ? -8.711 -11.883 -13.853 1.00 76.44 393 ILE A CA 1
ATOM 2967 C C . ILE A 1 393 ? -8.261 -10.928 -12.741 1.00 76.44 393 ILE A C 1
ATOM 2969 O O . ILE A 1 393 ? -7.729 -11.382 -11.727 1.00 76.44 393 ILE A O 1
ATOM 2973 N N . ILE A 1 394 ? -8.503 -9.624 -12.903 1.00 80.50 394 ILE A N 1
ATOM 2974 C CA . ILE A 1 394 ? -8.160 -8.6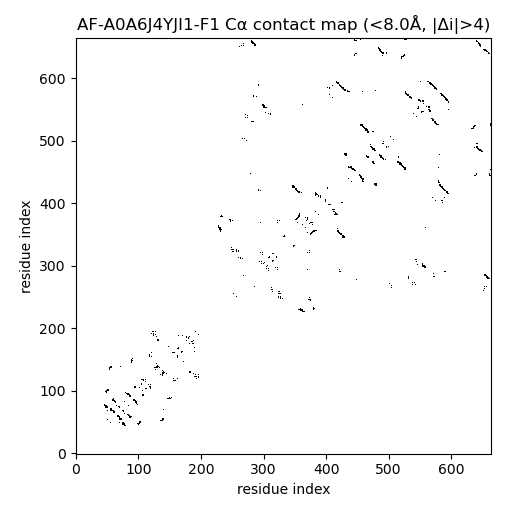16 -11.892 1.00 80.50 394 ILE A CA 1
ATOM 2975 C C . ILE A 1 394 ? -9.018 -8.821 -10.637 1.00 80.50 394 ILE A C 1
ATOM 2977 O O . ILE A 1 394 ? -8.485 -8.891 -9.533 1.00 80.50 394 ILE A O 1
ATOM 2981 N N . GLU A 1 395 ? -10.334 -8.995 -10.789 1.00 84.88 395 GLU A N 1
ATOM 2982 C CA . GLU A 1 395 ? -11.243 -9.208 -9.658 1.00 84.88 395 GLU A CA 1
ATOM 2983 C C . GLU A 1 395 ? -10.980 -10.546 -8.936 1.00 84.88 395 GLU A C 1
ATOM 2985 O O . GLU A 1 395 ? -11.069 -10.593 -7.711 1.00 84.88 395 GLU A O 1
ATOM 2990 N N . SER A 1 396 ? -10.581 -11.614 -9.645 1.00 82.38 396 SER A N 1
ATOM 2991 C CA . SER A 1 396 ? -10.152 -12.870 -9.005 1.00 82.38 396 SER A CA 1
ATOM 2992 C C . SER A 1 396 ? -8.897 -12.690 -8.152 1.00 82.38 396 SER A C 1
ATOM 2994 O O . SER A 1 396 ? -8.898 -13.136 -7.009 1.00 82.38 396 SER A O 1
ATOM 2996 N N . TRP A 1 397 ? -7.867 -11.986 -8.644 1.00 86.69 397 TRP A N 1
ATOM 2997 C CA . TRP A 1 397 ? -6.672 -11.687 -7.839 1.00 86.69 397 TRP A CA 1
ATOM 2998 C C . TRP A 1 397 ? -7.032 -10.894 -6.573 1.00 86.69 397 TRP A C 1
ATOM 3000 O O . TRP A 1 397 ? -6.551 -11.207 -5.488 1.00 86.69 397 TRP A O 1
ATOM 3010 N N . ILE A 1 398 ? -7.940 -9.918 -6.682 1.00 86.69 398 ILE A N 1
ATOM 3011 C CA . ILE A 1 398 ? -8.407 -9.129 -5.533 1.00 86.69 398 ILE A CA 1
ATOM 3012 C C . ILE A 1 398 ? -9.183 -10.004 -4.530 1.00 86.69 398 ILE A C 1
ATOM 3014 O O . ILE A 1 398 ? -8.907 -9.926 -3.332 1.00 86.69 398 ILE A O 1
ATOM 3018 N N . SER A 1 399 ? -10.099 -10.868 -4.989 1.00 83.25 399 SER A N 1
ATOM 3019 C CA . SER A 1 399 ? -10.836 -11.804 -4.119 1.00 83.25 399 SER A CA 1
ATOM 3020 C C . SER A 1 399 ? -9.869 -12.739 -3.389 1.00 83.25 399 SER A C 1
ATOM 3022 O O . SER A 1 399 ? -9.843 -12.753 -2.159 1.00 83.25 399 SER A O 1
ATOM 3024 N N . GLU A 1 400 ? -8.995 -13.427 -4.132 1.00 83.00 400 GLU A N 1
ATOM 3025 C CA . GLU A 1 400 ? -8.038 -14.404 -3.601 1.00 83.00 400 GLU A CA 1
ATOM 3026 C C . GLU A 1 400 ? -7.079 -13.780 -2.577 1.00 83.00 400 GLU A C 1
ATOM 3028 O O . GLU A 1 400 ? -6.948 -14.304 -1.470 1.00 83.00 400 GLU A O 1
ATOM 3033 N N . ARG A 1 401 ? -6.457 -12.631 -2.890 1.00 84.81 401 ARG A N 1
ATOM 3034 C CA . ARG A 1 401 ? -5.539 -11.946 -1.959 1.00 84.81 401 ARG A CA 1
ATOM 3035 C C . ARG A 1 401 ? -6.251 -11.285 -0.777 1.00 84.81 401 ARG A C 1
ATOM 3037 O O . ARG A 1 401 ? -5.631 -11.094 0.261 1.00 84.81 401 ARG A O 1
ATOM 3044 N N . SER A 1 402 ? -7.546 -10.980 -0.884 1.00 83.31 402 SER A N 1
ATOM 3045 C CA . SER A 1 402 ? -8.347 -10.484 0.248 1.00 83.31 402 SER A CA 1
ATOM 3046 C C . SER A 1 402 ? -8.880 -11.583 1.177 1.00 83.31 402 SER A C 1
ATOM 3048 O O . SER A 1 402 ? -9.469 -11.259 2.208 1.00 83.31 402 SER A O 1
ATOM 3050 N N . GLY A 1 403 ? -8.731 -12.866 0.823 1.00 83.62 403 GLY A N 1
ATOM 3051 C CA . GLY A 1 403 ? -9.405 -13.966 1.522 1.00 83.62 403 GLY A CA 1
ATOM 3052 C C . GLY A 1 403 ? -10.930 -13.933 1.349 1.00 83.62 403 GLY A C 1
ATOM 3053 O O . GLY A 1 403 ? -11.661 -14.168 2.310 1.00 83.62 403 GLY A O 1
ATOM 3054 N N . ASP A 1 404 ? -11.394 -13.583 0.144 1.00 85.56 404 ASP A N 1
ATOM 3055 C CA . ASP A 1 404 ? -12.796 -13.353 -0.240 1.00 85.56 404 ASP A CA 1
ATOM 3056 C C . ASP A 1 404 ? -13.523 -12.239 0.553 1.00 85.56 404 ASP A C 1
ATOM 3058 O O . ASP A 1 404 ? -14.755 -12.171 0.560 1.00 85.56 404 ASP A O 1
ATOM 3062 N N . LEU A 1 405 ? -12.778 -11.328 1.197 1.00 86.31 405 LEU A N 1
ATOM 3063 C CA . LEU A 1 405 ? -13.330 -10.145 1.878 1.00 86.31 405 LEU A CA 1
ATOM 3064 C C . LEU A 1 405 ? -13.722 -9.013 0.915 1.00 86.31 405 LEU A C 1
ATOM 3066 O O . LEU A 1 405 ? -14.571 -8.195 1.263 1.00 86.31 405 LEU A O 1
ATOM 3070 N N . LEU A 1 406 ? -13.110 -8.930 -0.271 1.00 86.81 406 LEU A N 1
ATOM 3071 C CA . LEU A 1 406 ? -13.382 -7.895 -1.274 1.00 86.81 406 LEU A CA 1
ATOM 3072 C C . LEU A 1 406 ? -13.982 -8.501 -2.545 1.00 86.81 406 LEU A C 1
ATOM 3074 O O . LEU A 1 406 ? -13.489 -9.497 -3.065 1.00 86.81 406 LEU A O 1
ATOM 3078 N N . SER A 1 407 ? -15.028 -7.865 -3.079 1.00 81.81 407 SER A N 1
ATOM 3079 C CA . SER A 1 407 ? -15.585 -8.204 -4.394 1.00 81.81 407 SER A CA 1
ATOM 3080 C C . SER A 1 407 ? -16.258 -7.001 -5.063 1.00 81.81 407 SER A C 1
ATOM 3082 O O . SER A 1 407 ? -16.831 -6.143 -4.389 1.00 81.81 407 SER A O 1
ATOM 3084 N N . LYS A 1 408 ? -16.235 -6.968 -6.402 1.00 77.50 408 LYS A N 1
ATOM 3085 C CA . LYS A 1 408 ? -16.660 -5.833 -7.253 1.00 77.50 408 LYS A CA 1
ATOM 3086 C C . LYS A 1 408 ? -15.837 -4.575 -6.956 1.00 77.50 408 LYS A C 1
ATOM 3088 O O . LYS A 1 408 ? -16.362 -3.461 -6.848 1.00 77.50 408 LYS A O 1
ATOM 3093 N N . THR A 1 409 ? -14.540 -4.784 -6.782 1.00 77.12 409 THR A N 1
ATOM 3094 C CA . THR A 1 409 ? -13.558 -3.746 -6.490 1.00 77.12 409 THR A CA 1
ATOM 3095 C C . THR A 1 409 ? -13.317 -2.853 -7.701 1.00 77.12 409 THR A C 1
ATOM 3097 O O . THR A 1 409 ? -13.140 -1.647 -7.521 1.00 77.12 409 THR A O 1
ATOM 3100 N N . ILE A 1 410 ? -13.385 -3.403 -8.919 1.00 76.75 410 ILE A N 1
ATOM 3101 C CA . ILE A 1 410 ? -13.230 -2.645 -10.167 1.00 76.75 410 ILE A CA 1
ATOM 3102 C C . ILE A 1 410 ? -14.564 -2.365 -10.873 1.00 76.75 410 ILE A C 1
ATOM 3104 O O . ILE A 1 410 ? -15.534 -3.118 -10.786 1.00 76.75 410 ILE A O 1
ATOM 3108 N N . SER A 1 411 ? -14.602 -1.255 -11.610 1.00 74.06 411 SER A N 1
ATOM 3109 C CA . SER A 1 411 ? -15.528 -1.063 -12.730 1.00 74.06 411 SER A CA 1
ATOM 3110 C C . SER A 1 411 ? -14.994 -1.783 -13.970 1.00 74.06 411 SER A C 1
ATOM 3112 O O . SER A 1 411 ? -13.782 -1.930 -14.099 1.00 74.06 411 SER A O 1
ATOM 3114 N N . SER A 1 412 ? -15.879 -2.173 -14.895 1.00 72.12 412 SER A N 1
ATOM 3115 C CA . SER A 1 412 ? -15.477 -2.882 -16.120 1.00 72.12 412 SER A CA 1
ATOM 3116 C C . SER A 1 412 ? -14.466 -2.074 -16.942 1.00 72.12 412 SER A C 1
ATOM 3118 O O . SER A 1 412 ? -14.710 -0.902 -17.245 1.00 72.12 412 SER A O 1
ATOM 3120 N N . VAL A 1 413 ? -13.335 -2.695 -17.273 1.00 75.06 413 VAL A N 1
ATOM 3121 C CA . VAL A 1 413 ? -12.236 -2.090 -18.032 1.00 75.06 413 VAL A CA 1
ATOM 3122 C C . VAL A 1 413 ? -12.592 -1.956 -19.513 1.00 75.06 413 VAL A C 1
ATOM 3124 O O . VAL A 1 413 ? -13.226 -2.829 -20.109 1.00 75.06 413 VAL A O 1
ATOM 3127 N N . SER A 1 414 ? -12.161 -0.863 -20.138 1.00 80.50 414 SER A N 1
ATOM 3128 C CA . SER A 1 414 ? -12.327 -0.662 -21.579 1.00 80.50 414 SER A CA 1
ATOM 3129 C C . SER A 1 414 ? -11.316 -1.482 -22.394 1.00 80.50 414 SER A C 1
ATOM 3131 O O . SER A 1 414 ? -10.312 -1.985 -21.885 1.00 80.50 414 SER A O 1
ATOM 3133 N N . ASP A 1 415 ? -11.545 -1.568 -23.702 1.00 80.31 415 ASP A N 1
ATOM 3134 C CA . ASP A 1 415 ? -10.561 -2.010 -24.698 1.00 80.31 415 ASP A CA 1
ATOM 3135 C C . ASP A 1 415 ? -9.459 -0.956 -24.968 1.00 80.31 415 ASP A C 1
ATOM 3137 O O . ASP A 1 415 ? -8.420 -1.255 -25.574 1.00 80.31 415 ASP A O 1
ATOM 3141 N N . ARG A 1 416 ? -9.635 0.275 -24.468 1.00 84.62 416 ARG A N 1
ATOM 3142 C CA . ARG A 1 416 ? -8.617 1.334 -24.473 1.00 84.62 416 ARG A CA 1
ATOM 3143 C C . ARG A 1 416 ? -7.557 1.175 -23.386 1.00 84.62 416 ARG A C 1
ATOM 3145 O O . ARG A 1 416 ? -6.486 1.762 -23.542 1.00 84.62 416 ARG A O 1
ATOM 3152 N N . VAL A 1 417 ? -7.796 0.375 -22.340 1.00 88.75 417 VAL A N 1
ATOM 3153 C CA . VAL A 1 417 ? -6.804 0.159 -21.274 1.00 88.75 417 VAL A CA 1
ATOM 3154 C C . VAL A 1 417 ? -5.492 -0.389 -21.854 1.00 88.75 417 VAL A C 1
ATOM 3156 O O . VAL A 1 417 ? -5.471 -1.237 -22.754 1.00 88.75 417 VAL A O 1
ATOM 3159 N N . ARG A 1 418 ? -4.376 0.151 -21.358 1.00 89.06 418 ARG A N 1
ATOM 3160 C CA . ARG A 1 418 ? -2.999 -0.245 -21.698 1.00 89.06 418 ARG A CA 1
ATOM 3161 C C . ARG A 1 418 ? -2.231 -0.760 -20.490 1.00 89.06 418 ARG A C 1
ATOM 3163 O O . ARG A 1 418 ? -1.385 -1.637 -20.649 1.00 89.06 418 ARG A O 1
ATOM 3170 N N . LEU A 1 419 ? -2.551 -0.248 -19.305 1.00 92.06 419 LEU A N 1
ATOM 3171 C CA . LEU A 1 419 ? -1.981 -0.661 -18.030 1.00 92.06 419 LEU A CA 1
ATOM 3172 C C . LEU A 1 419 ? -3.068 -0.610 -16.951 1.00 92.06 419 LEU A C 1
ATOM 3174 O O . LEU A 1 419 ? -3.810 0.367 -16.860 1.00 92.06 419 LEU A O 1
ATOM 3178 N N . ALA A 1 420 ? -3.137 -1.648 -16.125 1.00 93.69 420 ALA A N 1
ATOM 3179 C CA . ALA A 1 420 ? -3.868 -1.656 -14.866 1.00 93.69 420 ALA A CA 1
ATOM 3180 C C . ALA A 1 420 ? -2.891 -1.983 -13.730 1.00 93.69 420 ALA A C 1
ATOM 3182 O O . ALA A 1 420 ? -2.112 -2.930 -13.836 1.00 93.69 420 ALA A O 1
ATOM 3183 N N . LEU A 1 421 ? -2.930 -1.201 -12.656 1.00 95.62 421 LEU A N 1
ATOM 3184 C CA . LEU A 1 421 ? -2.126 -1.361 -11.447 1.00 95.62 421 LEU A CA 1
ATOM 3185 C C . LEU A 1 421 ? -3.065 -1.634 -10.272 1.00 95.62 421 LEU A C 1
ATOM 3187 O O . LEU A 1 421 ? -4.097 -0.975 -10.147 1.00 95.62 421 LEU A O 1
ATOM 3191 N N . ALA A 1 422 ? -2.706 -2.568 -9.396 1.00 94.00 422 ALA A N 1
ATOM 3192 C CA . ALA A 1 422 ? -3.439 -2.831 -8.166 1.00 94.00 422 ALA A CA 1
ATOM 3193 C C . ALA A 1 422 ? -2.496 -2.984 -6.972 1.00 94.00 422 ALA A C 1
ATOM 3195 O O . ALA A 1 422 ? -1.440 -3.608 -7.062 1.00 94.00 422 ALA A O 1
ATOM 3196 N N . ASN A 1 423 ? -2.935 -2.450 -5.837 1.00 92.44 423 ASN A N 1
ATOM 3197 C CA . ASN A 1 423 ? -2.353 -2.639 -4.519 1.00 92.44 423 ASN A CA 1
ATOM 3198 C C . ASN A 1 423 ? -3.368 -3.362 -3.621 1.00 92.44 423 ASN A C 1
ATOM 3200 O O . ASN A 1 423 ? -4.567 -3.086 -3.701 1.00 92.44 423 ASN A O 1
ATOM 3204 N N . MET A 1 424 ? -2.893 -4.215 -2.718 1.00 89.62 424 MET A N 1
ATOM 3205 C CA . MET A 1 424 ? -3.667 -4.829 -1.637 1.00 89.62 424 MET A CA 1
ATOM 3206 C C . MET A 1 424 ? -2.950 -4.618 -0.296 1.00 89.62 424 MET A C 1
ATOM 3208 O O . MET A 1 424 ? -1.723 -4.642 -0.232 1.00 89.62 424 MET A O 1
ATOM 3212 N N . ILE A 1 425 ? -3.717 -4.441 0.776 1.00 90.81 425 ILE A N 1
ATOM 3213 C CA . ILE A 1 425 ? -3.261 -4.609 2.160 1.00 90.81 425 ILE A CA 1
ATOM 3214 C C . ILE A 1 425 ? -4.331 -5.374 2.945 1.00 90.81 425 ILE A C 1
ATOM 3216 O O . ILE A 1 425 ? -5.517 -5.052 2.839 1.00 90.81 425 ILE A O 1
ATOM 3220 N N . THR A 1 426 ? -3.940 -6.386 3.721 1.00 90.00 426 THR A N 1
ATOM 3221 C CA . THR A 1 426 ? -4.852 -7.172 4.571 1.00 90.00 426 THR A CA 1
ATOM 3222 C C . THR A 1 426 ? -4.388 -7.223 6.022 1.00 90.00 426 THR A C 1
ATOM 3224 O O . THR A 1 426 ? -3.225 -6.970 6.335 1.00 90.00 426 THR A O 1
ATOM 3227 N N . LEU A 1 427 ? -5.339 -7.484 6.919 1.00 89.31 427 LEU A N 1
ATOM 3228 C CA . LEU A 1 427 ? -5.185 -7.417 8.368 1.00 89.31 427 LEU A CA 1
ATOM 3229 C C . LEU A 1 427 ? -6.106 -8.455 9.026 1.00 89.31 427 LEU A C 1
ATOM 3231 O O . LEU A 1 427 ? -7.312 -8.440 8.794 1.00 89.31 427 LEU A O 1
ATOM 3235 N N . ASN A 1 428 ? -5.572 -9.319 9.885 1.00 88.75 428 ASN A N 1
ATOM 3236 C CA . ASN A 1 428 ? -6.320 -10.189 10.799 1.00 88.75 428 ASN A CA 1
ATOM 3237 C C . ASN A 1 428 ? -5.575 -10.249 12.142 1.00 88.75 428 ASN A C 1
ATOM 3239 O O . ASN A 1 428 ? -4.862 -11.205 12.444 1.00 88.75 428 ASN A O 1
ATOM 3243 N N . ALA A 1 429 ? -5.720 -9.189 12.936 1.00 88.31 429 ALA A N 1
ATOM 3244 C CA . ALA A 1 429 ? -4.986 -8.993 14.180 1.00 88.31 429 ALA A CA 1
ATOM 3245 C C . ALA A 1 429 ? -5.895 -9.171 15.407 1.00 88.31 429 ALA A C 1
ATOM 3247 O O . ALA A 1 429 ? -6.906 -8.480 15.566 1.00 88.31 429 ALA A O 1
ATOM 3248 N N . ASN A 1 430 ? -5.520 -10.090 16.297 1.00 91.44 430 ASN A N 1
ATOM 3249 C CA . ASN A 1 430 ? -6.189 -10.297 17.582 1.00 91.44 430 ASN A CA 1
ATOM 3250 C C . ASN A 1 430 ? -5.910 -9.144 18.550 1.00 91.44 430 ASN A C 1
ATOM 3252 O O . ASN A 1 430 ? -4.811 -8.597 18.564 1.00 91.44 430 ASN A O 1
ATOM 3256 N N . TRP A 1 431 ? -6.867 -8.805 19.411 1.00 93.62 431 TRP A N 1
ATOM 3257 C CA . TRP A 1 431 ? -6.666 -7.848 20.500 1.00 93.62 431 TRP A CA 1
ATOM 3258 C C . TRP A 1 431 ? -5.725 -8.410 21.571 1.00 93.62 431 TRP A C 1
ATOM 3260 O O . TRP A 1 431 ? -5.955 -9.510 22.060 1.00 93.62 431 TRP A O 1
ATOM 3270 N N . ALA A 1 432 ? -4.780 -7.607 22.072 1.00 90.94 432 ALA A N 1
ATOM 3271 C CA . ALA A 1 432 ? -3.957 -7.970 23.236 1.00 90.94 432 ALA A CA 1
ATOM 3272 C C . ALA A 1 432 ? -4.776 -8.176 24.531 1.00 90.94 432 ALA A C 1
ATOM 3274 O O . ALA A 1 432 ? -4.286 -8.742 25.508 1.00 90.94 432 ALA A O 1
ATOM 3275 N N . GLN A 1 433 ? -6.014 -7.671 24.562 1.00 92.12 433 GLN A N 1
ATOM 3276 C CA . GLN A 1 433 ? -6.994 -7.862 25.633 1.00 92.12 433 GLN A CA 1
ATOM 3277 C C . GLN A 1 433 ? -8.377 -8.109 24.998 1.00 92.12 433 GLN A C 1
ATOM 3279 O O . GLN A 1 433 ? -9.178 -7.173 24.902 1.00 92.12 433 GLN A O 1
ATOM 3284 N N . PRO A 1 434 ? -8.663 -9.336 24.521 1.00 93.06 434 PRO A N 1
ATOM 3285 C CA . PRO A 1 434 ? -9.886 -9.629 23.781 1.00 93.06 434 PRO A CA 1
ATOM 3286 C C . PRO A 1 434 ? -11.134 -9.475 24.652 1.00 93.06 434 PRO A C 1
ATOM 3288 O O . PRO A 1 434 ? -11.112 -9.673 25.871 1.00 93.06 434 PRO A O 1
ATOM 3291 N N . PHE A 1 435 ? -12.245 -9.124 24.012 1.00 95.06 435 PHE A N 1
ATOM 3292 C CA . PHE A 1 435 ? -13.537 -8.993 24.671 1.00 95.06 435 PHE A CA 1
ATOM 3293 C C . PHE A 1 435 ? -14.102 -10.381 24.978 1.00 95.06 435 PHE A C 1
ATOM 3295 O O . PHE A 1 435 ? -13.980 -11.306 24.178 1.00 95.06 435 PHE A O 1
ATOM 3302 N N . ASN A 1 436 ? -14.770 -10.535 26.122 1.00 92.25 436 ASN A N 1
ATOM 3303 C CA . ASN A 1 436 ? -15.477 -11.777 26.421 1.00 92.25 436 ASN A CA 1
ATOM 3304 C C . ASN A 1 436 ? -16.821 -11.808 25.658 1.00 92.25 436 ASN A C 1
ATOM 3306 O O . ASN A 1 436 ? -17.659 -10.935 25.911 1.00 92.25 436 ASN A O 1
ATOM 3310 N N . PRO A 1 437 ? -17.090 -12.807 24.791 1.00 94.44 437 PRO A N 1
ATOM 3311 C CA . PRO A 1 437 ? -18.382 -12.937 24.116 1.00 94.44 437 PRO A CA 1
ATOM 3312 C C . PRO A 1 437 ? -19.573 -13.029 25.081 1.00 94.44 437 PRO A C 1
ATOM 3314 O O . PRO A 1 437 ? -20.621 -12.460 24.789 1.00 94.44 437 PRO A O 1
ATOM 3317 N N . ASP A 1 438 ? -19.406 -13.629 26.268 1.00 94.38 438 ASP A N 1
ATOM 3318 C CA . ASP A 1 438 ? -20.458 -13.706 27.300 1.00 94.38 438 ASP A CA 1
ATOM 3319 C C . ASP A 1 438 ? -20.841 -12.329 27.892 1.00 94.38 438 ASP A C 1
ATOM 3321 O O . ASP A 1 438 ? -21.851 -12.211 28.589 1.00 94.38 438 ASP A O 1
ATOM 3325 N N . LEU A 1 439 ? -20.032 -11.288 27.649 1.00 93.25 439 LEU A N 1
ATOM 3326 C CA . LEU A 1 439 ? -20.297 -9.897 28.041 1.00 93.25 439 LEU A CA 1
ATOM 3327 C C . LEU A 1 439 ? -20.786 -9.025 26.874 1.00 93.25 439 LEU A C 1
ATOM 3329 O O . LEU A 1 439 ? -21.025 -7.834 27.072 1.00 93.25 439 LEU A O 1
ATOM 3333 N N . THR A 1 440 ? -20.925 -9.586 25.669 1.00 96.19 440 THR A N 1
ATOM 3334 C CA . THR A 1 440 ? -21.434 -8.854 24.504 1.00 96.19 440 THR A CA 1
ATOM 3335 C C . THR A 1 440 ? -22.959 -8.837 24.535 1.00 96.19 440 THR A C 1
ATOM 3337 O O . THR A 1 440 ? -23.599 -9.886 24.595 1.00 96.19 440 THR A O 1
ATOM 3340 N N . ALA A 1 441 ? -23.553 -7.643 24.526 1.00 94.62 441 ALA A N 1
ATOM 3341 C CA . ALA A 1 441 ? -24.993 -7.463 24.697 1.00 94.62 441 ALA A CA 1
ATOM 3342 C C . ALA A 1 441 ? -25.536 -6.299 23.860 1.00 94.62 441 ALA A C 1
ATOM 3344 O O . ALA A 1 441 ? -24.839 -5.318 23.611 1.00 94.62 441 ALA A O 1
ATOM 3345 N N . ASP A 1 442 ? -26.805 -6.396 23.465 1.00 95.75 442 ASP A N 1
ATOM 3346 C CA . ASP A 1 442 ? -27.504 -5.347 22.723 1.00 95.75 442 ASP A CA 1
ATOM 3347 C C . ASP A 1 442 ? -27.550 -4.029 23.516 1.00 95.75 442 ASP A C 1
ATOM 3349 O O . ASP A 1 442 ? -28.073 -3.967 24.634 1.00 95.75 442 ASP A O 1
ATOM 3353 N N . GLY A 1 443 ? -27.043 -2.953 22.915 1.00 94.50 443 GLY A N 1
ATOM 3354 C CA . GLY A 1 443 ? -27.030 -1.611 23.487 1.00 94.50 443 GLY A CA 1
ATOM 3355 C C . GLY A 1 443 ? -27.317 -0.528 22.450 1.00 94.50 443 GLY A C 1
ATOM 3356 O O . GLY A 1 443 ? -27.316 -0.773 21.245 1.00 94.50 443 GLY A O 1
ATOM 3357 N N . PHE A 1 444 ? -27.608 0.685 22.922 1.00 95.81 444 PHE A N 1
ATOM 3358 C CA . PHE A 1 444 ? -27.964 1.793 22.037 1.00 95.81 444 PHE A CA 1
ATOM 3359 C C . PHE A 1 444 ? -26.732 2.519 21.498 1.00 95.81 444 PHE A C 1
ATOM 3361 O O . PHE A 1 444 ? -25.927 3.040 22.271 1.00 95.81 444 PHE A O 1
ATOM 3368 N N . PHE A 1 445 ? -26.658 2.642 20.175 1.00 96.56 445 PHE A N 1
ATOM 3369 C CA . PHE A 1 445 ? -25.767 3.571 19.489 1.00 96.56 445 PHE A CA 1
ATOM 3370 C C . PHE A 1 445 ? -26.590 4.732 18.923 1.00 96.56 445 PHE A C 1
ATOM 3372 O O . PHE A 1 445 ? -27.611 4.527 18.267 1.00 96.56 445 PHE A O 1
ATOM 3379 N N . LYS A 1 446 ? -26.168 5.968 19.188 1.00 95.44 446 LYS A N 1
ATOM 3380 C CA . LYS A 1 446 ? -26.833 7.188 18.729 1.00 95.44 446 LYS A CA 1
ATOM 3381 C C . LYS A 1 446 ? -26.132 7.721 17.484 1.00 95.44 446 LYS A C 1
ATOM 3383 O O . LYS A 1 446 ? -25.145 8.441 17.596 1.00 95.44 446 LYS A O 1
ATOM 3388 N N . THR A 1 447 ? -26.669 7.383 16.314 1.00 92.88 447 THR A N 1
ATOM 3389 C CA . THR A 1 447 ? -26.180 7.820 14.992 1.00 92.88 447 THR A CA 1
ATOM 3390 C C . THR A 1 447 ? -26.051 9.346 14.876 1.00 92.88 447 THR A C 1
ATOM 3392 O O . THR A 1 447 ? -26.697 10.103 15.609 1.00 92.88 447 THR A O 1
ATOM 3395 N N . ILE A 1 448 ? -25.298 9.825 13.879 1.00 88.06 448 ILE A N 1
ATOM 3396 C CA . ILE A 1 448 ? -25.138 11.267 13.595 1.00 88.06 448 ILE A CA 1
ATOM 3397 C C . ILE A 1 448 ? -26.471 11.992 13.303 1.00 88.06 448 ILE A C 1
ATOM 3399 O O . ILE A 1 448 ? -26.565 13.209 13.450 1.00 88.06 448 ILE A O 1
ATOM 3403 N N . SER A 1 449 ? -27.521 11.252 12.924 1.00 86.88 449 SER A N 1
ATOM 3404 C CA . SER A 1 449 ? -28.882 11.778 12.733 1.00 86.88 449 SER A CA 1
ATOM 3405 C C . SER A 1 449 ? -29.604 12.120 14.049 1.00 86.88 449 SER A C 1
ATOM 3407 O O . SER A 1 449 ? -30.646 12.773 14.033 1.00 86.88 449 SER A O 1
ATOM 3409 N N . GLY A 1 450 ? -29.075 11.659 15.187 1.00 87.69 450 GLY A N 1
ATOM 3410 C CA . GLY A 1 450 ? -29.737 11.668 16.491 1.00 87.69 450 GLY A CA 1
ATOM 3411 C C . GLY A 1 450 ? -30.598 10.429 16.768 1.00 87.69 450 GLY A C 1
ATOM 3412 O O . GLY A 1 450 ? -31.073 10.282 17.893 1.00 87.69 450 GLY A O 1
ATOM 3413 N N . SER A 1 451 ? -30.780 9.542 15.783 1.00 90.19 451 SER A N 1
ATOM 3414 C CA . SER A 1 451 ? -31.536 8.290 15.925 1.00 90.19 451 SER A CA 1
ATOM 3415 C C . SER A 1 451 ? -30.746 7.256 16.727 1.00 90.19 451 SER A C 1
ATOM 3417 O O . SER A 1 451 ? -29.561 7.043 16.456 1.00 90.19 451 SER A O 1
ATOM 3419 N N . ASN A 1 452 ? -31.412 6.592 17.675 1.00 93.19 452 ASN A N 1
ATOM 3420 C CA . ASN A 1 452 ? -30.848 5.472 18.428 1.00 93.19 452 ASN A CA 1
ATOM 3421 C C . ASN A 1 452 ? -31.164 4.152 17.715 1.00 93.19 452 ASN A C 1
ATOM 3423 O O . ASN A 1 452 ? -32.335 3.824 17.522 1.00 93.19 452 ASN A O 1
ATOM 3427 N N . ILE A 1 453 ? -30.127 3.390 17.397 1.00 95.25 453 ILE A N 1
ATOM 3428 C CA . ILE A 1 453 ? -30.186 2.022 16.869 1.00 95.25 453 ILE A CA 1
ATOM 3429 C C . ILE A 1 453 ? -29.706 1.038 17.938 1.00 95.25 453 ILE A C 1
ATOM 3431 O O . ILE A 1 453 ? -29.040 1.437 18.897 1.00 95.25 453 ILE A O 1
ATOM 3435 N N . LEU A 1 454 ? -30.068 -0.236 17.797 1.00 95.62 454 LEU A N 1
ATOM 3436 C CA . LEU A 1 454 ? -29.672 -1.302 18.716 1.00 95.62 454 LEU A CA 1
ATOM 3437 C C . LEU A 1 454 ? -28.567 -2.137 18.061 1.00 95.62 454 LEU A C 1
ATOM 3439 O O . LEU A 1 454 ? -28.787 -2.688 16.986 1.00 95.62 454 LEU A O 1
ATOM 3443 N N . VAL A 1 455 ? -27.400 -2.212 18.699 1.00 96.69 455 VAL A N 1
ATOM 3444 C CA . VAL A 1 455 ? -26.210 -2.900 18.174 1.00 96.69 455 VAL A CA 1
ATOM 3445 C C . VAL A 1 455 ? -25.552 -3.759 19.261 1.00 96.69 455 VAL A C 1
ATOM 3447 O O . VAL A 1 455 ? -25.634 -3.402 20.441 1.00 96.69 455 VAL A O 1
ATOM 3450 N N . PRO A 1 456 ? -24.879 -4.869 18.908 1.00 97.06 456 PRO A N 1
ATOM 3451 C CA . PRO A 1 456 ? -24.107 -5.657 19.865 1.00 97.06 456 PRO A CA 1
ATOM 3452 C C . PRO A 1 456 ? -22.910 -4.847 20.385 1.00 97.06 456 PRO A C 1
ATOM 3454 O O . PRO A 1 456 ? -21.972 -4.556 19.642 1.00 97.06 456 PRO A O 1
ATOM 3457 N N . LEU A 1 457 ? -22.930 -4.489 21.669 1.00 96.50 457 LEU A N 1
ATOM 3458 C CA . LEU A 1 457 ? -21.829 -3.820 22.358 1.00 96.50 457 LEU A CA 1
ATOM 3459 C C . LEU A 1 457 ? -20.961 -4.847 23.094 1.00 96.50 457 LEU A C 1
ATOM 3461 O O . LEU A 1 457 ? -21.430 -5.542 23.995 1.00 96.50 457 LEU A O 1
ATOM 3465 N N . MET A 1 458 ? -19.682 -4.907 22.735 1.00 97.31 458 MET A N 1
ATOM 3466 C CA . MET A 1 458 ? -18.652 -5.711 23.392 1.00 97.31 458 MET A CA 1
ATOM 3467 C C . MET A 1 458 ? -18.073 -4.926 24.571 1.00 97.31 458 MET A C 1
ATOM 3469 O O . MET A 1 458 ? -17.786 -3.738 24.425 1.00 97.31 458 MET A O 1
ATOM 3473 N N . SER A 1 459 ? -17.882 -5.560 25.733 1.00 93.12 459 SER A N 1
ATOM 3474 C CA . SER A 1 459 ? -17.364 -4.894 26.943 1.00 93.12 459 SER A CA 1
ATOM 3475 C C . SER A 1 459 ? -16.151 -5.605 27.540 1.00 93.12 459 SER A C 1
ATOM 3477 O O . SER A 1 459 ? -16.153 -6.829 27.670 1.00 93.12 459 SER A O 1
ATOM 3479 N N . ASN A 1 460 ? -15.131 -4.838 27.934 1.00 92.56 460 ASN A N 1
ATOM 3480 C CA . ASN A 1 460 ? -13.949 -5.342 28.635 1.00 92.56 460 ASN A CA 1
ATOM 3481 C C . ASN A 1 460 ? -13.390 -4.288 29.612 1.00 92.56 460 ASN A C 1
ATOM 3483 O O . ASN A 1 460 ? -13.471 -3.090 29.350 1.00 92.56 460 ASN A O 1
ATOM 3487 N N . THR A 1 461 ? -12.782 -4.723 30.717 1.00 91.88 461 THR A N 1
ATOM 3488 C CA . THR A 1 461 ? -12.145 -3.838 31.705 1.00 91.88 461 THR A CA 1
ATOM 3489 C C . THR A 1 461 ? -10.695 -4.249 31.896 1.00 91.88 461 THR A C 1
ATOM 3491 O O . THR A 1 461 ? -10.424 -5.369 32.324 1.00 91.88 461 THR A O 1
ATOM 3494 N N . GLY A 1 462 ? -9.770 -3.339 31.602 1.00 90.50 462 GLY A N 1
ATOM 3495 C CA . GLY A 1 462 ? -8.348 -3.654 31.470 1.00 90.50 462 GLY A CA 1
ATOM 3496 C C . GLY A 1 462 ? -7.454 -2.417 31.461 1.00 90.50 462 GLY A C 1
ATOM 3497 O O . GLY A 1 462 ? -7.928 -1.309 31.698 1.00 90.50 462 GLY A O 1
ATOM 3498 N N . GLU A 1 463 ? -6.160 -2.611 31.221 1.00 91.94 463 GLU A N 1
ATOM 3499 C CA . GLU A 1 463 ? -5.153 -1.539 31.165 1.00 91.94 463 GLU A CA 1
ATOM 3500 C C . GLU A 1 463 ? -4.992 -1.064 29.717 1.00 91.94 463 GLU A C 1
ATOM 3502 O O . GLU A 1 463 ? -4.569 -1.840 28.861 1.00 91.94 463 GLU A O 1
ATOM 3507 N N . TYR A 1 464 ? -5.294 0.203 29.435 1.00 94.00 464 TYR A N 1
ATOM 3508 C CA . TYR A 1 464 ? -5.227 0.779 28.089 1.00 94.00 464 TYR A CA 1
ATOM 3509 C C . TYR A 1 464 ? -4.413 2.072 28.082 1.00 94.00 464 TYR A C 1
ATOM 3511 O O . TYR A 1 464 ? -4.304 2.758 29.098 1.00 94.00 464 TYR A O 1
ATOM 3519 N N . LEU A 1 465 ? -3.875 2.432 26.918 1.00 95.06 465 LEU A N 1
ATOM 3520 C CA . LEU A 1 465 ? -3.385 3.786 26.669 1.00 95.06 465 LEU A CA 1
ATOM 3521 C C . LEU A 1 465 ? -4.596 4.688 26.401 1.00 95.06 465 LEU A C 1
ATOM 3523 O O . LEU A 1 465 ? -5.377 4.408 25.493 1.00 95.06 465 LEU A O 1
ATOM 3527 N N . TYR A 1 466 ? -4.782 5.730 27.210 1.00 96.31 466 TYR A N 1
ATOM 3528 C CA . TYR A 1 466 ? -6.003 6.539 27.242 1.00 96.31 466 TYR A CA 1
ATOM 3529 C C . TYR A 1 466 ? -5.695 8.021 27.469 1.00 96.31 466 TYR A C 1
ATOM 3531 O O . TYR A 1 466 ? -4.832 8.366 28.279 1.00 96.31 466 TYR A O 1
ATOM 3539 N N . THR A 1 467 ? -6.468 8.904 26.836 1.00 95.06 467 THR A N 1
ATOM 3540 C CA . THR A 1 467 ? -6.486 10.338 27.148 1.00 95.06 467 THR A CA 1
ATOM 3541 C C . THR A 1 467 ? -7.889 10.937 27.054 1.00 95.06 467 THR A C 1
ATOM 3543 O O . THR A 1 467 ? -8.798 10.342 26.474 1.00 95.06 467 THR A O 1
ATOM 3546 N N . HIS A 1 468 ? -8.094 12.087 27.698 1.00 92.88 468 HIS A N 1
ATOM 3547 C CA . HIS A 1 468 ? -9.395 12.755 27.774 1.00 92.88 468 HIS A CA 1
ATOM 3548 C C . HIS A 1 468 ? -9.259 14.232 28.164 1.00 92.88 468 HIS A C 1
ATOM 3550 O O . HIS A 1 468 ? -8.584 14.550 29.148 1.00 92.88 468 HIS A O 1
ATOM 3556 N N . ASP A 1 469 ? -9.965 15.097 27.438 1.00 88.12 469 ASP A N 1
ATOM 3557 C CA . ASP A 1 469 ? -10.142 16.523 27.724 1.00 88.12 469 ASP A CA 1
ATOM 3558 C C . ASP A 1 469 ? -11.614 16.965 27.535 1.00 88.12 469 ASP A C 1
ATOM 3560 O O . ASP A 1 469 ? -12.511 16.140 27.377 1.00 88.12 469 ASP A O 1
ATOM 3564 N N . GLU A 1 470 ? -11.892 18.274 27.575 1.00 84.88 470 GLU A N 1
ATOM 3565 C CA . GLU A 1 470 ? -13.254 18.828 27.436 1.00 84.88 470 GLU A CA 1
ATOM 3566 C C . GLU A 1 470 ? -13.884 18.641 26.032 1.00 84.88 470 GLU A C 1
ATOM 3568 O O . GLU A 1 470 ? -15.046 18.997 25.832 1.00 84.88 470 GLU A O 1
ATOM 3573 N N . SER A 1 471 ? -13.139 18.111 25.057 1.00 88.25 471 SER A N 1
ATOM 3574 C CA . SER A 1 471 ? -13.532 17.966 23.649 1.00 88.25 471 SER A CA 1
ATOM 3575 C C . SER A 1 471 ? -13.530 16.521 23.131 1.00 88.25 471 SER A C 1
ATOM 3577 O O . SER A 1 471 ? -14.262 16.224 22.177 1.00 88.25 471 SER A O 1
ATOM 3579 N N . LEU A 1 472 ? -12.733 15.638 23.747 1.00 93.75 472 LEU A N 1
ATOM 3580 C CA . LEU A 1 472 ? -12.414 14.298 23.251 1.00 93.75 472 LEU A CA 1
ATOM 3581 C C . LEU A 1 472 ? -12.227 13.274 24.390 1.00 93.75 472 LEU A C 1
ATOM 3583 O O . LEU A 1 472 ? -11.638 13.561 25.434 1.00 93.75 472 LEU A O 1
ATOM 3587 N N . GLU A 1 473 ? -12.660 12.036 24.151 1.00 95.50 473 GLU A N 1
ATOM 3588 C CA . GLU A 1 473 ? -12.120 10.828 24.789 1.00 95.50 473 GLU A CA 1
ATOM 3589 C C . GLU A 1 473 ? -11.343 10.039 23.718 1.00 95.50 473 GLU A C 1
ATOM 3591 O O . GLU A 1 473 ? -11.850 9.864 22.607 1.00 95.50 473 GLU A O 1
ATOM 3596 N N . ALA A 1 474 ? -10.138 9.543 24.010 1.00 97.31 474 ALA A N 1
ATOM 3597 C CA . ALA A 1 474 ? -9.397 8.688 23.080 1.00 97.31 474 ALA A CA 1
ATOM 3598 C C . ALA A 1 474 ? -8.706 7.518 23.791 1.00 97.31 474 ALA A C 1
ATOM 3600 O O . ALA A 1 474 ? -8.196 7.651 24.904 1.00 97.31 474 ALA A O 1
ATOM 3601 N N . ILE A 1 475 ? -8.703 6.354 23.140 1.00 97.50 475 ILE A N 1
ATOM 3602 C CA . ILE A 1 475 ? -8.202 5.087 23.685 1.00 97.50 475 ILE A CA 1
ATOM 3603 C C . ILE A 1 475 ? -7.482 4.301 22.589 1.00 97.50 475 ILE A C 1
ATOM 3605 O O . ILE A 1 475 ? -7.977 4.218 21.468 1.00 97.50 475 ILE A O 1
ATOM 3609 N N . ASN A 1 476 ? -6.315 3.731 22.895 1.00 96.62 476 ASN A N 1
ATOM 3610 C CA . ASN A 1 476 ? -5.523 2.966 21.935 1.00 96.62 476 ASN A CA 1
ATOM 3611 C C . ASN A 1 476 ? -5.488 1.473 22.302 1.00 96.62 476 ASN A C 1
ATOM 3613 O O . ASN A 1 476 ? -5.067 1.086 23.398 1.00 96.62 476 ASN A O 1
ATOM 3617 N N . LEU A 1 477 ? -5.972 0.647 21.376 1.00 95.44 477 LEU A N 1
ATOM 3618 C CA . LEU A 1 477 ? -6.243 -0.779 21.524 1.00 95.44 477 LEU A CA 1
ATOM 3619 C C . LEU A 1 477 ? -5.134 -1.576 20.825 1.00 95.44 477 LEU A C 1
ATOM 3621 O O . LEU A 1 477 ? -5.115 -1.683 19.601 1.00 95.44 477 LEU A O 1
ATOM 3625 N N . ARG A 1 478 ? -4.188 -2.118 21.597 1.00 93.31 478 ARG A N 1
ATOM 3626 C CA . ARG A 1 478 ? -3.067 -2.905 21.054 1.00 93.31 478 ARG A CA 1
ATOM 3627 C C . ARG A 1 478 ? -3.513 -4.276 20.548 1.00 93.31 478 ARG A C 1
ATOM 3629 O O . ARG A 1 478 ? -4.397 -4.899 21.145 1.00 93.31 478 ARG A O 1
ATOM 3636 N N . PHE A 1 479 ? -2.843 -4.764 19.509 1.00 91.06 479 PHE A N 1
ATOM 3637 C CA . PHE A 1 479 ? -2.977 -6.140 19.031 1.00 91.06 479 PHE A CA 1
ATOM 3638 C C . PHE A 1 479 ? -1.969 -7.092 19.711 1.00 91.06 479 PHE A C 1
ATOM 3640 O O . PHE A 1 479 ? -1.038 -6.641 20.381 1.00 91.06 479 PHE A O 1
ATOM 3647 N N . GLU A 1 480 ? -2.186 -8.407 19.608 1.00 85.19 480 GLU A N 1
ATOM 3648 C CA . GLU A 1 480 ? -1.300 -9.434 20.181 1.00 85.19 480 GLU A CA 1
ATOM 3649 C C . GLU A 1 480 ? 0.114 -9.385 19.572 1.00 85.19 480 GLU A C 1
ATOM 3651 O O . GLU A 1 480 ? 0.272 -9.196 18.370 1.00 85.19 480 GLU A O 1
ATOM 3656 N N . GLU A 1 481 ? 1.126 -9.547 20.436 1.00 63.81 481 GLU A N 1
ATOM 3657 C CA . GLU A 1 481 ? 2.569 -9.698 20.136 1.00 63.81 481 GLU A CA 1
ATOM 3658 C C . GLU A 1 481 ? 3.185 -8.709 19.112 1.00 63.81 481 GLU A C 1
ATOM 3660 O O . GLU A 1 481 ? 4.236 -8.978 18.536 1.00 63.81 481 GLU A O 1
ATOM 3665 N N . ASN A 1 482 ? 2.578 -7.529 18.935 1.00 68.62 482 ASN A N 1
ATOM 3666 C CA . ASN A 1 482 ? 2.918 -6.569 17.881 1.00 68.62 482 ASN A CA 1
ATOM 3667 C C . ASN A 1 482 ? 2.938 -5.104 18.393 1.00 68.62 482 ASN A C 1
ATOM 3669 O O . ASN A 1 482 ? 2.343 -4.768 19.421 1.00 68.62 482 ASN A O 1
ATOM 3673 N N . SER A 1 483 ? 3.619 -4.220 17.662 1.00 83.94 483 SER A N 1
ATOM 3674 C CA . SER A 1 483 ? 3.560 -2.762 17.784 1.00 83.94 483 SER A CA 1
ATOM 3675 C C . SER A 1 483 ? 2.301 -2.141 17.154 1.00 83.94 483 SER A C 1
ATOM 3677 O O . SER A 1 483 ? 1.985 -0.989 17.461 1.00 83.94 483 SER A O 1
ATOM 3679 N N . LEU A 1 484 ? 1.550 -2.868 16.318 1.00 89.44 484 LEU A N 1
ATOM 3680 C CA . LEU A 1 484 ? 0.281 -2.388 15.752 1.00 89.44 484 LEU A CA 1
ATOM 3681 C C . LEU A 1 484 ? -0.793 -2.125 16.829 1.00 89.44 484 LEU A C 1
ATOM 3683 O O . LEU A 1 484 ? -0.958 -2.889 17.788 1.00 89.44 484 LEU A O 1
ATOM 3687 N N . ALA A 1 485 ? -1.592 -1.074 16.629 1.00 93.81 485 ALA A N 1
ATOM 3688 C CA . ALA A 1 485 ? -2.732 -0.746 17.483 1.00 93.81 485 ALA A CA 1
ATOM 3689 C C . ALA A 1 485 ? -3.852 0.013 16.738 1.00 93.81 485 ALA A C 1
ATOM 3691 O O . ALA A 1 485 ? -3.619 0.646 15.705 1.00 93.81 485 ALA A O 1
ATOM 3692 N N . MET A 1 486 ? -5.077 -0.039 17.272 1.00 96.81 486 MET A N 1
ATOM 3693 C CA . MET A 1 486 ? -6.204 0.798 16.845 1.00 96.81 486 MET A CA 1
ATOM 3694 C C . MET A 1 486 ? -6.437 1.934 17.847 1.00 96.81 486 MET A C 1
ATOM 3696 O O . MET A 1 486 ? -6.980 1.715 18.933 1.00 96.81 486 MET A O 1
ATOM 3700 N N . LEU A 1 487 ? -6.107 3.162 17.451 1.00 98.06 487 LEU A N 1
ATOM 3701 C CA . LEU A 1 487 ? -6.531 4.371 18.147 1.00 98.06 487 LEU A CA 1
ATOM 3702 C C . LEU A 1 487 ? -7.996 4.657 17.807 1.00 98.06 487 LEU A C 1
ATOM 3704 O O . LEU A 1 487 ? -8.339 4.856 16.643 1.00 98.06 487 LEU A O 1
ATOM 3708 N N . VAL A 1 488 ? -8.848 4.742 18.825 1.00 98.06 488 VAL A N 1
ATOM 3709 C CA . VAL A 1 488 ? -10.225 5.228 18.706 1.00 98.06 488 VAL A CA 1
ATOM 3710 C C . VAL A 1 488 ? -10.326 6.626 19.308 1.00 98.06 488 VAL A C 1
ATOM 3712 O O . VAL A 1 488 ? -9.900 6.859 20.438 1.00 98.06 488 VAL A O 1
ATOM 3715 N N . MET A 1 489 ? -10.933 7.540 18.554 1.00 97.94 489 MET A N 1
ATOM 3716 C CA . MET A 1 489 ? -11.204 8.928 18.920 1.00 97.94 489 MET A CA 1
ATOM 3717 C C . MET A 1 489 ? -12.720 9.141 18.990 1.00 97.94 489 MET A C 1
ATOM 3719 O O . MET A 1 489 ? -13.427 8.994 17.990 1.00 97.94 489 MET A O 1
ATOM 3723 N N . LEU A 1 490 ? -13.222 9.490 20.174 1.00 97.19 490 LEU A N 1
ATOM 3724 C CA . LEU A 1 490 ? -14.640 9.662 20.485 1.00 97.19 490 LEU A CA 1
ATOM 3725 C C . LEU A 1 490 ? -14.913 11.121 20.912 1.00 97.19 490 LEU A C 1
ATOM 3727 O O . LEU A 1 490 ? -14.816 11.445 22.100 1.00 97.19 490 LEU A O 1
ATOM 3731 N N . PRO A 1 491 ? -15.260 12.025 19.976 1.00 95.25 491 PRO A N 1
ATOM 3732 C CA . PRO A 1 491 ? -15.535 13.427 20.292 1.00 95.25 491 PRO A CA 1
ATOM 3733 C C . PRO A 1 491 ? -16.695 13.588 21.280 1.00 95.25 491 PRO A C 1
ATOM 3735 O O . PRO A 1 491 ? -17.602 12.751 21.334 1.00 95.25 491 PRO A O 1
ATOM 3738 N N . GLU A 1 492 ? -16.707 14.679 22.043 1.00 91.56 492 GLU A N 1
ATOM 3739 C CA . GLU A 1 492 ? -17.809 15.012 22.955 1.00 91.56 492 GLU A CA 1
ATOM 3740 C C . GLU A 1 492 ? -19.161 15.123 22.207 1.00 91.56 492 GLU A C 1
ATOM 3742 O O . GLU A 1 492 ? -19.229 15.415 21.007 1.00 91.56 492 GLU A O 1
ATOM 3747 N N . SER A 1 493 ? -20.272 14.840 22.895 1.00 87.12 493 SER A N 1
ATOM 3748 C CA . SER A 1 493 ? -21.614 14.686 22.329 1.00 87.12 493 SER A CA 1
ATOM 3749 C C . SER A 1 493 ? -22.113 15.942 21.600 1.00 87.12 493 SER A C 1
ATOM 3751 O O . SER A 1 493 ? -22.733 16.831 22.186 1.00 87.12 493 SER A O 1
ATOM 3753 N N . GLY A 1 494 ? -21.961 15.937 20.275 1.00 86.88 494 GLY A N 1
ATOM 3754 C CA . GLY A 1 494 ? -22.367 17.020 19.373 1.00 86.88 494 GLY A CA 1
ATOM 3755 C C . GLY A 1 494 ? -21.188 17.749 18.726 1.00 86.88 494 GLY A C 1
ATOM 3756 O O . GLY A 1 494 ? -21.387 18.401 17.708 1.00 86.88 494 GLY A O 1
ATOM 3757 N N . ASN A 1 495 ? -19.972 17.560 19.247 1.00 91.06 495 ASN A N 1
ATOM 3758 C CA . ASN A 1 495 ? -18.732 18.145 18.734 1.00 91.06 495 ASN A CA 1
ATOM 3759 C C . ASN A 1 495 ? -18.147 17.376 17.529 1.00 91.06 495 ASN A C 1
ATOM 3761 O O . ASN A 1 495 ? -17.164 17.811 16.941 1.00 91.06 495 ASN A O 1
ATOM 3765 N N . TYR A 1 496 ? -18.740 16.232 17.149 1.00 93.00 496 TYR A N 1
ATOM 3766 C CA . TYR A 1 496 ? -18.191 15.306 16.146 1.00 93.00 496 TYR A CA 1
ATOM 3767 C C . TYR A 1 496 ? -17.767 15.989 14.837 1.00 93.00 496 TYR A C 1
ATOM 3769 O O . TYR A 1 496 ? -16.644 15.785 14.396 1.00 93.00 496 TYR A O 1
ATOM 3777 N N . SER A 1 497 ? -18.631 16.802 14.215 1.00 91.81 497 SER A N 1
ATOM 3778 C CA . SER A 1 497 ? -18.278 17.435 12.934 1.00 91.81 497 SER A CA 1
ATOM 3779 C C . SER A 1 497 ? -17.271 18.573 13.069 1.00 91.81 497 SER A C 1
ATOM 3781 O O . SER A 1 497 ? -16.531 18.807 12.122 1.00 91.81 497 SER A O 1
ATOM 3783 N N . ASP A 1 498 ? -17.212 19.254 14.212 1.00 92.25 498 ASP A N 1
ATOM 3784 C CA . ASP A 1 498 ? -16.220 20.309 14.421 1.00 92.25 498 ASP A CA 1
ATOM 3785 C C . ASP A 1 498 ? -14.838 19.684 14.670 1.00 92.25 498 ASP A C 1
ATOM 3787 O O . ASP A 1 498 ? -13.873 20.106 14.041 1.00 92.25 498 ASP A O 1
ATOM 3791 N N . PHE A 1 499 ? -14.766 18.597 15.454 1.00 94.50 499 PHE A N 1
ATOM 3792 C CA . PHE A 1 499 ? -13.563 17.763 15.580 1.00 94.50 499 PHE A CA 1
ATOM 3793 C C . PHE A 1 499 ? -13.124 17.176 14.231 1.00 94.50 499 PHE A C 1
ATOM 3795 O O . PHE A 1 499 ? -11.962 17.310 13.857 1.00 94.50 499 PHE A O 1
ATOM 3802 N N . GLU A 1 500 ? -14.052 16.571 13.480 1.00 94.44 500 GLU A N 1
ATOM 3803 C CA . GLU A 1 500 ? -13.787 15.962 12.171 1.00 94.44 500 GLU A CA 1
ATOM 3804 C C . GLU A 1 500 ? -13.189 16.970 11.181 1.00 94.44 500 GLU A C 1
ATOM 3806 O O . GLU A 1 500 ? -12.200 16.653 10.532 1.00 94.44 500 GLU A O 1
ATOM 3811 N N . ASN A 1 501 ? -13.715 18.200 11.126 1.00 92.69 501 ASN A N 1
ATOM 3812 C CA . ASN A 1 501 ? -13.176 19.279 10.289 1.00 92.69 501 ASN A CA 1
ATOM 3813 C C . ASN A 1 501 ? -11.779 19.768 10.728 1.00 92.69 501 ASN A C 1
ATOM 3815 O O . ASN A 1 501 ? -11.085 20.399 9.935 1.00 92.69 501 ASN A O 1
ATOM 3819 N N . THR A 1 502 ? -11.381 19.530 11.982 1.00 94.00 502 THR A N 1
ATOM 3820 C CA . THR A 1 502 ? -10.054 19.892 12.522 1.00 94.00 502 THR A CA 1
ATOM 3821 C C . THR A 1 502 ? -9.062 18.732 12.557 1.00 94.00 502 THR A C 1
ATOM 3823 O O . THR A 1 502 ? -7.926 18.932 12.973 1.00 94.00 502 THR A O 1
ATOM 3826 N N . LEU A 1 503 ? -9.465 17.521 12.166 1.00 95.00 503 LEU A N 1
ATOM 3827 C CA . LEU A 1 503 ? -8.606 16.347 12.259 1.00 95.00 503 LEU A CA 1
ATOM 3828 C C . LEU A 1 503 ? -7.506 16.394 11.188 1.00 95.00 503 LEU A C 1
ATOM 3830 O O . LEU A 1 503 ? -7.766 16.205 9.999 1.00 95.00 503 LEU A O 1
ATOM 3834 N N . ASP A 1 504 ? -6.273 16.616 11.633 1.00 95.94 504 ASP A N 1
ATOM 3835 C CA . ASP A 1 504 ? -5.060 16.582 10.820 1.00 95.94 504 ASP A CA 1
ATOM 3836 C C . ASP A 1 504 ? -3.936 15.786 11.512 1.00 95.94 504 ASP A C 1
ATOM 3838 O O . ASP A 1 504 ? -4.093 15.274 12.627 1.00 95.94 504 ASP A O 1
ATOM 3842 N N . LEU A 1 505 ? -2.782 15.687 10.845 1.00 94.69 505 LEU A N 1
ATOM 3843 C CA . LEU A 1 505 ? -1.605 14.974 11.345 1.00 94.69 505 LEU A CA 1
ATOM 3844 C C . LEU A 1 505 ? -1.086 15.528 12.684 1.00 94.69 505 LEU A C 1
ATOM 3846 O O . LEU A 1 505 ? -0.652 14.753 13.534 1.00 94.69 505 LEU A O 1
ATOM 3850 N N . SER A 1 506 ? -1.165 16.842 12.908 1.00 96.12 506 SER A N 1
ATOM 3851 C CA . SER A 1 506 ? -0.724 17.472 14.158 1.00 96.12 506 SER A CA 1
ATOM 3852 C C . SER A 1 506 ? -1.686 17.188 15.315 1.00 96.12 506 SER A C 1
ATOM 3854 O O . SER A 1 506 ? -1.248 16.939 16.440 1.00 96.12 506 SER A O 1
ATOM 3856 N N . VAL A 1 507 ? -2.993 17.135 15.037 1.00 95.75 507 VAL A N 1
ATOM 3857 C CA . VAL A 1 507 ? -4.018 16.725 16.007 1.00 95.75 507 VAL A CA 1
ATOM 3858 C C . VAL A 1 507 ? -3.855 15.247 16.364 1.00 95.75 507 VAL A C 1
ATOM 3860 O O . VAL A 1 507 ? -3.835 14.915 17.547 1.00 95.75 507 VAL A O 1
ATOM 3863 N N . PHE A 1 508 ? -3.652 14.367 15.378 1.00 96.38 508 PHE A N 1
ATOM 3864 C CA . PHE A 1 508 ? -3.367 12.948 15.618 1.00 96.38 508 PHE A CA 1
ATOM 3865 C C . PHE A 1 508 ? -2.105 12.743 16.472 1.00 96.38 508 PHE A C 1
ATOM 3867 O O . PHE A 1 508 ? -2.162 12.036 17.478 1.00 96.38 508 PHE A O 1
ATOM 3874 N N . GLN A 1 509 ? -0.993 13.404 16.131 1.00 95.06 509 GLN A N 1
ATOM 3875 C CA . GLN A 1 509 ? 0.251 13.343 16.910 1.00 95.06 509 GLN A CA 1
ATOM 3876 C C . GLN A 1 509 ? 0.045 13.829 18.352 1.00 95.06 509 GLN A C 1
ATOM 3878 O O . GLN A 1 509 ? 0.398 13.117 19.288 1.00 95.06 509 GLN A O 1
ATOM 3883 N N . SER A 1 510 ? -0.611 14.978 18.546 1.00 95.81 510 SER A N 1
ATOM 3884 C CA . SER A 1 510 ? -0.917 15.530 19.876 1.00 95.81 510 SER A CA 1
ATOM 3885 C C . SER A 1 510 ? -1.789 14.592 20.727 1.00 95.81 510 SER A C 1
ATOM 3887 O O . SER A 1 510 ? -1.562 14.446 21.931 1.00 95.81 510 SER A O 1
ATOM 3889 N N . ILE A 1 511 ? -2.755 13.893 20.113 1.00 96.50 511 ILE A N 1
ATOM 3890 C CA . ILE A 1 511 ? -3.567 12.873 20.795 1.00 96.50 511 ILE A CA 1
ATOM 3891 C C . ILE A 1 511 ? -2.692 11.691 21.228 1.00 96.50 511 ILE A C 1
ATOM 3893 O O . ILE A 1 511 ? -2.782 11.276 22.382 1.00 96.50 511 ILE A O 1
ATOM 3897 N N . VAL A 1 512 ? -1.833 11.174 20.339 1.00 95.75 512 VAL A N 1
ATOM 3898 C CA . VAL A 1 512 ? -0.936 10.038 20.624 1.00 95.75 512 VAL A CA 1
ATOM 3899 C C . VAL A 1 512 ? 0.075 10.374 21.726 1.00 95.75 512 VAL A C 1
ATOM 3901 O O . VAL A 1 512 ? 0.243 9.578 22.649 1.00 95.75 512 VAL A O 1
ATOM 3904 N N . GLU A 1 513 ? 0.687 11.562 21.692 1.00 95.69 513 GLU A N 1
ATOM 3905 C CA . GLU A 1 513 ? 1.586 12.064 22.746 1.00 95.69 513 GLU A CA 1
ATOM 3906 C C . GLU A 1 513 ? 0.888 12.221 24.109 1.00 95.69 513 GLU A C 1
ATOM 3908 O O . GLU A 1 513 ? 1.532 12.120 25.155 1.00 95.69 513 GLU A O 1
ATOM 3913 N N . SER A 1 514 ? -0.430 12.443 24.112 1.00 96.50 514 SER A N 1
ATOM 3914 C CA . SER A 1 514 ? -1.234 12.663 25.321 1.00 96.50 514 SER A CA 1
ATOM 3915 C C . SER A 1 514 ? -1.756 11.374 25.977 1.00 96.50 514 SER A C 1
ATOM 3917 O O . SER A 1 514 ? -2.454 11.459 26.992 1.00 96.50 514 SER A O 1
ATOM 3919 N N . LEU A 1 515 ? -1.470 10.189 25.421 1.00 96.12 515 LEU A N 1
ATOM 3920 C CA . LEU A 1 515 ? -1.947 8.897 25.931 1.00 96.12 515 LEU A CA 1
ATOM 3921 C C . LEU A 1 515 ? -1.166 8.419 27.168 1.00 96.12 515 LEU A C 1
ATOM 3923 O O . LEU A 1 515 ? 0.039 8.181 27.110 1.00 96.12 515 LEU A O 1
ATOM 3927 N N . GLU A 1 516 ? -1.872 8.140 28.267 1.00 94.94 516 GLU A N 1
ATOM 3928 C CA . GLU A 1 516 ? -1.294 7.544 29.479 1.00 94.94 516 GLU A CA 1
ATOM 3929 C C . GLU A 1 516 ? -1.849 6.131 29.746 1.00 94.94 516 GLU A C 1
ATOM 3931 O O . GLU A 1 516 ? -3.034 5.890 29.499 1.00 94.94 516 GLU A O 1
ATOM 3936 N N . PRO A 1 517 ? -1.059 5.194 30.313 1.00 93.75 517 PRO A N 1
ATOM 3937 C CA . PRO A 1 517 ? -1.574 3.915 30.802 1.00 93.75 517 PRO A CA 1
ATOM 3938 C C . PRO A 1 517 ? -2.573 4.116 31.950 1.00 93.75 517 PRO A C 1
ATOM 3940 O O . PRO A 1 517 ? -2.227 4.683 32.990 1.00 93.75 517 PRO A O 1
ATOM 3943 N N . ARG A 1 518 ? -3.812 3.647 31.778 1.00 92.56 518 ARG A N 1
ATOM 3944 C CA . ARG A 1 518 ? -4.874 3.709 32.792 1.00 92.56 518 ARG A CA 1
ATOM 3945 C C . ARG A 1 518 ? -5.746 2.454 32.737 1.00 92.56 518 ARG A C 1
ATOM 3947 O O . ARG A 1 518 ? -6.030 1.934 31.659 1.00 92.56 518 ARG A O 1
ATOM 3954 N N . THR A 1 519 ? -6.254 2.020 33.889 1.00 91.75 519 THR A N 1
ATOM 3955 C CA . THR A 1 519 ? -7.305 0.997 33.936 1.00 91.75 519 THR A CA 1
ATOM 3956 C C . THR A 1 519 ? -8.626 1.620 33.486 1.00 91.75 519 THR A C 1
ATOM 3958 O O . THR A 1 519 ? -9.077 2.586 34.102 1.00 91.75 519 THR A O 1
ATOM 3961 N N . ILE A 1 520 ? -9.257 1.078 32.446 1.00 93.50 520 ILE A N 1
ATOM 3962 C CA . ILE A 1 520 ? -10.481 1.605 31.824 1.00 93.50 520 ILE A CA 1
ATOM 3963 C C . ILE A 1 520 ? -11.509 0.478 31.662 1.00 93.50 520 ILE A C 1
ATOM 3965 O O . ILE A 1 520 ? -11.159 -0.655 31.331 1.00 93.50 520 ILE A O 1
ATOM 3969 N N . SER A 1 521 ? -12.788 0.795 31.874 1.00 93.25 521 SER A N 1
ATOM 3970 C CA . SER A 1 521 ? -13.927 -0.052 31.506 1.00 93.25 521 SER A CA 1
ATOM 3971 C C . SER A 1 521 ? -14.424 0.376 30.124 1.00 93.25 521 SER A C 1
ATOM 3973 O O . SER A 1 521 ? -15.130 1.376 30.003 1.00 93.25 521 SER A O 1
ATOM 3975 N N . PHE A 1 522 ? -14.019 -0.339 29.080 1.00 95.56 522 PHE A N 1
ATOM 3976 C CA . PHE A 1 522 ? -14.277 0.020 27.687 1.00 95.56 522 PHE A CA 1
ATOM 3977 C C . PHE A 1 522 ? -15.455 -0.762 27.098 1.00 95.56 522 PHE A C 1
ATOM 3979 O O . PHE A 1 522 ? -15.644 -1.950 27.383 1.00 95.56 522 PHE A O 1
ATOM 3986 N N . THR A 1 523 ? -16.231 -0.097 26.240 1.00 96.44 523 THR A N 1
ATOM 3987 C CA . THR A 1 523 ? -17.353 -0.702 25.517 1.00 96.44 523 THR A CA 1
ATOM 3988 C C . THR A 1 523 ? -17.435 -0.177 24.082 1.00 96.44 523 THR A C 1
ATOM 3990 O O . THR A 1 523 ? -17.516 1.032 23.861 1.00 96.44 523 THR A O 1
ATOM 3993 N N . MET A 1 524 ? -17.451 -1.090 23.108 1.00 96.81 524 MET A N 1
ATOM 3994 C CA . MET A 1 524 ? -17.343 -0.819 21.667 1.00 96.81 524 MET A CA 1
ATOM 3995 C C . MET A 1 524 ? -18.374 -1.648 20.886 1.00 96.81 524 MET A C 1
ATOM 3997 O O . MET A 1 524 ? -18.559 -2.820 21.219 1.00 96.81 524 MET A O 1
ATOM 4001 N N . PRO A 1 525 ? -19.065 -1.099 19.866 1.00 97.25 525 PRO A N 1
ATOM 4002 C CA . PRO A 1 525 ? -19.902 -1.915 18.998 1.00 97.25 525 PRO A CA 1
ATOM 4003 C C . PRO A 1 525 ? -19.061 -2.929 18.220 1.00 97.25 525 PRO A C 1
ATOM 4005 O O . PRO A 1 525 ? -17.942 -2.638 17.799 1.00 97.25 525 PRO A O 1
ATOM 4008 N N . LYS A 1 526 ? -19.642 -4.104 17.995 1.00 96.69 526 LYS A N 1
ATOM 4009 C CA . LYS A 1 526 ? -19.214 -5.072 16.985 1.00 96.69 526 LYS A CA 1
ATOM 4010 C C . LYS A 1 526 ? -19.869 -4.708 15.655 1.00 96.69 526 LYS A C 1
ATOM 4012 O O . LYS A 1 526 ? -21.081 -4.512 15.618 1.00 96.69 526 LYS A O 1
ATOM 4017 N N . TYR A 1 527 ? -19.081 -4.611 14.588 1.00 96.69 527 TYR A N 1
ATOM 4018 C CA . TYR A 1 527 ? -19.539 -4.164 13.267 1.00 96.69 527 TYR A CA 1
ATOM 4019 C C . TYR A 1 527 ? -18.718 -4.786 12.140 1.00 96.69 527 TYR A C 1
ATOM 4021 O O . TYR A 1 527 ? -17.568 -5.175 12.338 1.00 96.69 527 TYR A O 1
ATOM 4029 N N . SER A 1 528 ? -19.292 -4.841 10.940 1.00 95.69 528 SER A N 1
ATOM 4030 C CA . SER A 1 528 ? -18.537 -5.047 9.705 1.00 95.69 528 SER A CA 1
ATOM 4031 C C . SER A 1 528 ? -19.264 -4.380 8.546 1.00 95.69 528 SER A C 1
ATOM 4033 O O . SER A 1 528 ? -20.488 -4.454 8.501 1.00 95.69 528 SER A O 1
ATOM 4035 N N . PHE A 1 529 ? -18.520 -3.719 7.659 1.00 94.19 529 PHE A N 1
ATOM 4036 C CA . PHE A 1 529 ? -19.071 -2.968 6.530 1.00 94.19 529 PHE A CA 1
ATOM 4037 C C . PHE A 1 529 ? -18.086 -2.893 5.356 1.00 94.19 529 PHE A C 1
ATOM 4039 O O . PHE A 1 529 ? -16.865 -2.952 5.544 1.00 94.19 529 PHE A O 1
ATOM 4046 N N . ASP A 1 530 ? -18.641 -2.706 4.157 1.00 92.31 530 ASP A N 1
ATOM 4047 C CA . ASP A 1 530 ? -17.914 -2.555 2.896 1.00 92.31 530 ASP A CA 1
ATOM 4048 C C . ASP A 1 530 ? -17.909 -1.092 2.431 1.00 92.31 530 ASP A C 1
ATOM 4050 O O . ASP A 1 530 ? -18.932 -0.407 2.423 1.00 92.31 530 ASP A O 1
ATOM 4054 N N . ILE A 1 531 ? -16.752 -0.613 1.985 1.00 92.00 531 ILE A N 1
ATOM 4055 C CA . ILE A 1 531 ? -16.518 0.751 1.511 1.00 92.00 531 ILE A CA 1
ATOM 4056 C C . ILE A 1 531 ? -15.991 0.695 0.084 1.00 92.00 531 ILE A C 1
ATOM 4058 O O . ILE A 1 531 ? -15.084 -0.071 -0.213 1.00 92.00 531 ILE A O 1
ATOM 4062 N N . GLY A 1 532 ? -16.498 1.561 -0.793 1.00 91.56 532 GLY A N 1
ATOM 4063 C CA . GLY A 1 532 ? -15.952 1.747 -2.136 1.00 91.56 532 GLY A CA 1
ATOM 4064 C C . GLY A 1 532 ? -15.997 3.211 -2.555 1.00 91.56 532 GLY A C 1
ATOM 4065 O O . GLY A 1 532 ? -17.082 3.780 -2.695 1.00 91.56 532 GLY A O 1
ATOM 4066 N N . LYS A 1 533 ? -14.833 3.824 -2.773 1.00 91.81 533 LYS A N 1
ATOM 4067 C CA . LYS A 1 533 ? -14.674 5.239 -3.133 1.00 91.81 533 LYS A CA 1
ATOM 4068 C C . LYS A 1 533 ? -13.949 5.370 -4.470 1.00 91.81 533 LYS A C 1
ATOM 4070 O O . LYS A 1 533 ? -12.973 4.674 -4.736 1.00 91.81 533 LYS A O 1
ATOM 4075 N N . ASP A 1 534 ? -14.443 6.271 -5.308 1.00 90.25 534 ASP A N 1
ATOM 4076 C CA . ASP A 1 534 ? -13.718 6.731 -6.490 1.00 90.25 534 ASP A CA 1
ATOM 4077 C C . ASP A 1 534 ? -12.508 7.572 -6.053 1.00 90.25 534 ASP A C 1
ATOM 4079 O O . ASP A 1 534 ? -12.647 8.450 -5.198 1.00 90.25 534 ASP A O 1
ATOM 4083 N N . LEU A 1 535 ? -11.332 7.281 -6.613 1.00 92.56 535 LEU A N 1
ATOM 4084 C CA . LEU A 1 535 ? -10.103 8.030 -6.347 1.00 92.56 535 LEU A CA 1
ATOM 4085 C C . LEU A 1 535 ? -9.866 9.141 -7.373 1.00 92.56 535 LEU A C 1
ATOM 4087 O O . LEU A 1 535 ? -9.227 10.123 -7.018 1.00 92.56 535 LEU A O 1
ATOM 4091 N N . VAL A 1 536 ? -10.403 9.054 -8.597 1.00 91.69 536 VAL A N 1
ATOM 4092 C CA . VAL A 1 536 ? -10.216 10.088 -9.638 1.00 91.69 536 VAL A CA 1
ATOM 4093 C C . VAL A 1 536 ? -10.680 11.458 -9.138 1.00 91.69 536 VAL A C 1
ATOM 4095 O O . VAL A 1 536 ? -9.955 12.447 -9.254 1.00 91.69 536 VAL A O 1
ATOM 4098 N N . ASN A 1 537 ? -11.857 11.525 -8.513 1.00 88.94 537 ASN A N 1
ATOM 4099 C CA . ASN A 1 537 ? -12.389 12.758 -7.934 1.00 88.94 537 ASN A CA 1
ATOM 4100 C C . ASN A 1 537 ? -11.565 13.249 -6.731 1.00 88.94 537 ASN A C 1
ATOM 4102 O O . ASN A 1 537 ? -11.420 14.458 -6.560 1.00 88.94 537 ASN A O 1
ATOM 4106 N N . ALA A 1 538 ? -11.010 12.343 -5.919 1.00 90.81 538 ALA A N 1
ATOM 4107 C CA . ALA A 1 538 ? -10.166 12.706 -4.780 1.00 90.81 538 ALA A CA 1
ATOM 4108 C C . ALA A 1 538 ? -8.800 13.240 -5.240 1.00 90.81 538 ALA A C 1
ATOM 4110 O O . ALA A 1 538 ? -8.401 14.319 -4.817 1.00 90.81 538 ALA A O 1
ATOM 4111 N N . TYR A 1 539 ? -8.129 12.551 -6.166 1.00 92.56 539 TYR A N 1
ATOM 4112 C CA . TYR A 1 539 ? -6.872 12.986 -6.774 1.00 92.56 539 TYR A CA 1
ATOM 4113 C C . TYR A 1 539 ? -7.011 14.367 -7.435 1.00 92.56 539 TYR A C 1
ATOM 4115 O O . TYR A 1 539 ? -6.213 15.256 -7.141 1.00 92.56 539 TYR A O 1
ATOM 4123 N N . ASN A 1 540 ? -8.083 14.606 -8.202 1.00 90.25 540 ASN A N 1
ATOM 4124 C CA . ASN A 1 540 ? -8.382 15.931 -8.762 1.00 90.25 540 ASN A CA 1
ATOM 4125 C C . ASN A 1 540 ? -8.547 17.015 -7.677 1.00 90.25 540 ASN A C 1
ATOM 4127 O O . ASN A 1 540 ? -8.074 18.136 -7.850 1.00 90.25 540 ASN A O 1
ATOM 4131 N N . GLN A 1 541 ? -9.203 16.702 -6.553 1.00 90.00 541 GLN A N 1
ATOM 4132 C CA . GLN A 1 541 ? -9.392 17.642 -5.435 1.00 90.00 541 GLN A CA 1
ATOM 4133 C C . GLN A 1 541 ? -8.103 17.892 -4.636 1.00 90.00 541 GLN A C 1
ATOM 4135 O O . GLN A 1 541 ? -7.926 18.984 -4.098 1.00 90.00 541 GLN A O 1
ATOM 4140 N N . LEU A 1 542 ? -7.185 16.921 -4.612 1.00 90.75 542 LEU A N 1
ATOM 4141 C CA . LEU A 1 542 ? -5.836 17.047 -4.052 1.00 90.75 542 LEU A CA 1
ATOM 4142 C C . LEU A 1 542 ? -4.861 17.803 -4.977 1.00 90.75 542 LEU A C 1
ATOM 4144 O O . LEU A 1 542 ? -3.777 18.174 -4.532 1.00 90.75 542 LEU A O 1
ATOM 4148 N N . GLY A 1 543 ? -5.229 18.056 -6.238 1.00 92.88 543 GLY A N 1
ATOM 4149 C CA . GLY A 1 543 ? -4.416 18.781 -7.225 1.00 92.88 543 GLY A CA 1
ATOM 4150 C C . GLY A 1 543 ? -3.731 17.909 -8.284 1.00 92.88 543 GLY A C 1
ATOM 4151 O O . GLY A 1 543 ? -3.016 18.447 -9.119 1.00 92.88 543 GLY A O 1
ATOM 4152 N N . ILE A 1 544 ? -3.977 16.596 -8.293 1.00 94.19 544 ILE A N 1
ATOM 4153 C CA . ILE A 1 544 ? -3.528 15.670 -9.341 1.00 94.19 544 ILE A CA 1
ATOM 4154 C C . ILE A 1 544 ? -4.613 15.626 -10.422 1.00 94.19 544 ILE A C 1
ATOM 4156 O O . ILE A 1 544 ? -5.541 14.814 -10.367 1.00 94.19 544 ILE A O 1
ATOM 4160 N N . SER A 1 545 ? -4.528 16.564 -11.363 1.00 93.62 545 SER A N 1
ATOM 4161 C CA . SER A 1 545 ? -5.553 16.845 -12.372 1.00 93.62 545 SER A CA 1
ATOM 4162 C C . SER A 1 545 ? -5.065 16.582 -13.795 1.00 93.62 545 SER A C 1
ATOM 4164 O O . SER A 1 545 ? -5.735 15.881 -14.549 1.00 93.62 545 SER A O 1
ATOM 4166 N N . THR A 1 546 ? -3.858 17.036 -14.135 1.00 95.31 546 THR A N 1
ATOM 4167 C CA . THR A 1 546 ? -3.202 16.828 -15.432 1.00 95.31 546 THR A CA 1
ATOM 4168 C C . THR A 1 546 ? -3.047 15.336 -15.726 1.00 95.31 546 THR A C 1
ATOM 4170 O O . THR A 1 546 ? -3.311 14.888 -16.834 1.00 95.31 546 THR A O 1
ATOM 4173 N N . ALA A 1 547 ? -2.720 14.533 -14.706 1.00 94.88 547 ALA A N 1
ATOM 4174 C CA . ALA A 1 547 ? -2.600 13.072 -14.804 1.00 94.88 547 ALA A CA 1
ATOM 4175 C C . ALA A 1 547 ? -3.883 12.337 -15.268 1.00 94.88 547 ALA A C 1
ATOM 4177 O O . ALA A 1 547 ? -3.819 11.168 -15.650 1.00 94.88 547 ALA A O 1
ATOM 4178 N N . MET A 1 548 ? -5.041 13.001 -15.193 1.00 93.62 548 MET A N 1
ATOM 4179 C CA . MET A 1 548 ? -6.378 12.441 -15.429 1.00 93.62 548 MET A CA 1
ATOM 4180 C C . MET A 1 548 ? -6.977 12.903 -16.773 1.00 93.62 548 MET A C 1
ATOM 4182 O O . MET A 1 548 ? -8.151 12.645 -17.040 1.00 93.62 548 MET A O 1
ATOM 4186 N N . VAL A 1 549 ? -6.209 13.631 -17.597 1.00 91.50 549 VAL A N 1
ATOM 4187 C CA . VAL A 1 549 ? -6.686 14.279 -18.829 1.00 91.50 549 VAL A CA 1
ATOM 4188 C C . VAL A 1 549 ? -5.950 13.739 -20.056 1.00 91.50 549 VAL A C 1
ATOM 4190 O O . VAL A 1 549 ? -4.733 13.862 -20.184 1.00 91.50 549 VAL A O 1
ATOM 4193 N N . GLU A 1 550 ? -6.720 13.176 -20.987 1.00 90.69 550 GLU A N 1
ATOM 4194 C CA . GLU A 1 550 ? -6.252 12.707 -22.294 1.00 90.69 550 GLU A CA 1
ATOM 4195 C C . GLU A 1 550 ? -5.531 13.824 -23.071 1.00 90.69 550 GLU A C 1
ATOM 4197 O O . GLU A 1 550 ? -6.097 14.891 -23.317 1.00 90.69 550 GLU A O 1
ATOM 4202 N N . GLY A 1 551 ? -4.274 13.579 -23.452 1.00 87.31 551 GLY A N 1
ATOM 4203 C CA . GLY A 1 551 ? -3.437 14.514 -24.217 1.00 87.31 551 GLY A CA 1
ATOM 4204 C C . GLY A 1 551 ? -2.746 15.630 -23.416 1.00 87.31 551 GLY A C 1
ATOM 4205 O O . GLY A 1 551 ? -1.837 16.255 -23.960 1.00 87.31 551 GLY A O 1
ATOM 4206 N N . ASP A 1 552 ? -3.123 15.858 -22.152 1.00 91.25 552 ASP A N 1
ATOM 4207 C CA . ASP A 1 552 ? -2.387 16.736 -21.222 1.00 91.25 552 ASP A CA 1
ATOM 4208 C C . ASP A 1 552 ? -1.505 15.927 -20.242 1.00 91.25 552 ASP A C 1
ATOM 4210 O O . ASP A 1 552 ? -0.482 16.432 -19.774 1.00 91.25 552 ASP A O 1
ATOM 4214 N N . ALA A 1 553 ? -1.864 14.670 -19.944 1.00 94.50 553 ALA A N 1
ATOM 4215 C CA . ALA A 1 553 ? -1.077 13.770 -19.102 1.00 94.50 553 ALA A CA 1
ATOM 4216 C C . ALA A 1 553 ? 0.250 13.345 -19.766 1.00 94.50 553 ALA A C 1
ATOM 4218 O O . ALA A 1 553 ? 0.267 12.854 -20.893 1.00 94.50 553 ALA A O 1
ATOM 4219 N N . ASP A 1 554 ? 1.362 13.453 -19.033 1.00 93.69 554 ASP A N 1
ATOM 4220 C CA . ASP A 1 554 ? 2.665 12.914 -19.435 1.00 93.69 554 ASP A CA 1
ATOM 4221 C C . ASP A 1 554 ? 2.981 11.649 -18.627 1.00 93.69 554 ASP A C 1
ATOM 4223 O O . ASP A 1 554 ? 3.528 11.717 -17.525 1.00 93.69 554 ASP A O 1
ATOM 4227 N N . PHE A 1 555 ? 2.647 10.488 -19.196 1.00 94.00 555 PHE A N 1
ATOM 4228 C CA . PHE A 1 555 ? 3.106 9.168 -18.743 1.00 94.00 555 PHE A CA 1
ATOM 4229 C C . PHE A 1 555 ? 4.078 8.522 -19.752 1.00 94.00 555 PHE A C 1
ATOM 4231 O O . PHE A 1 555 ? 4.131 7.297 -19.913 1.00 94.00 555 PHE A O 1
ATOM 4238 N N . SER A 1 556 ? 4.880 9.344 -20.441 1.00 86.88 556 SER A N 1
ATOM 4239 C CA . SER A 1 556 ? 5.804 8.897 -21.495 1.00 86.88 556 SER A CA 1
ATOM 4240 C C . SER A 1 556 ? 6.901 7.932 -21.013 1.00 86.88 556 SER A C 1
ATOM 4242 O O . SER A 1 556 ? 7.469 7.194 -21.820 1.00 86.88 556 SER A O 1
ATOM 4244 N N . GLY A 1 557 ? 7.167 7.854 -19.703 1.00 84.25 557 GLY A N 1
ATOM 4245 C CA . GLY A 1 557 ? 8.039 6.838 -19.103 1.00 84.25 557 GLY A CA 1
ATOM 4246 C C . GLY A 1 557 ? 7.441 5.422 -19.090 1.00 84.25 557 GLY A C 1
ATOM 4247 O O . GLY A 1 557 ? 8.193 4.450 -19.007 1.00 84.25 557 GLY A O 1
ATOM 4248 N N . ILE A 1 558 ? 6.114 5.287 -19.220 1.00 86.06 558 ILE A N 1
ATOM 4249 C CA . ILE A 1 558 ? 5.406 3.998 -19.348 1.00 86.06 558 ILE A CA 1
ATOM 4250 C C . ILE A 1 558 ? 5.345 3.558 -20.814 1.00 86.06 558 ILE A C 1
ATOM 4252 O O . ILE A 1 558 ? 5.540 2.381 -21.111 1.00 86.06 558 ILE A O 1
ATOM 4256 N N . ASN A 1 559 ? 5.105 4.492 -21.739 1.00 82.56 559 ASN A N 1
ATOM 4257 C CA . ASN A 1 559 ? 5.286 4.277 -23.174 1.00 82.56 559 ASN A CA 1
ATOM 4258 C C . ASN A 1 559 ? 5.532 5.622 -23.896 1.00 82.56 559 ASN A C 1
ATOM 4260 O O . ASN A 1 559 ? 4.631 6.455 -23.922 1.00 82.56 559 ASN A O 1
ATOM 4264 N N . PRO A 1 560 ? 6.694 5.837 -24.546 1.00 73.25 560 PRO A N 1
ATOM 4265 C CA . PRO A 1 560 ? 6.981 7.080 -25.276 1.00 73.25 560 PRO A CA 1
ATOM 4266 C C . PRO A 1 560 ? 6.189 7.301 -26.583 1.00 73.25 560 PRO A C 1
ATOM 4268 O O . PRO A 1 560 ? 6.542 8.202 -27.346 1.00 73.25 560 PRO A O 1
ATOM 4271 N N . ALA A 1 561 ? 5.213 6.446 -26.910 1.00 72.69 561 ALA A N 1
ATOM 4272 C CA . ALA A 1 561 ? 4.514 6.417 -28.199 1.00 72.69 561 ALA A CA 1
ATOM 4273 C C . ALA A 1 561 ? 2.978 6.243 -28.114 1.00 72.69 561 ALA A C 1
ATOM 4275 O O . ALA A 1 561 ? 2.344 6.058 -29.153 1.00 72.69 561 ALA A O 1
ATOM 4276 N N . ASP A 1 562 ? 2.382 6.304 -26.919 1.00 78.44 562 ASP A N 1
ATOM 4277 C CA . ASP A 1 562 ? 0.925 6.372 -26.700 1.00 78.44 562 ASP A CA 1
ATOM 4278 C C . ASP A 1 562 ? 0.665 7.396 -25.579 1.00 78.44 562 ASP A C 1
ATOM 4280 O O . ASP A 1 562 ? 1.378 7.391 -24.572 1.00 78.44 562 ASP A O 1
ATOM 4284 N N . ASP A 1 563 ? -0.317 8.285 -25.751 1.00 85.06 563 ASP A N 1
ATOM 4285 C CA . ASP A 1 563 ? -0.557 9.422 -24.847 1.00 85.06 563 ASP A CA 1
ATOM 4286 C C . ASP A 1 563 ? -1.390 8.968 -23.635 1.00 85.06 563 ASP A C 1
ATOM 4288 O O . ASP A 1 563 ? -2.586 9.240 -23.515 1.00 85.06 563 ASP A O 1
ATOM 4292 N N . LEU A 1 564 ? -0.748 8.186 -22.764 1.00 92.00 564 LEU A N 1
ATOM 4293 C CA . LEU A 1 564 ? -1.378 7.563 -21.603 1.00 92.00 564 LEU A CA 1
ATOM 4294 C C . LEU A 1 564 ? -1.876 8.589 -20.575 1.00 92.00 564 LEU A C 1
ATOM 4296 O O . LEU A 1 564 ? -1.122 9.452 -20.133 1.00 92.00 564 LEU A O 1
ATOM 4300 N N . TYR A 1 565 ? -3.110 8.402 -20.103 1.00 94.50 565 TYR A N 1
ATOM 4301 C CA . TYR A 1 565 ? -3.706 9.128 -18.973 1.00 94.50 565 TYR A CA 1
ATOM 4302 C C . TYR A 1 565 ? -4.401 8.156 -18.010 1.00 94.50 565 TYR A C 1
ATOM 4304 O O . TYR A 1 565 ? -4.806 7.059 -18.403 1.00 94.50 565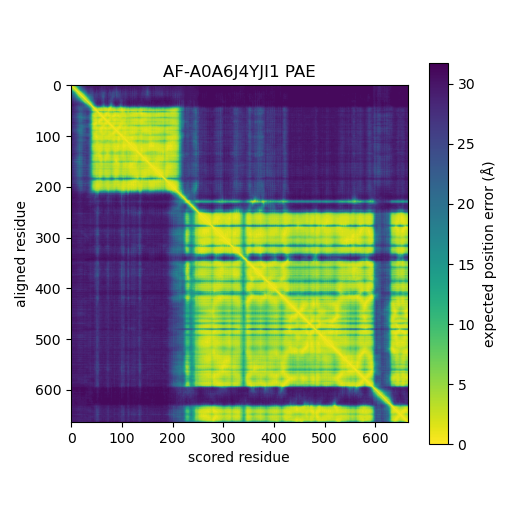 TYR A O 1
ATOM 4312 N N . ILE A 1 566 ? -4.568 8.552 -16.744 1.00 94.25 566 ILE A N 1
ATOM 4313 C CA . ILE A 1 566 ? -5.336 7.779 -15.759 1.00 94.25 566 ILE A CA 1
ATOM 4314 C C . ILE A 1 566 ? -6.828 7.985 -16.040 1.00 94.25 566 ILE A C 1
ATOM 4316 O O . ILE A 1 566 ? -7.379 9.048 -15.760 1.00 94.25 566 ILE A O 1
ATOM 4320 N N . ASN A 1 567 ? -7.495 6.965 -16.580 1.00 91.94 567 ASN A N 1
ATOM 4321 C CA . ASN A 1 567 ? -8.927 7.029 -16.895 1.00 91.94 567 ASN A CA 1
ATOM 4322 C C . ASN A 1 567 ? -9.822 6.668 -15.699 1.00 91.94 567 ASN A C 1
ATOM 4324 O O . ASN A 1 567 ? -10.997 7.028 -15.657 1.00 91.94 567 ASN A O 1
ATOM 4328 N N . GLY A 1 568 ? -9.279 5.914 -14.742 1.00 90.81 568 GLY A N 1
ATOM 4329 C CA . GLY A 1 568 ? -10.030 5.342 -13.638 1.00 90.81 568 GLY A CA 1
ATOM 4330 C C . GLY A 1 568 ? -9.121 4.974 -12.476 1.00 90.81 568 GLY A C 1
ATOM 4331 O O . GLY A 1 568 ? -8.031 4.438 -12.657 1.00 90.81 568 GLY A O 1
ATOM 4332 N N . SER A 1 569 ? -9.576 5.247 -11.258 1.00 93.88 569 SER A N 1
ATOM 4333 C CA . SER A 1 569 ? -8.947 4.734 -10.047 1.00 93.88 569 SER A CA 1
ATOM 4334 C C . SER A 1 569 ? -9.960 4.663 -8.911 1.00 93.88 569 SER A C 1
ATOM 4336 O O . SER A 1 569 ? -10.849 5.510 -8.793 1.00 93.88 569 SER A O 1
ATOM 4338 N N . ARG A 1 570 ? -9.853 3.627 -8.081 1.00 93.69 570 ARG A N 1
ATOM 4339 C CA . ARG A 1 570 ? -10.852 3.266 -7.075 1.00 93.69 570 ARG A CA 1
ATOM 4340 C C . ARG A 1 570 ? -10.196 2.567 -5.894 1.00 93.69 570 ARG A C 1
ATOM 4342 O O . ARG A 1 570 ? -9.325 1.725 -6.084 1.00 93.69 570 ARG A O 1
ATOM 4349 N N . ILE A 1 571 ? -10.661 2.877 -4.687 1.00 94.69 571 ILE A N 1
ATOM 4350 C CA . ILE A 1 571 ? -10.304 2.160 -3.462 1.00 94.69 571 ILE A CA 1
ATOM 4351 C C . ILE A 1 571 ? -11.537 1.461 -2.895 1.00 94.69 571 ILE A C 1
ATOM 4353 O O . ILE A 1 571 ? -12.608 2.063 -2.785 1.00 94.69 571 ILE A O 1
ATOM 4357 N N . THR A 1 572 ? -11.389 0.184 -2.556 1.00 95.12 572 THR A N 1
ATOM 4358 C CA . THR A 1 572 ? -12.428 -0.644 -1.934 1.00 95.12 572 THR A CA 1
ATOM 4359 C C . THR A 1 572 ? -11.848 -1.303 -0.687 1.00 95.12 572 THR A C 1
ATOM 4361 O O . THR A 1 572 ? -10.718 -1.787 -0.716 1.00 95.12 572 THR A O 1
ATOM 4364 N N . ALA A 1 573 ? -12.595 -1.300 0.414 1.00 95.06 573 ALA A N 1
ATOM 4365 C CA . ALA A 1 573 ? -12.152 -1.831 1.695 1.00 95.06 573 ALA A CA 1
ATOM 4366 C C . ALA A 1 573 ? -13.288 -2.525 2.451 1.00 95.06 573 ALA A C 1
ATOM 4368 O O . ALA A 1 573 ? -14.418 -2.044 2.448 1.00 95.06 573 ALA A O 1
ATOM 4369 N N . ASN A 1 574 ? -12.960 -3.603 3.155 1.00 95.19 574 ASN A N 1
ATOM 4370 C CA . ASN A 1 574 ? -13.802 -4.253 4.151 1.00 95.19 574 ASN A CA 1
ATOM 4371 C C . ASN A 1 574 ? -13.125 -4.117 5.519 1.00 95.19 574 ASN A C 1
ATOM 4373 O O . ASN A 1 574 ? -11.904 -4.263 5.631 1.00 95.19 574 ASN A O 1
ATOM 4377 N N . ILE A 1 575 ? -13.916 -3.881 6.563 1.00 95.56 575 ILE A N 1
ATOM 4378 C CA . ILE A 1 575 ? -13.469 -4.037 7.949 1.00 95.56 575 ILE A CA 1
ATOM 4379 C C . ILE A 1 575 ? -14.501 -4.829 8.752 1.00 95.56 575 ILE A C 1
ATOM 4381 O O . ILE A 1 575 ? -15.704 -4.709 8.534 1.00 95.56 575 ILE A O 1
ATOM 4385 N N . SER A 1 576 ? -14.026 -5.637 9.695 1.00 95.50 576 SER A N 1
ATOM 4386 C CA . SER A 1 576 ? -14.793 -6.502 10.587 1.00 95.50 576 SER A CA 1
ATOM 4387 C C . SER A 1 576 ? -14.178 -6.456 11.984 1.00 95.50 576 SER A C 1
ATOM 4389 O O . SER A 1 576 ? -13.090 -6.981 12.226 1.00 95.50 576 SER A O 1
ATOM 4391 N N . VAL A 1 577 ? -14.867 -5.800 12.916 1.00 96.88 577 VAL A N 1
ATOM 4392 C CA . VAL A 1 577 ? -14.425 -5.634 14.303 1.00 96.88 577 VAL A CA 1
ATOM 4393 C C . VAL A 1 577 ? -15.240 -6.551 15.207 1.00 96.88 577 VAL A C 1
ATOM 4395 O O . VAL A 1 577 ? -16.457 -6.405 15.332 1.00 96.88 577 VAL A O 1
ATOM 4398 N N . LYS A 1 578 ? -14.552 -7.518 15.821 1.00 95.56 578 LYS A N 1
ATOM 4399 C CA . LYS A 1 578 ? -15.114 -8.659 16.559 1.00 95.56 578 LYS A CA 1
ATOM 4400 C C . LYS A 1 578 ? -14.453 -8.812 17.934 1.00 95.56 578 LYS A C 1
ATOM 4402 O O . LYS A 1 578 ? -13.476 -8.141 18.264 1.00 95.56 578 LYS A O 1
ATOM 4407 N N . GLU A 1 579 ? -14.987 -9.718 18.748 1.00 96.50 579 GLU A N 1
ATOM 4408 C CA . GLU A 1 579 ? -14.592 -9.911 20.147 1.00 96.50 579 GLU A CA 1
ATOM 4409 C C . GLU A 1 579 ? -13.121 -10.333 20.284 1.00 96.50 579 GLU A C 1
ATOM 4411 O O . GLU A 1 579 ? -12.458 -9.955 21.249 1.00 96.50 579 GLU A O 1
ATOM 4416 N N . SER A 1 580 ? -12.602 -11.081 19.302 1.00 93.25 580 SER A N 1
ATOM 4417 C CA . SER A 1 580 ? -11.212 -11.547 19.279 1.00 93.25 580 SER A CA 1
ATOM 4418 C C . SER A 1 580 ? -10.221 -10.537 18.700 1.00 93.25 580 SER A C 1
ATOM 4420 O O . SER A 1 580 ? -9.052 -10.602 19.055 1.00 93.25 580 SER A O 1
ATOM 4422 N N . GLY A 1 581 ? -10.645 -9.626 17.816 1.00 93.06 581 GLY A N 1
ATOM 4423 C CA . GLY A 1 581 ? -9.726 -8.784 17.047 1.00 93.06 581 GLY A CA 1
ATOM 4424 C C . GLY A 1 581 ? -10.381 -7.980 15.926 1.00 93.06 581 GLY A C 1
ATOM 4425 O O . GLY A 1 581 ? -11.604 -7.837 15.865 1.00 93.06 581 GLY A O 1
ATOM 4426 N N . VAL A 1 582 ? -9.547 -7.502 15.006 1.00 93.44 582 VAL A N 1
ATOM 4427 C CA . VAL A 1 582 ? -9.941 -6.811 13.772 1.00 93.44 582 VAL A CA 1
ATOM 4428 C C . VAL A 1 582 ? -9.507 -7.646 12.578 1.00 93.44 582 VAL A C 1
ATOM 4430 O O . VAL A 1 582 ? -8.358 -8.073 12.498 1.00 93.44 582 VAL A O 1
ATOM 4433 N N . GLN A 1 583 ? -10.424 -7.848 11.639 1.00 93.00 583 GLN A N 1
ATOM 4434 C CA . GLN A 1 583 ? -10.142 -8.410 10.326 1.00 93.00 583 GLN A CA 1
ATOM 4435 C C . GLN A 1 583 ? -10.536 -7.395 9.248 1.00 93.00 583 GLN A C 1
ATOM 4437 O O . GLN A 1 583 ? -11.500 -6.655 9.431 1.00 93.00 583 GLN A O 1
ATOM 4442 N N . GLY A 1 584 ? -9.811 -7.332 8.139 1.00 91.44 584 GLY A N 1
ATOM 4443 C CA . GLY A 1 584 ? -10.128 -6.435 7.035 1.00 91.44 584 GLY A CA 1
ATOM 4444 C C . GLY A 1 584 ? -9.155 -6.553 5.869 1.00 91.44 584 GLY A C 1
ATOM 4445 O O . GLY A 1 584 ? -8.072 -7.126 5.985 1.00 91.44 584 GLY A O 1
ATOM 4446 N N . ALA A 1 585 ? -9.555 -5.979 4.744 1.00 93.38 585 ALA A N 1
ATOM 4447 C CA . ALA A 1 585 ? -8.757 -5.893 3.529 1.00 93.38 585 ALA A CA 1
ATOM 4448 C C . ALA A 1 585 ? -9.042 -4.560 2.836 1.00 93.38 585 ALA A C 1
ATOM 4450 O O . ALA A 1 585 ? -10.160 -4.053 2.898 1.00 93.38 585 ALA A O 1
ATOM 4451 N N . CYS A 1 586 ? -8.049 -3.988 2.166 1.00 95.00 586 CYS A N 1
ATOM 4452 C CA . CYS A 1 586 ? -8.194 -2.770 1.384 1.00 95.00 586 CYS A CA 1
ATOM 4453 C C . CYS A 1 586 ? -7.390 -2.895 0.090 1.00 95.00 586 CYS A C 1
ATOM 4455 O O . CYS A 1 586 ? -6.171 -3.058 0.123 1.00 95.00 586 CYS A O 1
ATOM 4457 N N . SER A 1 587 ? -8.063 -2.765 -1.051 1.00 95.19 5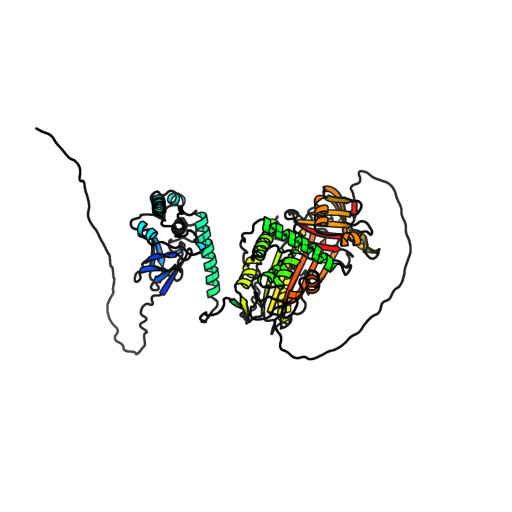87 SER A N 1
ATOM 4458 C CA . SER A 1 587 ? -7.428 -2.737 -2.364 1.00 95.19 587 SER A CA 1
ATOM 4459 C C . SER A 1 587 ? -7.662 -1.402 -3.054 1.00 95.19 587 SER A C 1
ATOM 4461 O O . SER A 1 587 ? -8.767 -0.857 -3.035 1.00 95.19 587 SER A O 1
ATOM 4463 N N . ALA A 1 588 ? -6.606 -0.876 -3.664 1.00 95.00 588 ALA A N 1
ATOM 4464 C CA . ALA A 1 588 ? -6.647 0.315 -4.495 1.00 95.00 588 ALA A CA 1
ATOM 4465 C C . ALA A 1 588 ? -6.207 -0.073 -5.911 1.00 95.00 588 ALA A C 1
ATOM 4467 O O . ALA A 1 588 ? -5.176 -0.723 -6.078 1.00 95.00 588 ALA A O 1
ATOM 4468 N N . VAL A 1 589 ? -6.988 0.313 -6.919 1.00 95.00 589 VAL A N 1
ATOM 4469 C CA . VAL A 1 589 ? -6.761 -0.018 -8.332 1.00 95.00 589 VAL A CA 1
ATOM 4470 C C . VAL A 1 589 ? -6.721 1.262 -9.160 1.00 95.00 589 VAL A C 1
ATOM 4472 O O . VAL A 1 589 ? -7.432 2.226 -8.868 1.00 95.00 589 VAL A O 1
ATOM 4475 N N . LEU A 1 590 ? -5.882 1.280 -10.189 1.00 94.31 590 LEU A N 1
ATOM 4476 C CA . LEU A 1 590 ? -5.718 2.361 -11.157 1.00 94.31 590 LEU A CA 1
ATOM 4477 C C . LEU A 1 590 ? -5.628 1.755 -12.558 1.00 94.31 590 LEU A C 1
ATOM 4479 O O . LEU A 1 590 ? -4.953 0.747 -12.754 1.00 94.31 590 LEU A O 1
ATOM 4483 N N . SER A 1 591 ? -6.277 2.374 -13.536 1.00 93.25 591 SER A N 1
ATOM 4484 C CA . SER A 1 591 ? -6.168 2.025 -14.951 1.00 93.25 591 SER A CA 1
ATOM 4485 C C . SER A 1 591 ? -5.733 3.232 -15.781 1.00 93.25 591 SER A C 1
ATOM 4487 O O . SER A 1 591 ? -6.012 4.381 -15.431 1.00 93.25 591 SER A O 1
ATOM 4489 N N . MET A 1 592 ? -5.030 2.957 -16.878 1.00 93.00 592 MET A N 1
ATOM 4490 C CA . MET A 1 592 ? -4.602 3.948 -17.862 1.00 93.00 592 MET A CA 1
ATOM 4491 C C . MET A 1 592 ? -5.046 3.548 -19.265 1.00 93.00 592 MET A C 1
ATOM 4493 O O . MET A 1 592 ? -4.894 2.388 -19.665 1.00 93.00 592 MET A O 1
ATOM 4497 N N . GLU A 1 593 ? -5.552 4.519 -20.020 1.00 91.88 593 GLU A N 1
ATOM 4498 C CA . GLU A 1 593 ? -5.998 4.373 -21.409 1.00 91.88 593 GLU A CA 1
ATOM 4499 C C . GLU A 1 593 ? -5.050 5.089 -22.373 1.00 91.88 593 GLU A C 1
ATOM 4501 O O . GLU A 1 593 ? -4.407 6.067 -22.001 1.00 91.88 593 GLU A O 1
ATOM 4506 N N . GLY A 1 594 ? -4.976 4.587 -23.609 1.00 83.44 594 GLY A N 1
ATOM 4507 C CA . GLY A 1 594 ? -4.272 5.222 -24.731 1.00 83.44 594 GLY A CA 1
ATOM 4508 C C . GLY A 1 594 ? -5.229 5.717 -25.822 1.00 83.44 594 GLY A C 1
ATOM 4509 O O . GLY A 1 594 ? -6.443 5.499 -25.729 1.00 83.44 594 GLY A O 1
ATOM 4510 N N . ASN A 1 595 ? -4.685 6.353 -26.861 1.00 69.44 595 ASN A N 1
ATOM 4511 C CA . ASN A 1 595 ? -5.421 7.092 -27.902 1.00 69.44 595 ASN A CA 1
ATOM 4512 C C . ASN A 1 595 ? -6.492 6.267 -28.667 1.00 69.44 595 ASN A C 1
ATOM 4514 O O . ASN A 1 595 ? -6.402 5.041 -28.797 1.00 69.44 595 ASN A O 1
ATOM 4518 N N . GLU A 1 596 ? -7.501 6.961 -29.216 1.00 57.38 596 GLU A N 1
ATOM 4519 C CA . GLU A 1 596 ? -8.744 6.387 -29.773 1.00 57.38 596 GLU A CA 1
ATOM 4520 C C . GLU A 1 596 ? -8.955 6.646 -31.284 1.00 57.38 596 GLU A C 1
ATOM 4522 O O . GLU A 1 596 ? -8.677 7.734 -31.782 1.00 57.38 596 GLU A O 1
ATOM 4527 N N . GLU A 1 597 ? -9.546 5.684 -32.014 1.00 35.88 597 GLU A N 1
ATOM 4528 C CA . GLU A 1 597 ? -10.233 5.950 -33.297 1.00 35.88 597 GLU A CA 1
ATOM 4529 C C . GLU A 1 597 ? -11.400 4.959 -33.554 1.00 35.88 597 GLU A C 1
ATOM 4531 O O . GLU A 1 597 ? -11.238 3.954 -34.249 1.00 35.88 597 GLU A O 1
ATOM 4536 N N . ILE A 1 598 ? -12.606 5.236 -33.026 1.00 35.53 598 ILE A N 1
ATOM 4537 C CA . ILE A 1 598 ? -13.864 4.540 -33.396 1.00 35.53 598 ILE A CA 1
ATOM 4538 C C . ILE A 1 598 ? -15.056 5.527 -33.401 1.00 35.53 598 ILE A C 1
ATOM 4540 O O . ILE A 1 598 ? -15.208 6.285 -32.450 1.00 35.53 598 ILE A O 1
ATOM 4544 N N . PRO A 1 599 ? -15.965 5.501 -34.403 1.00 34.50 599 PRO A N 1
ATOM 4545 C CA . PRO A 1 599 ? -17.211 6.275 -34.370 1.00 34.50 599 PRO A CA 1
ATOM 4546 C C . PRO A 1 599 ? -18.487 5.459 -34.022 1.00 34.50 599 PRO A C 1
ATOM 4548 O O . PRO A 1 599 ? -19.018 4.734 -34.861 1.00 34.50 599 PRO A O 1
ATOM 4551 N N . ASP A 1 600 ? -19.013 5.698 -32.813 1.00 30.62 600 ASP A N 1
ATOM 4552 C CA . ASP A 1 600 ? -20.436 5.885 -32.424 1.00 30.62 600 ASP A CA 1
ATOM 4553 C C . ASP A 1 600 ? -21.570 4.861 -32.735 1.00 30.62 600 ASP A C 1
ATOM 4555 O O . ASP A 1 600 ? -21.877 4.584 -33.899 1.00 30.62 600 ASP A O 1
ATOM 4559 N N . ASN A 1 601 ? -22.374 4.496 -31.700 1.00 26.86 601 ASN A N 1
ATOM 4560 C CA . ASN A 1 601 ? -23.864 4.527 -31.783 1.00 26.86 601 ASN A CA 1
ATOM 4561 C C . ASN A 1 601 ? -24.693 4.414 -30.453 1.00 26.86 601 ASN A C 1
ATOM 4563 O O . ASN A 1 601 ? -25.120 3.334 -30.058 1.00 26.86 601 ASN A O 1
ATOM 4567 N N . ASN A 1 602 ? -25.042 5.563 -29.854 1.00 28.22 602 ASN A N 1
ATOM 4568 C CA . ASN A 1 602 ? -26.356 5.972 -29.272 1.00 28.22 602 ASN A CA 1
ATOM 4569 C C . ASN A 1 602 ? -27.253 5.090 -28.328 1.00 28.22 602 ASN A C 1
ATOM 4571 O O . ASN A 1 602 ? -28.005 4.239 -28.800 1.00 28.22 602 ASN A O 1
ATOM 4575 N N . GLY A 1 603 ? -27.446 5.576 -27.076 1.00 25.00 603 GLY A N 1
ATOM 4576 C CA . GLY A 1 603 ? -28.766 5.809 -26.400 1.00 25.00 603 GLY A CA 1
ATOM 4577 C C . GLY A 1 603 ? -29.446 4.672 -25.580 1.00 25.00 603 GLY A C 1
ATOM 4578 O O . GLY A 1 603 ? -29.082 3.517 -25.752 1.00 25.00 603 GLY A O 1
ATOM 4579 N N . LEU A 1 604 ? -30.453 4.847 -24.681 1.00 26.31 604 LEU A N 1
ATOM 4580 C CA . LEU A 1 604 ? -31.317 5.941 -24.112 1.00 26.31 604 LEU A CA 1
ATOM 4581 C C . LEU A 1 604 ? -32.041 5.386 -22.815 1.00 26.31 604 LEU A C 1
ATOM 4583 O O . LEU A 1 604 ? -32.120 4.165 -22.719 1.00 26.31 604 LEU A O 1
ATOM 4587 N N . GLU A 1 605 ? -32.687 6.055 -21.822 1.00 24.12 605 GLU A N 1
ATOM 4588 C CA . GLU A 1 605 ? -32.845 7.446 -21.296 1.00 24.12 605 GLU A CA 1
ATOM 4589 C C . GLU A 1 605 ? -33.457 7.450 -19.840 1.00 24.12 605 GLU A C 1
ATOM 4591 O O . GLU A 1 605 ? -34.317 6.610 -19.575 1.00 24.12 605 GLU A O 1
ATOM 4596 N N . SER A 1 606 ? -33.120 8.441 -18.975 1.00 24.08 606 SER A N 1
ATOM 4597 C CA . SER A 1 606 ? -33.883 8.988 -17.787 1.00 24.08 606 SER A CA 1
ATOM 4598 C C . SER A 1 606 ? -34.412 8.003 -16.677 1.00 24.08 606 SER A C 1
ATOM 4600 O O . SER A 1 606 ? -34.117 6.818 -16.738 1.00 24.08 606 SER A O 1
ATOM 4602 N N . TRP A 1 607 ? -35.071 8.321 -15.529 1.00 24.31 607 TRP A N 1
ATOM 4603 C CA . TRP A 1 607 ? -35.930 9.419 -14.979 1.00 24.31 607 TRP A CA 1
ATOM 4604 C C . TRP A 1 607 ? -35.696 9.681 -13.443 1.00 24.31 607 TRP A C 1
ATOM 4606 O O . TRP A 1 607 ? -34.795 9.100 -12.850 1.00 24.31 607 TRP A O 1
ATOM 4616 N N . MET A 1 608 ? -36.489 10.555 -12.776 1.00 22.16 608 MET A N 1
ATOM 4617 C CA . MET A 1 608 ? -36.230 11.162 -11.434 1.00 22.16 608 MET A CA 1
ATOM 4618 C C . MET A 1 608 ? -37.311 10.969 -10.320 1.00 22.16 608 MET A C 1
ATOM 4620 O O . MET A 1 608 ? -38.496 11.020 -10.632 1.00 22.16 608 MET A O 1
ATOM 4624 N N . VAL A 1 609 ? -36.879 11.008 -9.031 1.00 26.34 609 VAL A N 1
ATOM 4625 C CA . VAL A 1 609 ? -37.534 11.628 -7.817 1.00 26.34 609 VAL A CA 1
ATOM 4626 C C . VAL A 1 609 ? -38.835 10.973 -7.249 1.00 26.34 609 VAL A C 1
ATOM 4628 O O . VAL A 1 609 ? -39.735 10.596 -7.987 1.00 26.34 609 VAL A O 1
ATOM 4631 N N . THR A 1 610 ? -39.016 10.764 -5.922 1.00 24.59 610 THR A N 1
ATOM 4632 C CA . THR A 1 610 ? -39.554 11.726 -4.903 1.00 24.59 610 THR A CA 1
ATOM 4633 C C . THR A 1 610 ? -39.381 11.235 -3.431 1.00 24.59 610 THR A C 1
ATOM 4635 O O . THR A 1 610 ? -39.172 10.050 -3.203 1.00 24.59 610 THR A O 1
ATOM 4638 N N . ILE A 1 611 ? -39.495 12.141 -2.438 1.00 35.12 611 ILE A N 1
ATOM 4639 C CA . ILE A 1 611 ? -39.386 11.939 -0.961 1.00 35.12 611 ILE A CA 1
ATOM 4640 C C . ILE A 1 611 ? -40.731 11.509 -0.312 1.00 35.12 611 ILE A C 1
ATOM 4642 O O . ILE A 1 611 ? -41.793 11.850 -0.833 1.00 35.12 611 ILE A O 1
ATOM 4646 N N . GLY A 1 612 ? -40.699 10.872 0.872 1.00 27.33 612 GLY A N 1
ATOM 4647 C CA . GLY A 1 612 ? -41.839 10.744 1.804 1.00 27.33 612 GLY A CA 1
ATOM 4648 C C . GLY A 1 612 ? -41.423 10.805 3.291 1.00 27.33 612 GLY A C 1
ATOM 4649 O O . GLY A 1 612 ? -40.307 10.417 3.624 1.00 27.33 612 GLY A O 1
ATOM 4650 N N . ASN A 1 613 ? -42.317 11.276 4.175 1.00 32.53 613 ASN A N 1
ATOM 4651 C CA . ASN A 1 613 ? -42.085 11.495 5.619 1.00 32.53 613 ASN A CA 1
ATOM 4652 C C . ASN A 1 613 ? -43.208 10.850 6.461 1.00 32.53 613 ASN A C 1
ATOM 4654 O O . ASN A 1 613 ? -44.338 10.830 5.979 1.00 32.53 613 ASN A O 1
ATOM 4658 N N . ASP A 1 614 ? -42.961 10.497 7.734 1.00 33.19 614 ASP A N 1
ATOM 4659 C CA . ASP A 1 614 ? -43.982 10.592 8.806 1.00 33.19 614 ASP A CA 1
ATOM 4660 C C . ASP A 1 614 ? -43.382 10.555 10.239 1.00 33.19 614 ASP A C 1
ATOM 4662 O O . ASP A 1 614 ? -42.179 10.349 10.398 1.00 33.19 614 ASP A O 1
ATOM 4666 N N . GLN A 1 615 ? -44.189 10.824 11.281 1.00 33.44 615 GLN A N 1
ATOM 4667 C CA . GLN A 1 615 ? -43.737 11.084 12.672 1.00 33.44 615 GLN A CA 1
ATOM 4668 C C . GLN A 1 615 ? -44.154 10.031 13.728 1.00 33.44 615 GLN A C 1
ATOM 4670 O O . GLN A 1 615 ? -45.195 9.389 13.608 1.00 33.44 615 GLN A O 1
ATOM 4675 N N . GLY A 1 616 ? -43.420 9.968 14.854 1.00 28.78 616 GLY A N 1
ATOM 4676 C CA . GLY A 1 616 ? -43.820 9.271 16.091 1.00 28.78 616 GLY A CA 1
ATOM 4677 C C . GLY A 1 616 ? -43.041 9.742 17.338 1.00 28.78 616 GLY A C 1
ATOM 4678 O O . GLY A 1 616 ? -41.880 10.116 17.226 1.00 28.78 616 GLY A O 1
ATOM 4679 N N . TYR A 1 617 ? -43.679 9.744 18.517 1.00 28.69 617 TYR A N 1
ATOM 4680 C CA . TYR A 1 617 ? -43.148 10.226 19.813 1.00 28.69 617 TYR A CA 1
ATOM 4681 C C . TYR A 1 617 ? -43.537 9.259 20.951 1.00 28.69 617 TYR A C 1
ATOM 4683 O O . TYR A 1 617 ? -44.598 8.645 20.841 1.00 28.69 617 TYR A O 1
ATOM 4691 N N . TRP A 1 618 ? -42.740 9.179 22.033 1.00 31.36 618 TRP A N 1
ATOM 4692 C CA . TRP A 1 618 ? -43.150 9.245 23.465 1.00 31.36 618 TRP A CA 1
ATOM 4693 C C . TRP A 1 618 ? -41.977 8.952 24.434 1.00 31.36 618 TRP A C 1
ATOM 4695 O O . TRP A 1 618 ? -40.972 8.363 24.044 1.00 31.36 618 TRP A O 1
ATOM 4705 N N . ASP A 1 619 ? -42.100 9.388 25.696 1.00 25.69 619 ASP A N 1
ATOM 4706 C CA . ASP A 1 619 ? -40.989 9.542 26.653 1.00 25.69 619 ASP A CA 1
ATOM 4707 C C . ASP A 1 619 ? -40.840 8.430 27.720 1.00 25.69 619 ASP A C 1
ATOM 4709 O O . ASP A 1 619 ? -41.812 8.020 28.350 1.00 25.69 619 ASP A O 1
ATOM 4713 N N . GLY A 1 620 ? -39.582 8.079 28.028 1.00 25.02 620 GLY A N 1
ATOM 4714 C CA . GLY A 1 620 ? -38.954 8.372 29.333 1.00 25.02 620 GLY A CA 1
ATOM 4715 C C . GLY A 1 620 ? -39.225 7.512 30.588 1.00 25.02 620 GLY A C 1
ATOM 4716 O O . GLY A 1 620 ? -40.341 7.429 31.092 1.00 25.02 620 GLY A O 1
ATOM 4717 N N . LEU A 1 621 ? -38.135 7.060 31.232 1.00 25.77 621 LEU A N 1
ATOM 4718 C CA . LEU A 1 621 ? -38.007 6.973 32.701 1.00 25.77 621 LEU A CA 1
ATOM 4719 C C . LEU A 1 621 ? -36.523 7.035 33.130 1.00 25.77 621 LEU A C 1
ATOM 4721 O O . LEU A 1 621 ? -35.668 6.457 32.467 1.00 25.77 621 LEU A O 1
ATOM 4725 N N . ILE A 1 622 ? -36.223 7.698 34.255 1.00 25.39 622 ILE A N 1
ATOM 4726 C CA . ILE A 1 622 ? -34.893 7.733 34.899 1.00 25.39 622 ILE A CA 1
ATOM 4727 C C . ILE A 1 622 ? -35.018 7.222 36.342 1.00 25.39 622 ILE A C 1
ATOM 4729 O O . ILE A 1 622 ? -35.991 7.535 37.030 1.00 25.39 622 ILE A O 1
ATOM 4733 N N . ILE A 1 623 ? -34.011 6.482 36.818 1.00 27.47 623 ILE A N 1
ATOM 4734 C CA . ILE A 1 623 ? -33.831 6.082 38.224 1.00 27.47 623 ILE A CA 1
ATOM 4735 C C . ILE A 1 623 ? -32.345 6.269 38.591 1.00 27.47 623 ILE A C 1
ATOM 4737 O O . ILE A 1 623 ? -31.489 6.113 37.724 1.00 27.47 623 ILE A O 1
ATOM 4741 N N . TRP A 1 624 ? -32.018 6.618 39.842 1.00 22.19 624 TRP A N 1
ATOM 4742 C CA . TRP A 1 624 ? -30.637 6.903 40.274 1.00 22.19 624 TRP A CA 1
ATOM 4743 C C . TRP A 1 624 ? -30.321 6.382 41.690 1.00 22.19 624 TRP A C 1
ATOM 4745 O O . TRP A 1 624 ? -31.234 6.108 42.469 1.00 22.19 624 TRP A O 1
ATOM 4755 N N . ALA A 1 625 ? -29.017 6.372 42.008 1.00 33.03 625 ALA A N 1
ATOM 4756 C CA . ALA A 1 625 ? -28.315 6.009 43.250 1.00 33.03 625 ALA A CA 1
ATOM 4757 C C . ALA A 1 625 ? -27.889 4.528 43.376 1.00 33.03 625 ALA A C 1
ATOM 4759 O O . ALA A 1 625 ? -28.653 3.648 42.980 1.00 33.03 625 ALA A O 1
ATOM 4760 N N . PRO A 1 626 ? -26.725 4.228 44.003 1.00 31.36 626 PRO A N 1
ATOM 4761 C CA . PRO A 1 626 ? -25.762 5.135 44.654 1.00 31.36 626 PRO A CA 1
ATOM 4762 C C . PRO A 1 626 ? -24.429 5.296 43.875 1.00 31.36 626 PRO A C 1
ATOM 4764 O O . PRO A 1 626 ? -24.335 4.975 42.694 1.00 31.36 626 PRO A O 1
ATOM 4767 N N . GLN A 1 627 ? -23.399 5.834 44.540 1.00 33.00 627 GLN A N 1
ATOM 4768 C CA . GLN A 1 627 ? -22.033 6.035 44.027 1.00 33.00 627 GLN A CA 1
ATOM 4769 C C . GLN A 1 627 ? -20.992 5.253 44.871 1.00 33.00 627 GLN A C 1
ATOM 4771 O O . GLN A 1 627 ? -21.342 4.803 45.967 1.00 33.00 627 GLN A O 1
ATOM 4776 N N . PRO A 1 628 ? -19.773 4.986 44.353 1.00 47.75 628 PRO A N 1
ATOM 4777 C CA . PRO A 1 628 ? -19.246 3.615 44.382 1.00 47.75 628 PRO A CA 1
ATOM 4778 C C . PRO A 1 628 ? -17.902 3.436 45.131 1.00 47.75 628 PRO A C 1
ATOM 4780 O O . PRO A 1 628 ? -17.298 4.415 45.578 1.00 47.75 628 PRO A O 1
ATOM 4783 N N . PRO A 1 629 ? -17.384 2.191 45.248 1.00 40.06 629 PRO A N 1
ATOM 4784 C CA . PRO A 1 629 ? -15.934 1.963 45.332 1.00 40.06 629 PRO A CA 1
ATOM 4785 C C . PRO A 1 629 ? -15.207 2.577 44.119 1.00 40.06 629 PRO A C 1
ATOM 4787 O O . PRO A 1 629 ? -15.845 2.851 43.109 1.00 40.06 629 PRO A O 1
ATOM 4790 N N . ALA A 1 630 ? -13.889 2.789 44.236 1.00 40.84 630 ALA A N 1
ATOM 4791 C CA . ALA A 1 630 ? -13.041 3.531 43.290 1.00 40.84 630 ALA A CA 1
ATOM 4792 C C . ALA A 1 630 ? -13.492 3.451 41.814 1.00 40.84 630 ALA A C 1
ATOM 4794 O O . ALA A 1 630 ? -13.503 2.375 41.220 1.00 40.84 630 ALA A O 1
ATOM 4795 N N . VAL A 1 631 ? -13.862 4.606 41.248 1.00 58.16 631 VAL A N 1
ATOM 4796 C CA . VAL A 1 631 ? -14.360 4.719 39.871 1.00 58.16 631 VAL A CA 1
ATOM 4797 C C . VAL A 1 631 ? -13.230 4.398 38.896 1.00 58.16 631 VAL A C 1
ATOM 4799 O O . VAL A 1 631 ? -12.325 5.207 38.706 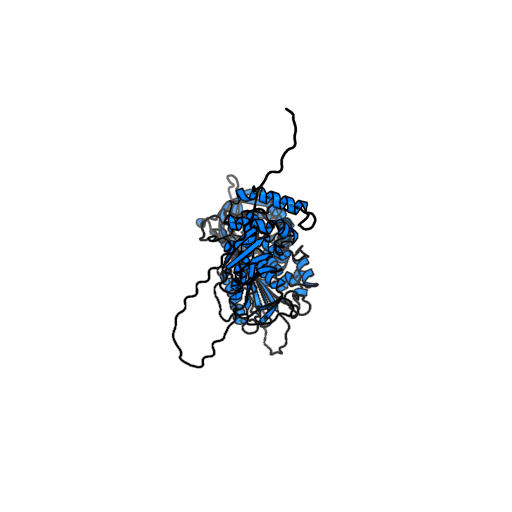1.00 58.16 631 VAL A O 1
ATOM 4802 N N . ILE A 1 632 ? -13.313 3.229 38.264 1.00 68.00 632 ILE A N 1
ATOM 4803 C CA . ILE A 1 632 ? -12.632 2.965 36.996 1.00 68.00 632 ILE A CA 1
ATOM 4804 C C . ILE A 1 632 ? -13.338 3.841 35.945 1.00 68.00 632 ILE A C 1
ATOM 4806 O O . ILE A 1 632 ? -14.566 3.750 35.850 1.00 68.00 632 ILE A O 1
ATOM 4810 N N . PRO A 1 633 ? -12.634 4.707 35.191 1.00 79.62 633 PRO A N 1
ATOM 4811 C CA . PRO A 1 633 ? -13.250 5.476 34.114 1.00 79.62 633 PRO A CA 1
ATOM 4812 C C . PRO A 1 633 ? -13.885 4.544 33.078 1.00 79.62 633 PRO A C 1
ATOM 4814 O O . PRO A 1 633 ? -13.324 3.494 32.754 1.00 79.62 633 PRO A O 1
ATOM 4817 N N . SER A 1 634 ? -15.056 4.918 32.567 1.00 86.94 634 SER A N 1
ATOM 4818 C CA . SER A 1 634 ? -15.818 4.105 31.620 1.00 86.94 634 SER A CA 1
ATOM 4819 C C . SER A 1 634 ? -16.109 4.879 30.340 1.00 86.94 634 SER A C 1
ATOM 4821 O O . SER A 1 634 ? -16.914 5.810 30.369 1.00 86.94 634 SER A O 1
ATOM 4823 N N . ILE A 1 635 ? -15.493 4.461 29.236 1.00 92.19 635 ILE A N 1
ATOM 4824 C CA . ILE A 1 635 ? -15.741 4.985 27.886 1.00 92.19 635 ILE A CA 1
ATOM 4825 C C . ILE A 1 635 ? -16.632 3.997 27.129 1.00 92.19 635 ILE A C 1
ATOM 4827 O O . ILE A 1 635 ? -16.420 2.782 27.150 1.00 92.19 635 ILE A O 1
ATOM 4831 N N . THR A 1 636 ? -17.649 4.517 26.446 1.00 93.62 636 THR A N 1
ATOM 4832 C CA . THR A 1 636 ? -18.591 3.725 25.648 1.00 93.62 636 THR A CA 1
ATOM 4833 C C . THR A 1 636 ? -18.809 4.396 24.302 1.00 93.62 636 THR A C 1
ATOM 4835 O O . THR A 1 636 ? -19.327 5.513 24.240 1.00 93.62 636 THR A O 1
ATOM 4838 N N . LEU A 1 637 ? -18.472 3.696 23.216 1.00 95.38 637 LEU A N 1
ATOM 4839 C CA . LEU A 1 637 ? -18.633 4.164 21.836 1.00 95.38 637 LEU A CA 1
ATOM 4840 C C . LEU A 1 637 ? -20.106 4.102 21.374 1.00 95.38 637 LEU A C 1
ATOM 4842 O O . LEU A 1 637 ? -20.431 3.511 20.352 1.00 95.38 637 LEU A O 1
ATOM 4846 N N . GLY A 1 638 ? -21.024 4.689 22.146 1.00 93.75 638 GLY A N 1
ATOM 4847 C CA . GLY A 1 638 ? -22.463 4.755 21.852 1.00 93.75 638 GLY A CA 1
ATOM 4848 C C . GLY A 1 638 ? -22.863 5.925 20.943 1.00 93.75 638 GLY A C 1
ATOM 4849 O O . GLY A 1 638 ? -24.017 6.352 20.972 1.00 93.75 638 GLY A O 1
ATOM 4850 N N . ARG A 1 639 ? -21.912 6.502 20.203 1.00 95.44 639 ARG A N 1
ATOM 4851 C CA . ARG A 1 639 ? -22.052 7.660 19.300 1.00 95.44 639 ARG A CA 1
ATOM 4852 C C . ARG A 1 639 ? -20.930 7.615 18.244 1.00 95.44 639 ARG A C 1
ATOM 4854 O O . ARG A 1 639 ? -19.926 6.959 18.522 1.00 95.44 639 ARG A O 1
ATOM 4861 N N . PRO A 1 640 ? -21.061 8.295 17.086 1.00 96.62 640 PRO A N 1
ATOM 4862 C CA . PRO A 1 640 ? -20.032 8.347 16.055 1.00 96.62 640 PRO A CA 1
ATOM 4863 C C . PRO A 1 640 ? -18.620 8.618 16.570 1.00 96.62 640 PRO A C 1
ATOM 4865 O O . PRO A 1 640 ? -18.408 9.499 17.406 1.00 96.62 640 PRO A O 1
ATOM 4868 N N . PHE A 1 641 ? -17.676 7.848 16.038 1.00 97.06 641 PHE A N 1
ATOM 4869 C CA . PHE A 1 641 ? -16.261 7.874 16.392 1.00 97.06 641 PHE A CA 1
ATOM 4870 C C . PHE A 1 641 ? -15.395 7.691 15.144 1.00 97.06 641 PHE A C 1
ATOM 4872 O O . PHE A 1 641 ? -15.829 7.110 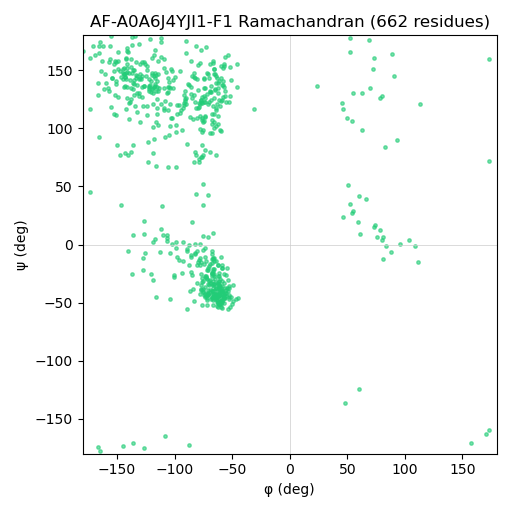14.145 1.00 97.06 641 PHE A O 1
ATOM 4879 N N . ILE A 1 642 ? -14.163 8.183 15.227 1.00 97.62 642 ILE A N 1
ATOM 4880 C CA . ILE A 1 642 ? -13.124 8.027 14.206 1.00 97.62 642 ILE A CA 1
ATOM 4881 C C . ILE A 1 642 ? -12.115 7.004 14.738 1.00 97.62 642 ILE A C 1
ATOM 4883 O O . ILE A 1 642 ? -11.848 6.965 15.940 1.00 97.62 642 ILE A O 1
ATOM 4887 N N . PHE A 1 643 ? -11.568 6.159 13.869 1.00 97.75 643 PHE A N 1
ATOM 4888 C CA . PHE A 1 643 ? -10.530 5.197 14.223 1.00 97.75 643 PHE A CA 1
ATOM 4889 C C . PHE A 1 643 ? -9.349 5.269 13.251 1.00 97.75 643 PHE A C 1
ATOM 4891 O O . PHE A 1 643 ? -9.512 5.524 12.057 1.00 97.75 643 PHE A O 1
ATOM 4898 N N . ILE A 1 644 ? -8.154 5.024 13.780 1.00 98.12 644 ILE A N 1
ATOM 4899 C CA . ILE A 1 644 ? -6.902 4.902 13.035 1.00 98.12 644 ILE A CA 1
ATOM 4900 C C . ILE A 1 644 ? -6.237 3.592 13.453 1.00 98.12 644 ILE A C 1
ATOM 4902 O O . ILE A 1 644 ? -6.033 3.352 14.641 1.00 98.12 644 ILE A O 1
ATOM 4906 N N . ILE A 1 645 ? -5.883 2.755 12.480 1.00 95.75 645 ILE A N 1
ATOM 4907 C CA . ILE A 1 645 ? -5.021 1.589 12.687 1.00 95.75 645 ILE A CA 1
ATOM 4908 C C . ILE A 1 645 ? -3.613 1.997 12.275 1.00 95.75 645 ILE A C 1
ATOM 4910 O O . ILE A 1 645 ? -3.398 2.393 11.126 1.00 95.75 645 ILE A O 1
ATOM 4914 N N . HIS A 1 646 ? -2.671 1.924 13.210 1.00 94.62 646 HIS A N 1
ATOM 4915 C CA . HIS A 1 646 ? -1.309 2.405 13.014 1.00 94.62 646 HIS A CA 1
ATOM 4916 C C . HIS A 1 646 ? -0.270 1.504 13.679 1.00 94.62 646 HIS A C 1
ATOM 4918 O O . HIS A 1 646 ? -0.578 0.747 14.602 1.00 94.62 646 HIS A O 1
ATOM 4924 N N . ASP A 1 647 ? 0.974 1.630 13.232 1.00 91.94 647 ASP A N 1
ATOM 4925 C CA . ASP A 1 647 ? 2.130 1.134 13.972 1.00 91.94 647 ASP A CA 1
ATOM 4926 C C . ASP A 1 647 ? 2.503 2.116 15.098 1.00 91.94 647 ASP A C 1
ATOM 4928 O O . ASP A 1 647 ? 2.572 3.328 14.880 1.00 91.94 647 ASP A O 1
ATOM 4932 N N . THR A 1 648 ? 2.741 1.612 16.312 1.00 88.94 648 THR A N 1
ATOM 4933 C CA . THR A 1 648 ? 3.238 2.418 17.442 1.00 88.94 648 THR A CA 1
ATOM 4934 C C . THR A 1 648 ? 4.766 2.556 17.476 1.00 88.94 648 THR A C 1
ATOM 4936 O O . THR A 1 648 ? 5.254 3.391 18.233 1.00 88.94 648 THR A O 1
ATOM 4939 N N . GLU A 1 649 ? 5.520 1.800 16.663 1.00 87.38 649 GLU A N 1
ATOM 4940 C CA . GLU A 1 649 ? 6.978 1.957 16.518 1.00 87.38 649 GLU A CA 1
ATOM 4941 C C . GLU A 1 649 ? 7.352 2.962 15.421 1.00 87.38 649 GLU A C 1
ATOM 4943 O O . GLU A 1 649 ? 8.049 3.932 15.706 1.00 87.38 649 GLU A O 1
ATOM 4948 N N . THR A 1 650 ? 6.882 2.770 14.182 1.00 88.19 650 THR A N 1
ATOM 4949 C CA . THR A 1 650 ? 7.167 3.689 13.057 1.00 88.19 650 THR A CA 1
ATOM 4950 C C . THR A 1 650 ? 6.185 4.859 12.942 1.00 88.19 650 THR A C 1
ATOM 4952 O O . THR A 1 650 ? 6.474 5.847 12.272 1.00 88.19 650 THR A O 1
ATOM 4955 N N . GLY A 1 651 ? 5.008 4.773 13.571 1.00 90.00 651 GLY A N 1
ATOM 4956 C CA . GLY A 1 651 ? 3.978 5.812 13.492 1.00 90.00 651 GLY A CA 1
ATOM 4957 C C . GLY A 1 651 ? 3.185 5.850 12.178 1.00 90.00 651 GLY A C 1
ATOM 4958 O O . GLY A 1 651 ? 2.394 6.777 11.997 1.00 90.00 651 GLY A O 1
ATOM 4959 N N . ILE A 1 652 ? 3.362 4.890 11.259 1.00 94.19 652 ILE A N 1
ATOM 4960 C CA . ILE A 1 652 ? 2.613 4.861 9.992 1.00 94.19 652 ILE A CA 1
ATOM 4961 C C . ILE A 1 652 ? 1.124 4.550 10.203 1.00 94.19 652 ILE A C 1
ATOM 4963 O O . ILE A 1 652 ? 0.757 3.593 10.888 1.00 94.19 652 ILE A O 1
ATOM 4967 N N . ILE A 1 653 ? 0.261 5.345 9.569 1.00 96.38 653 ILE A N 1
ATOM 4968 C CA . ILE A 1 653 ? -1.183 5.118 9.480 1.00 96.38 653 ILE A CA 1
ATOM 4969 C C . ILE A 1 653 ? -1.442 4.093 8.372 1.00 96.38 653 ILE A C 1
ATOM 4971 O O . ILE A 1 653 ? -1.321 4.387 7.183 1.00 96.38 653 ILE A O 1
ATOM 4975 N N . LEU A 1 654 ? -1.833 2.880 8.763 1.00 94.06 654 LEU A N 1
ATOM 4976 C CA . LEU A 1 654 ? -2.143 1.793 7.833 1.00 94.06 654 LEU A CA 1
ATOM 4977 C C . LEU A 1 654 ? -3.583 1.880 7.325 1.00 94.06 654 LEU A C 1
ATOM 4979 O O . LEU A 1 654 ? -3.822 1.628 6.147 1.00 94.06 654 LEU A O 1
ATOM 4983 N N . ASN A 1 655 ? -4.532 2.259 8.188 1.00 95.50 655 ASN A N 1
ATOM 4984 C CA . ASN A 1 655 ? -5.927 2.532 7.825 1.00 95.50 655 ASN A CA 1
ATOM 4985 C C . ASN A 1 655 ? -6.500 3.687 8.658 1.00 95.50 655 ASN A C 1
ATOM 4987 O O . ASN A 1 655 ? -6.191 3.814 9.843 1.00 95.50 655 ASN A O 1
ATOM 4991 N N . ILE A 1 656 ? -7.393 4.476 8.061 1.00 97.25 656 ILE A N 1
ATOM 4992 C CA . ILE A 1 656 ? -8.194 5.505 8.739 1.00 97.25 656 ILE A CA 1
ATOM 4993 C C . ILE A 1 656 ? -9.674 5.337 8.375 1.00 97.25 656 ILE A C 1
ATOM 4995 O O . ILE A 1 656 ? -10.016 4.980 7.244 1.00 97.25 656 ILE A O 1
ATOM 4999 N N . GLY A 1 657 ? -10.569 5.577 9.334 1.00 95.75 657 GLY A N 1
ATOM 5000 C CA . GLY A 1 657 ? -12.001 5.395 9.134 1.00 95.75 657 GLY A CA 1
ATOM 5001 C C . GLY A 1 657 ? -12.884 6.046 10.193 1.00 95.75 657 GLY A C 1
ATOM 5002 O O . GLY A 1 657 ? -12.409 6.587 11.187 1.00 95.75 657 GLY A O 1
ATOM 5003 N N . ARG A 1 658 ? -14.199 5.989 9.973 1.00 96.19 658 ARG A N 1
ATOM 5004 C CA . ARG A 1 658 ? -15.233 6.455 10.907 1.00 96.19 658 ARG A CA 1
ATOM 5005 C C . ARG A 1 658 ? -16.424 5.511 10.908 1.00 96.19 658 ARG A C 1
ATOM 5007 O O . ARG A 1 658 ? -16.766 4.950 9.866 1.00 96.19 658 ARG A O 1
ATOM 5014 N N . VAL A 1 659 ? -17.088 5.405 12.053 1.00 96.75 659 VAL A N 1
ATOM 5015 C CA . VAL A 1 659 ? -18.333 4.644 12.201 1.00 96.75 659 VAL A CA 1
ATOM 5016 C C . VAL A 1 659 ? -19.461 5.610 12.542 1.00 96.75 659 VAL A C 1
ATOM 5018 O O . VAL A 1 659 ? -19.476 6.220 13.611 1.00 96.75 659 VAL A O 1
ATOM 5021 N N . MET A 1 660 ? -20.396 5.765 11.609 1.00 95.00 660 MET A N 1
ATOM 5022 C CA . MET A 1 660 ? -21.565 6.646 11.703 1.00 95.00 660 MET A CA 1
ATOM 5023 C C . MET A 1 660 ? -22.834 5.865 12.069 1.00 95.00 660 MET A C 1
ATOM 5025 O O . MET A 1 660 ? -23.729 6.426 12.712 1.00 95.00 660 MET A O 1
ATOM 5029 N N . ASP A 1 661 ? -22.871 4.584 11.689 1.00 93.56 661 ASP A N 1
ATOM 5030 C CA . ASP A 1 661 ? -23.895 3.588 12.002 1.00 93.56 661 ASP A CA 1
ATOM 5031 C C . ASP A 1 661 ? -23.236 2.185 12.029 1.00 93.56 661 ASP A C 1
ATOM 5033 O O . ASP A 1 661 ? -22.796 1.720 10.984 1.00 93.56 661 ASP A O 1
ATOM 5037 N N . PRO A 1 662 ? -23.102 1.487 13.175 1.00 93.00 662 PRO A N 1
ATOM 5038 C CA . PRO A 1 662 ? -22.462 0.167 13.222 1.00 93.00 662 PRO A CA 1
ATOM 5039 C C . PRO A 1 662 ? -23.331 -0.986 12.680 1.00 93.00 662 PRO A C 1
ATOM 5041 O O . PRO A 1 662 ? -22.960 -2.145 12.866 1.00 93.00 662 PRO A O 1
ATOM 5044 N N . SER A 1 663 ? -24.497 -0.694 12.088 1.00 87.19 663 SER A N 1
ATOM 5045 C CA . SER A 1 663 ? -25.440 -1.674 11.523 1.00 87.19 663 SER A CA 1
ATOM 5046 C C . SER A 1 663 ? -25.666 -1.555 10.005 1.00 87.19 663 SER A C 1
ATOM 5048 O O . SER A 1 663 ? -26.492 -2.300 9.473 1.00 87.19 663 SER A O 1
ATOM 5050 N N . ASP A 1 664 ? -24.924 -0.656 9.345 1.00 77.50 664 ASP A N 1
ATOM 5051 C CA . ASP A 1 664 ? -24.879 -0.388 7.892 1.00 77.50 664 ASP A CA 1
ATOM 5052 C C . ASP A 1 664 ? -23.527 -0.835 7.295 1.00 77.50 664 ASP A C 1
ATOM 5054 O O . ASP A 1 664 ? -23.545 -1.739 6.432 1.00 77.50 664 ASP A O 1
#

pLDDT: mean 77.67, std 23.16, range [22.16, 98.12]

Solvent-accessible surface area (backbone atoms only — not comparable to full-atom values): 37594 Å² total; per-residue (Å²): 130,84,84,88,80,90,84,88,86,85,79,90,83,83,91,88,88,89,85,86,88,83,86,88,85,88,84,82,89,86,83,94,77,93,74,99,69,89,76,78,84,75,70,87,60,78,43,68,22,27,40,46,69,41,30,33,17,49,42,31,40,42,42,92,86,35,69,53,54,18,38,88,66,6,41,43,62,44,48,88,82,35,53,35,35,36,28,47,47,62,28,69,75,35,48,33,77,52,53,62,71,40,38,57,44,58,32,40,95,82,52,90,53,55,82,38,40,42,30,27,36,47,43,16,53,52,61,44,48,24,28,78,68,56,54,95,80,32,26,36,45,37,75,62,56,34,54,70,22,44,90,43,88,63,70,51,77,44,51,62,70,53,53,76,70,30,66,65,52,51,59,45,42,55,48,39,41,77,65,56,56,36,50,93,80,53,76,60,63,82,42,55,58,70,57,30,29,50,52,43,51,52,45,58,47,55,50,51,54,54,55,62,59,62,78,56,85,78,84,77,81,85,90,84,73,84,78,54,46,71,27,64,78,72,96,63,90,77,91,65,99,69,84,74,68,77,63,69,89,43,92,55,58,69,69,53,38,54,49,50,38,53,19,31,37,45,40,38,37,64,49,47,62,65,61,52,84,58,85,57,62,45,51,46,35,29,44,37,53,49,50,44,50,51,69,53,47,77,16,38,34,77,67,28,33,50,28,47,33,60,55,50,46,47,92,56,89,84,76,49,56,41,39,33,50,30,37,47,52,64,74,57,40,42,80,85,47,64,77,74,73,102,79,76,74,54,55,39,49,77,51,43,44,26,36,28,24,44,72,38,65,33,32,44,71,42,48,50,46,32,29,57,31,55,55,18,51,67,41,56,37,48,22,70,83,36,19,75,60,45,42,52,53,55,50,46,53,47,17,63,74,38,73,67,62,44,77,83,63,67,77,86,54,51,52,47,39,43,38,37,41,38,22,40,40,35,34,39,35,40,36,62,75,53,35,50,69,95,53,46,41,79,37,66,32,34,25,86,87,69,51,72,46,81,42,47,28,35,35,47,72,48,81,34,38,34,37,74,63,100,57,36,41,36,43,42,48,47,29,53,83,48,58,41,29,38,38,37,41,37,45,37,98,83,42,46,66,64,51,59,77,61,58,38,61,68,52,52,50,54,52,61,75,54,45,40,83,42,62,34,38,40,34,40,63,46,32,60,43,79,35,77,46,71,36,55,68,43,38,41,73,56,53,36,44,46,40,54,30,80,78,66,15,36,28,46,46,44,30,83,85,47,53,30,16,41,76,45,32,29,38,27,24,28,44,37,41,52,51,58,27,41,36,38,27,32,36,24,40,40,34,26,31,41,80,87,91,83,86,87,86,86,91,88,82,93,91,83,92,88,90,89,88,87,89,88,88,88,83,90,89,87,88,85,84,90,85,79,75,87,82,62,53,71,54,64,59,40,44,46,34,40,38,37,36,27,34,72,78,84,61,36,47,52,31,46,32,34,44,31,52,69,88,98

Radius of gyration: 35.4 Å; Cα contacts (8 Å, |Δi|>4): 1238; chains: 1; bounding box: 148×75×97 Å

Sequence (664 aa):
MRENDGNFGLTHAIVAKVVAIVAAAGIIWTGCGGGGGSNGSTSPTVISGTFVDSPVKGLAYETASQSGLTDEKGTFKYIAGETVAFYIGDIALGESAAKETITPIDLVAGAVDETDPTVTNICRFLLSLDHDGNPDNGINLSPQTRQEAEFRNIDLRMSVADFENDPDVQSFLDVLNALNAFADDNDQPLYPAEQARSHLRVTLAQMKEAQYIIEIDLGQIEMQGPTGIELFPNDEIISDDRILIQREWSHAEPAEIDTLIAAINSTAFDTYHQFTGNRLNLCFSPYAISRLMAMAFPGAGGETALEIQTSMNFAFSDGRLPAVFNALDLSLDPQRFAGADPGDTIILDTDAAAWGQSGYFVPAAYFNSLAANFGAPIKPLNFQRQSYNSDSIIESWISERSGDLLSKTISSVSDRVRLALANMITLNANWAQPFNPDLTADGFFKTISGSNILVPLMSNTGEYLYTHDESLEAINLRFEENSLAMLVMLPESGNYSDFENTLDLSVFQSIVESLEPRTISFTMPKYSFDIGKDLVNAYNQLGISTAMVEGDADFSGINPADDLYINGSRITANISVKESGVQGACSAVLSMEGNEEIPDNNGLESWMVTIGNDQGYWDGLIIWAPQPPAVIPSITLGRPFIFIIHDTETGIILNIGRVMDPSD

Foldseek 3Di:
DDDDDDDDDDDDDDDDDDDDDDDDDDDDDDDDDDDDDDDDPDDQDKDKAAEDLFGAFQKWKDWPPDTDTAHQRRIDIDGQQIKMWIDQAPRTLAIARDDRYHYSQRRDVPRDACPQQLSLLSLLLQLLQAQASPPVSPRYRFPVLSVLRHPQDQDSNDGNVCSLVPPSNQVSLVVCLVVSSHPPSDRRHRGDSVVSRVSSVVRVVVVVVVVVVVVPPPPDDDDDDAAWDAQADDPDPDPDPPPQPPQDQQDDDVVLLLQLLVLLQQLFLLLVVVVPPDLAWDKAFSLQVLVQLLLLQLLFDDVLNVLSCVLSVPPDDPNCSLSSLQNNQVVVPCVQQDDDDPDQCPAKDKAKEKEFAHRDIFHPVSQCSCCNRVVYHHHYDHQLPCQVVVVVVVQVVVCVVQVNQDGPQDDRGHSQFGMKMKMKMWHDFFWPFFFDPVQWDWDWAQFPVRDTDTFTKTKDWFKWFWDDDPFWTWTWIDTPRALKIKIKIDTDDPCVVVCSVVDGSVVVVVRVVRTDIATETEMDGWFKDKDKDWCQSSSVVSRSPLLQDFPSTRSCNGPVPWRKHWPGKMKMKMWGQDRGGITMMIMIMITIGTDDDDDDDDDDDDDDDDDDDDDDDDDDDDDDDDDDPDDRHYDHNSYKIKMFIARNPSGRTRMIIIHRDRYD